Protein AF-A0A2V6IUQ0-F1 (afdb_monomer)

Radius of gyration: 31.45 Å; Cα contacts (8 Å, |Δi|>4): 1512; chains: 1; bounding box: 77×107×108 Å

Mean predicted aligned error: 18.55 Å

Nearest PDB structures (foldseek):
  8bbg-assembly1_B  TM=3.842E-01  e=6.349E-04  Homo sapiens
  5naf-assembly3_C  TM=4.924E-01  e=3.404E-02  Mus musculus
  6cvz-assembly3_C  TM=4.978E-01  e=4.571E-02  Homo sapiens
  8hmf-assembly1_D  TM=3.554E-01  e=3.377E-03  Tetrahymena thermophila
  6zqa-assembly1_UR  TM=4.420E-01  e=1.628E-02  Saccharomyces cerevisiae S288C

Sequence (612 aa):
MKKRTKITLRTKIYLTIVGLLSLTGVFYAQFPPSHPTPFVFTVPFPTSAAAAPDLLLVSEYCSENIDTVDCNGFATLFATLPGFGSCQEKYMAIAPSQSGPPNNTFTPRDVFVTEGPNVYKITGGIVTLFAGPIAGCLSADHNGITFDHFGPVGPPGFGFDMIVTCQEGSVFRINGAGAVTPIASLPLPVGGEIEGPAVVPPGFGPHGGKIWVADESDNSVHAIGPPPTYTVTLNILSHVSTEGVFVIPQAPCAFCDLPPTGPSAFFQTEQQMFQLVWRYPLTDFTLPPPGLGGNVLLTSEAGVA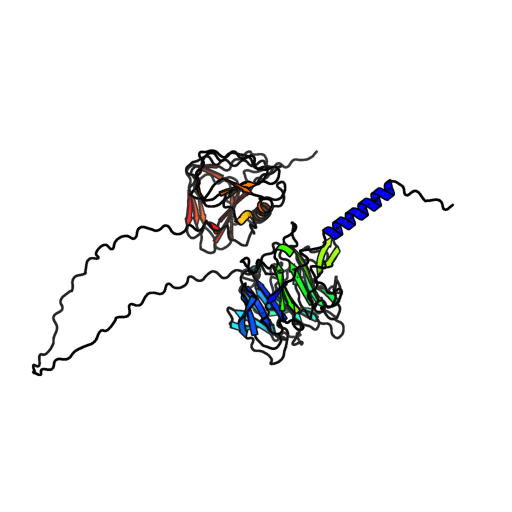GSDTSLVTVSGGAYVQTSFGPRIPGVNEGGSMVDCDVPLVSPTPTPTATATATATATATATATATATATATATATATFTPTPTPTPTPTPTPTAPALICPTAYSSAICSLGSFAKFSVLVLDSSVCPSSVDFSSPDTLVQGDIGLCGGTSGAIKKLTVDGDIVRDTTPPGTNVTISNDVKFTTGHGIQDQDLSAACGAGGTGGDCRNASQCASGLPCTQNVGDLTTSMTFTGNGGLNVICINNINLVKATITIQGGPSDTFIFNVTGPGVGVPASHILNNVKTTLVGVNPSQILWNVTFLPMAAERN

Structure (mmCIF, N/CA/C/O backbone):
data_AF-A0A2V6IUQ0-F1
#
_entry.id   AF-A0A2V6IUQ0-F1
#
loop_
_atom_site.group_PDB
_atom_site.id
_atom_site.type_symbol
_atom_site.label_atom_id
_atom_site.label_alt_id
_atom_site.label_comp_id
_atom_site.label_asym_id
_atom_site.label_entity_id
_atom_site.label_seq_id
_atom_site.pdbx_PDB_ins_code
_atom_site.Cartn_x
_atom_site.Cartn_y
_atom_site.Cartn_z
_atom_site.occupancy
_atom_site.B_iso_or_equiv
_atom_site.auth_seq_id
_atom_site.auth_comp_id
_atom_site.auth_asym_id
_atom_site.auth_atom_id
_atom_site.pdbx_PDB_model_num
ATOM 1 N N . MET A 1 1 ? 29.186 57.404 -24.712 1.00 41.59 1 MET A N 1
ATOM 2 C CA . MET A 1 1 ? 27.723 57.194 -24.589 1.00 41.59 1 MET A CA 1
ATOM 3 C C . MET A 1 1 ? 27.380 55.765 -25.011 1.00 41.59 1 MET A C 1
ATOM 5 O O . MET A 1 1 ? 27.367 55.484 -26.201 1.00 41.59 1 MET A O 1
ATOM 9 N N . LYS A 1 2 ? 27.172 54.832 -24.068 1.00 41.44 2 LYS A N 1
ATOM 10 C CA . LYS A 1 2 ? 26.733 53.459 -24.394 1.00 41.44 2 LYS A CA 1
ATOM 11 C C . LYS A 1 2 ? 25.215 53.461 -24.622 1.00 41.44 2 LYS A C 1
ATOM 13 O O . LYS A 1 2 ? 24.465 53.840 -23.724 1.00 41.44 2 LYS A O 1
ATOM 18 N N . LYS A 1 3 ? 24.771 53.076 -25.826 1.00 43.66 3 LYS A N 1
ATOM 19 C CA . LYS A 1 3 ? 23.351 52.895 -26.180 1.00 43.66 3 LYS A CA 1
ATOM 20 C C . LYS A 1 3 ? 22.733 51.860 -25.232 1.00 43.66 3 LYS A C 1
ATOM 22 O O . LYS A 1 3 ? 23.105 50.693 -25.279 1.00 43.66 3 LYS A O 1
ATOM 27 N N . ARG A 1 4 ? 21.793 52.279 -24.378 1.00 47.59 4 ARG A N 1
ATOM 28 C CA . ARG A 1 4 ? 20.926 51.353 -23.633 1.00 47.59 4 ARG A CA 1
ATOM 29 C C . ARG A 1 4 ? 19.985 50.681 -24.631 1.00 47.59 4 ARG A C 1
ATOM 31 O O . ARG A 1 4 ? 19.093 51.332 -25.171 1.00 47.59 4 ARG A O 1
ATOM 38 N N . THR A 1 5 ? 20.196 49.395 -24.883 1.00 53.25 5 THR A N 1
ATOM 39 C CA . THR A 1 5 ? 19.300 48.565 -25.689 1.00 53.25 5 THR A CA 1
ATOM 40 C C . THR A 1 5 ? 17.949 48.485 -24.976 1.00 53.25 5 THR A C 1
ATOM 42 O O . THR A 1 5 ? 17.851 47.961 -23.867 1.00 53.25 5 THR A O 1
ATOM 45 N N . LYS A 1 6 ? 16.902 49.079 -25.563 1.00 51.03 6 LYS A N 1
ATOM 46 C CA . LYS A 1 6 ? 15.540 49.011 -25.018 1.00 51.03 6 LYS A CA 1
ATOM 47 C C . LYS A 1 6 ? 15.014 47.588 -25.203 1.00 51.03 6 LYS A C 1
ATOM 49 O O . LYS A 1 6 ? 14.696 47.190 -26.318 1.00 51.03 6 LYS A O 1
ATOM 54 N N . ILE A 1 7 ? 14.914 46.840 -24.107 1.00 54.94 7 ILE A N 1
ATOM 55 C CA . ILE A 1 7 ? 14.213 45.552 -24.072 1.00 54.94 7 ILE A CA 1
ATOM 56 C C . ILE A 1 7 ? 12.740 45.812 -24.409 1.00 54.94 7 ILE A C 1
ATOM 58 O O . ILE A 1 7 ? 12.101 46.663 -23.780 1.00 54.94 7 ILE A O 1
ATOM 62 N N . THR A 1 8 ? 12.222 45.113 -25.420 1.00 64.19 8 THR A N 1
ATOM 63 C CA . THR A 1 8 ? 10.843 45.288 -25.891 1.00 64.19 8 THR A CA 1
ATOM 64 C C . THR A 1 8 ? 9.837 44.850 -24.823 1.00 64.19 8 THR A C 1
ATOM 66 O O . THR A 1 8 ? 10.132 43.986 -23.995 1.00 64.19 8 THR A O 1
ATOM 69 N N . LEU A 1 9 ? 8.636 45.439 -24.828 1.00 58.44 9 LEU A N 1
ATOM 70 C CA . LEU A 1 9 ? 7.589 45.137 -23.843 1.00 58.44 9 LEU A CA 1
ATOM 71 C C . LEU A 1 9 ? 7.228 43.640 -23.828 1.00 58.44 9 LEU A C 1
ATOM 73 O O . LEU A 1 9 ? 7.042 43.065 -22.761 1.00 58.44 9 LEU A O 1
ATOM 77 N N . ARG A 1 10 ? 7.238 42.990 -24.999 1.00 51.34 10 ARG A N 1
ATOM 78 C CA . ARG A 1 10 ? 6.996 41.548 -25.157 1.00 51.34 10 ARG A CA 1
ATOM 79 C C . ARG A 1 10 ? 8.053 40.695 -24.447 1.00 51.34 10 ARG A C 1
ATOM 81 O O . ARG A 1 10 ? 7.706 39.737 -23.768 1.00 51.34 10 ARG A O 1
ATOM 88 N N . THR A 1 11 ? 9.328 41.073 -24.551 1.00 58.91 11 THR A N 1
ATOM 89 C CA . THR A 1 11 ? 10.443 40.385 -23.876 1.00 58.91 11 THR A CA 1
ATOM 90 C C . THR A 1 11 ? 10.403 40.588 -22.359 1.00 58.91 11 THR A C 1
ATOM 92 O O . THR A 1 11 ? 10.723 39.666 -21.616 1.00 58.91 11 THR A O 1
ATOM 95 N N . LYS A 1 12 ? 9.964 41.765 -21.884 1.00 50.34 12 LYS A N 1
ATOM 96 C CA . LYS A 1 12 ? 9.747 42.003 -20.447 1.00 50.34 12 LYS A CA 1
ATOM 97 C C . LYS A 1 12 ? 8.622 41.131 -19.895 1.00 50.34 12 LYS A C 1
ATOM 99 O O . LYS A 1 12 ? 8.834 40.490 -18.881 1.00 50.34 12 LYS A O 1
ATOM 104 N N . ILE A 1 13 ? 7.482 41.054 -20.587 1.00 57.91 13 ILE A N 1
ATOM 105 C CA . ILE A 1 13 ? 6.348 40.211 -20.173 1.00 57.91 13 ILE A CA 1
ATOM 106 C C . ILE A 1 13 ? 6.763 38.734 -20.114 1.00 57.91 13 ILE A C 1
ATOM 108 O O . ILE A 1 13 ? 6.469 38.072 -19.128 1.00 57.91 13 ILE A O 1
ATOM 112 N N . TYR A 1 14 ? 7.516 38.236 -21.101 1.00 44.97 14 TYR A N 1
ATOM 113 C CA . TYR A 1 14 ? 8.026 36.859 -21.082 1.00 44.97 14 TYR A CA 1
ATOM 114 C C . TYR A 1 14 ? 8.973 36.583 -19.907 1.00 44.97 14 TYR A C 1
ATOM 116 O O . TYR A 1 14 ? 8.798 35.590 -19.213 1.00 44.97 14 TYR A O 1
ATOM 124 N N . LEU A 1 15 ? 9.942 37.465 -19.643 1.00 47.72 15 LEU A N 1
ATOM 125 C CA . LEU A 1 15 ? 10.861 37.309 -18.506 1.00 47.72 15 LEU A CA 1
ATOM 126 C C . LEU A 1 15 ? 10.143 37.423 -17.157 1.00 47.72 15 LEU A C 1
ATOM 128 O O . LEU A 1 15 ? 10.508 36.728 -16.217 1.00 47.72 15 LEU A O 1
ATOM 132 N N . THR A 1 16 ? 9.113 38.265 -17.058 1.00 47.03 16 THR A N 1
ATOM 133 C CA . THR A 1 16 ? 8.284 38.382 -15.856 1.00 47.03 16 THR A CA 1
ATOM 134 C C . THR A 1 16 ? 7.401 37.152 -15.660 1.00 47.03 16 THR A C 1
ATOM 136 O O . THR A 1 16 ? 7.291 36.696 -14.534 1.00 47.03 16 THR A O 1
ATOM 139 N N . ILE A 1 17 ? 6.834 36.565 -16.719 1.00 50.12 17 ILE A N 1
ATOM 140 C CA . ILE A 1 17 ? 6.051 35.319 -16.634 1.00 50.12 17 ILE A CA 1
ATOM 141 C C . ILE A 1 17 ? 6.948 34.127 -16.288 1.00 50.12 17 ILE A C 1
ATOM 143 O O . ILE A 1 17 ? 6.593 33.358 -15.408 1.00 50.12 17 ILE A O 1
ATOM 147 N N . VAL A 1 18 ? 8.125 33.993 -16.909 1.00 49.34 18 VAL A N 1
ATOM 148 C CA . VAL A 1 18 ? 9.103 32.948 -16.551 1.00 49.34 18 VAL A CA 1
ATOM 149 C C . VAL A 1 18 ? 9.614 33.156 -15.123 1.00 49.34 18 VAL A C 1
ATOM 151 O O . VAL A 1 18 ? 9.706 32.198 -14.366 1.00 49.34 18 VAL A O 1
ATOM 154 N N . GLY A 1 19 ? 9.857 34.408 -14.722 1.00 41.78 19 GLY A N 1
ATOM 155 C CA . GLY A 1 19 ? 10.206 34.778 -13.351 1.00 41.78 19 GLY A CA 1
ATOM 156 C C . GLY A 1 19 ? 9.107 34.430 -12.344 1.00 41.78 19 GLY A C 1
ATOM 157 O O . GLY A 1 19 ? 9.405 33.811 -11.331 1.00 41.78 19 GLY A O 1
ATOM 158 N N . LEU A 1 20 ? 7.839 34.748 -12.631 1.00 42.22 20 LEU A N 1
ATOM 159 C CA . LEU A 1 20 ? 6.696 34.397 -11.782 1.00 42.22 20 LEU A CA 1
ATOM 160 C C . LEU A 1 20 ? 6.425 32.891 -11.756 1.00 42.22 20 LEU A C 1
ATOM 162 O O . LEU A 1 20 ? 6.139 32.390 -10.681 1.00 42.22 20 LEU A O 1
ATOM 166 N N . LEU A 1 21 ? 6.573 32.173 -12.874 1.00 39.66 21 LEU A N 1
ATOM 167 C CA . LEU A 1 21 ? 6.459 30.709 -12.929 1.00 39.66 21 LEU A CA 1
ATOM 168 C C . LEU A 1 21 ? 7.580 30.026 -12.134 1.00 39.66 21 LEU A C 1
ATOM 170 O O . LEU A 1 21 ? 7.328 29.053 -11.428 1.00 39.66 21 LEU A O 1
ATOM 174 N N . SER A 1 22 ? 8.802 30.568 -12.185 1.00 39.97 22 SER A N 1
ATOM 175 C CA . SER A 1 22 ? 9.911 30.103 -11.345 1.00 39.97 22 SER A CA 1
ATOM 176 C C . SER A 1 22 ? 9.708 30.453 -9.868 1.00 39.97 22 SER A C 1
ATOM 178 O O . SER A 1 22 ? 10.057 29.656 -9.008 1.00 39.97 22 SER A O 1
ATOM 180 N N . LEU A 1 23 ? 9.072 31.590 -9.554 1.00 32.94 23 LEU A N 1
ATOM 181 C CA . LEU A 1 23 ? 8.738 31.965 -8.179 1.00 32.94 23 LEU A CA 1
ATOM 182 C C . LEU A 1 23 ? 7.601 31.099 -7.628 1.00 32.94 23 LEU A C 1
ATOM 184 O O . LEU A 1 23 ? 7.687 30.653 -6.492 1.00 32.94 23 LEU A O 1
ATOM 188 N N . THR A 1 24 ? 6.575 30.792 -8.428 1.00 37.34 24 THR A N 1
ATOM 189 C CA . THR A 1 24 ? 5.539 29.828 -8.042 1.00 37.34 24 THR A CA 1
ATOM 190 C C . THR A 1 24 ? 6.123 28.432 -7.887 1.00 37.34 24 THR A C 1
ATOM 192 O O . THR A 1 24 ? 5.767 27.777 -6.927 1.00 37.34 24 THR A O 1
ATOM 195 N N . GLY A 1 25 ? 7.078 28.002 -8.720 1.00 33.75 25 GLY A N 1
ATOM 196 C CA . GLY A 1 25 ? 7.785 26.727 -8.530 1.00 33.75 25 GLY A CA 1
ATOM 197 C C . GLY A 1 25 ? 8.622 26.660 -7.243 1.00 33.75 25 GLY A C 1
ATOM 198 O O . GLY A 1 25 ? 8.712 25.602 -6.637 1.00 33.75 25 GLY A O 1
ATOM 199 N N . VAL A 1 26 ? 9.173 27.790 -6.781 1.00 39.00 26 VAL A N 1
ATOM 200 C CA . VAL A 1 26 ? 9.933 27.890 -5.516 1.00 39.00 26 VAL A CA 1
ATOM 201 C C . VAL A 1 26 ? 9.019 27.998 -4.286 1.00 39.00 26 VAL A C 1
ATOM 203 O O . VAL A 1 26 ? 9.392 27.532 -3.217 1.00 39.00 26 VAL A O 1
ATOM 206 N N . PHE A 1 27 ? 7.806 28.545 -4.421 1.00 37.06 27 PHE A N 1
ATOM 207 C CA . PHE A 1 27 ? 6.782 28.496 -3.364 1.00 37.06 27 PHE A CA 1
ATOM 208 C C . PHE A 1 27 ? 5.953 27.195 -3.369 1.00 37.06 27 PHE A C 1
ATOM 210 O O . PHE A 1 27 ? 5.278 26.917 -2.385 1.00 37.06 27 PHE A O 1
ATOM 217 N N . TYR A 1 28 ? 6.019 26.400 -4.446 1.00 40.59 28 TYR A N 1
ATOM 218 C CA . TYR A 1 28 ? 5.442 25.049 -4.561 1.00 40.59 28 TYR A CA 1
ATOM 219 C C . TYR A 1 28 ? 6.454 23.931 -4.264 1.00 40.59 28 TYR A C 1
ATOM 221 O O . TYR A 1 28 ? 6.121 22.755 -4.406 1.00 40.59 28 TYR A O 1
ATOM 229 N N . ALA A 1 29 ? 7.679 24.272 -3.850 1.00 38.47 29 ALA A N 1
ATOM 230 C CA . ALA A 1 29 ? 8.646 23.292 -3.383 1.00 38.47 29 ALA A CA 1
ATOM 231 C C . ALA A 1 29 ? 8.159 22.672 -2.059 1.00 38.47 29 ALA A C 1
ATOM 233 O O . ALA A 1 29 ? 8.311 23.261 -0.994 1.00 38.47 29 ALA A O 1
ATOM 234 N N . GLN A 1 30 ? 7.540 21.497 -2.214 1.00 46.31 30 GLN A N 1
ATOM 235 C CA . GLN A 1 30 ? 7.612 20.308 -1.360 1.00 46.31 30 GLN A CA 1
ATOM 236 C C . GLN A 1 30 ? 7.433 20.497 0.146 1.00 46.31 30 GLN A C 1
ATOM 238 O O . GLN A 1 30 ? 8.403 20.813 0.823 1.00 46.31 30 GLN A O 1
ATOM 243 N N . PHE A 1 31 ? 6.250 20.101 0.631 1.00 52.56 31 PHE A N 1
ATOM 244 C CA . PHE A 1 31 ? 5.990 19.581 1.983 1.00 52.56 31 PHE A CA 1
ATOM 245 C C . PHE A 1 31 ? 6.399 20.504 3.153 1.00 52.56 31 PHE A C 1
ATOM 247 O O . PHE A 1 31 ? 7.163 21.454 3.001 1.00 52.56 31 PHE A O 1
ATOM 254 N N . PRO A 1 32 ? 5.844 20.353 4.364 1.00 48.44 32 PRO A N 1
ATOM 255 C CA . PRO A 1 32 ? 6.379 21.097 5.496 1.00 48.44 32 PRO A CA 1
ATOM 256 C C . PRO A 1 32 ? 7.879 20.760 5.622 1.00 48.44 32 PRO A C 1
ATOM 258 O O . PRO A 1 32 ? 8.214 19.577 5.637 1.00 48.44 32 PRO A O 1
ATOM 261 N N . PRO A 1 33 ? 8.798 21.740 5.743 1.00 52.59 33 PRO A N 1
ATOM 262 C CA . PRO A 1 33 ? 10.253 21.519 5.834 1.00 52.59 33 PRO A CA 1
ATOM 263 C C . PRO A 1 33 ? 10.709 20.756 7.101 1.00 52.59 33 PRO A C 1
ATOM 265 O O . PRO A 1 33 ? 11.875 20.807 7.482 1.00 52.59 33 PRO A O 1
ATOM 268 N N . SER A 1 34 ? 9.786 20.082 7.783 1.00 63.25 34 SER A N 1
ATOM 269 C CA . SER A 1 34 ? 9.940 19.384 9.052 1.00 63.25 34 SER A CA 1
ATOM 270 C C . SER A 1 34 ? 9.766 17.863 8.955 1.00 63.25 34 SER A C 1
ATOM 272 O O . SER A 1 34 ? 9.757 17.229 10.005 1.00 63.25 34 SER A O 1
ATOM 274 N N . HIS A 1 35 ? 9.604 17.276 7.761 1.00 78.81 35 HIS A N 1
ATOM 275 C CA . HIS A 1 35 ? 9.417 15.827 7.572 1.00 78.81 35 HIS A CA 1
ATOM 276 C C . HIS A 1 35 ? 10.460 15.237 6.615 1.00 78.81 35 HIS A C 1
ATOM 278 O O . HIS A 1 35 ? 10.737 15.875 5.610 1.00 78.81 35 HIS A O 1
ATOM 284 N N . PRO A 1 36 ? 11.025 14.050 6.884 1.00 88.75 36 PRO A N 1
ATOM 285 C CA . PRO A 1 36 ? 10.608 13.112 7.922 1.00 88.75 36 PRO A CA 1
ATOM 286 C C . PRO A 1 36 ? 11.024 13.533 9.337 1.00 88.75 36 PRO A C 1
ATOM 288 O O . PRO A 1 36 ? 11.903 14.369 9.537 1.00 88.75 36 PRO A O 1
ATOM 291 N N . THR A 1 37 ? 10.373 12.937 10.337 1.00 88.25 37 THR A N 1
ATOM 292 C CA . THR A 1 37 ? 10.709 13.114 11.763 1.00 88.25 37 THR A CA 1
ATOM 293 C C . THR A 1 37 ? 11.112 11.785 12.396 1.00 88.25 37 THR A C 1
ATOM 295 O O . THR A 1 37 ? 10.542 10.764 12.007 1.00 88.25 37 THR A O 1
ATOM 298 N N . PRO A 1 38 ? 11.999 11.773 13.405 1.00 89.38 38 PRO A N 1
ATOM 299 C CA . PRO A 1 38 ? 12.271 10.576 14.197 1.00 89.38 38 PRO A CA 1
ATOM 300 C C . PRO A 1 38 ? 11.001 10.010 14.845 1.00 89.38 38 PRO A C 1
ATOM 302 O O . PRO A 1 38 ? 10.147 10.777 15.303 1.00 89.38 38 PRO A O 1
ATOM 305 N N . PHE A 1 39 ? 10.889 8.684 14.910 1.00 90.50 39 PHE A N 1
ATOM 306 C CA . PHE A 1 39 ? 9.736 7.998 15.495 1.00 90.50 39 PHE A CA 1
ATOM 307 C C . PHE A 1 39 ? 10.125 6.930 16.513 1.00 90.50 39 PHE A C 1
ATOM 309 O O . PHE A 1 39 ? 9.668 6.989 17.652 1.00 90.50 39 PHE A O 1
ATOM 316 N N . VAL A 1 40 ? 10.981 5.986 16.119 1.00 89.69 40 VAL A N 1
ATOM 317 C CA . VAL A 1 40 ? 11.416 4.872 16.973 1.00 89.69 40 VAL A CA 1
ATOM 318 C C . VAL A 1 40 ? 12.884 5.049 17.308 1.00 89.69 40 VAL A C 1
ATOM 320 O O . VAL A 1 40 ? 13.686 5.333 16.423 1.00 89.69 40 VAL A O 1
ATOM 323 N N . PHE A 1 41 ? 13.212 4.864 18.584 1.00 88.81 41 PHE A N 1
ATOM 324 C CA . PHE A 1 41 ? 14.555 5.072 19.140 1.00 88.81 41 PHE A CA 1
ATOM 325 C C . PHE A 1 41 ? 15.094 3.837 19.872 1.00 88.81 41 PHE A C 1
ATOM 327 O O . PHE A 1 41 ? 16.175 3.881 20.451 1.00 88.81 41 PHE A O 1
ATOM 334 N N . THR A 1 42 ? 14.292 2.775 19.959 1.00 89.06 42 THR A N 1
ATOM 335 C CA . THR A 1 42 ? 14.547 1.635 20.849 1.00 89.06 42 THR A CA 1
ATOM 336 C C . THR A 1 42 ? 14.975 0.371 20.119 1.00 89.06 42 THR A C 1
ATOM 338 O O . THR A 1 42 ? 15.365 -0.576 20.791 1.00 89.06 42 THR A O 1
ATOM 341 N N . VAL A 1 43 ? 14.897 0.350 18.785 1.00 91.75 43 VAL A N 1
ATOM 342 C CA . VAL A 1 43 ? 15.346 -0.784 17.968 1.00 91.75 43 VAL A CA 1
ATOM 343 C C . VAL A 1 43 ? 16.826 -0.575 17.645 1.00 91.75 43 VAL A C 1
ATOM 345 O O . VAL A 1 43 ? 17.155 0.436 17.023 1.00 91.75 43 VAL A O 1
ATOM 348 N N . PRO A 1 44 ? 17.732 -1.458 18.087 1.00 90.88 44 PRO A N 1
ATOM 349 C CA . PRO A 1 44 ? 19.155 -1.324 17.807 1.00 90.88 44 PRO A CA 1
ATOM 350 C C . PRO A 1 44 ? 19.454 -1.662 16.344 1.00 90.88 44 PRO A C 1
ATOM 352 O O . PRO A 1 44 ? 19.052 -2.712 15.849 1.00 90.88 44 PRO A O 1
ATOM 355 N N . PHE A 1 45 ? 20.215 -0.791 15.679 1.00 94.06 45 PHE A N 1
ATOM 356 C CA . PHE A 1 45 ? 20.620 -0.950 14.276 1.00 94.06 45 PHE A CA 1
ATOM 357 C C . PHE A 1 45 ? 19.463 -1.399 13.353 1.00 94.06 45 PHE A C 1
ATOM 359 O O . PHE A 1 45 ? 19.496 -2.518 12.837 1.00 94.06 45 PHE A O 1
ATOM 366 N N . PRO A 1 46 ? 18.397 -0.591 13.197 1.00 96.38 46 PRO A N 1
ATOM 367 C CA . PRO A 1 46 ? 17.229 -0.999 12.424 1.00 96.38 46 PRO A CA 1
ATOM 368 C C . PRO A 1 46 ? 17.569 -1.123 10.928 1.00 96.38 46 PRO A C 1
ATOM 370 O O . PRO A 1 46 ? 18.176 -0.211 10.374 1.00 96.38 46 PRO A O 1
ATOM 373 N N . THR A 1 47 ? 17.148 -2.218 10.285 1.00 94.12 47 THR A N 1
ATOM 374 C CA . THR A 1 47 ? 17.492 -2.543 8.874 1.00 94.12 47 THR A CA 1
ATOM 375 C C . THR A 1 47 ? 16.321 -2.485 7.907 1.00 94.12 47 THR A C 1
ATOM 377 O O . THR A 1 47 ? 16.473 -2.085 6.767 1.00 94.12 47 THR A O 1
ATOM 380 N N . SER A 1 48 ? 15.131 -2.898 8.328 1.00 94.94 48 SER A N 1
ATOM 381 C CA . SER A 1 48 ? 13.942 -2.883 7.479 1.00 94.94 48 SER A CA 1
ATOM 382 C C . SER A 1 48 ? 12.731 -2.538 8.316 1.00 94.94 48 SER A C 1
ATOM 384 O O . SER A 1 48 ? 12.631 -2.919 9.483 1.00 94.94 48 SER A O 1
ATOM 386 N N . ALA A 1 49 ? 11.770 -1.867 7.688 1.00 97.50 49 ALA A N 1
ATOM 387 C CA . ALA A 1 49 ? 10.422 -1.726 8.211 1.00 97.50 49 ALA A CA 1
ATOM 388 C C . ALA A 1 49 ? 9.448 -2.565 7.377 1.00 97.50 49 ALA A C 1
ATOM 390 O O . ALA A 1 49 ? 9.686 -2.804 6.198 1.00 97.50 49 ALA A O 1
ATOM 391 N N . ALA A 1 50 ? 8.336 -2.977 7.976 1.00 98.19 50 ALA A N 1
ATOM 392 C CA . ALA A 1 50 ? 7.175 -3.493 7.262 1.00 98.19 50 ALA A CA 1
ATOM 393 C C . ALA A 1 50 ? 5.912 -2.965 7.941 1.00 98.19 50 ALA A C 1
ATOM 395 O O . ALA A 1 50 ? 5.722 -3.161 9.144 1.00 98.19 50 ALA A O 1
ATOM 396 N N . ALA A 1 51 ? 5.073 -2.255 7.189 1.00 98.00 51 ALA A N 1
ATOM 397 C CA . ALA A 1 51 ? 3.981 -1.472 7.753 1.00 98.00 51 ALA A CA 1
ATOM 398 C C . ALA A 1 51 ? 2.626 -1.783 7.104 1.00 98.00 51 ALA A C 1
ATOM 400 O O . ALA A 1 51 ? 2.504 -1.887 5.889 1.00 98.00 51 ALA A O 1
ATOM 401 N N . ALA A 1 52 ? 1.597 -1.854 7.939 1.00 96.25 52 ALA A N 1
ATOM 402 C CA . ALA A 1 52 ? 0.175 -1.919 7.620 1.00 96.25 52 ALA A CA 1
ATOM 403 C C . ALA A 1 52 ? -0.578 -0.963 8.571 1.00 96.25 52 ALA A C 1
ATOM 405 O O . ALA A 1 52 ? 0.014 -0.495 9.548 1.00 96.25 52 ALA A O 1
ATOM 406 N N . PRO A 1 53 ? -1.869 -0.648 8.351 1.00 92.81 53 PRO A N 1
ATOM 407 C CA . PRO A 1 53 ? -2.540 0.395 9.136 1.00 92.81 53 PRO A CA 1
ATOM 408 C C . PRO A 1 53 ? -2.571 0.146 10.656 1.00 92.81 53 PRO A C 1
ATOM 410 O O . PRO A 1 53 ? -2.661 1.085 11.446 1.00 92.81 53 PRO A O 1
ATOM 413 N N . ASP A 1 54 ? -2.471 -1.115 11.079 1.00 91.12 54 ASP A N 1
ATOM 414 C CA . ASP A 1 54 ? -2.505 -1.561 12.474 1.00 91.12 54 ASP A CA 1
ATOM 415 C C . ASP A 1 54 ? -1.253 -2.349 12.908 1.00 91.12 54 ASP A C 1
ATOM 417 O O . ASP A 1 54 ? -1.262 -2.976 13.969 1.00 91.12 54 ASP A O 1
ATOM 421 N N . LEU A 1 55 ? -0.186 -2.356 12.101 1.00 94.38 55 LEU A N 1
ATOM 422 C CA . LEU A 1 55 ? 1.036 -3.109 12.382 1.00 94.38 55 LEU A CA 1
ATOM 423 C C . LEU A 1 55 ? 2.255 -2.389 11.808 1.00 94.38 55 LEU A C 1
ATOM 425 O O . LEU A 1 55 ? 2.300 -2.112 10.616 1.00 94.38 55 LEU A O 1
ATOM 429 N N . LEU A 1 56 ? 3.266 -2.152 12.638 1.00 97.50 56 LEU A N 1
ATOM 430 C CA . LEU A 1 56 ? 4.584 -1.714 12.195 1.00 97.50 56 LEU A CA 1
ATOM 431 C C . LEU A 1 56 ? 5.623 -2.656 12.787 1.00 97.50 56 LEU A C 1
ATOM 433 O O . LEU A 1 56 ? 5.706 -2.786 14.009 1.00 97.50 56 LEU A O 1
ATOM 437 N N . LEU A 1 57 ? 6.393 -3.304 11.921 1.00 98.50 57 LEU A N 1
ATOM 438 C CA . LEU A 1 57 ? 7.494 -4.179 12.295 1.00 98.50 57 LEU A CA 1
ATOM 439 C C . LEU A 1 57 ? 8.825 -3.571 11.884 1.00 98.50 57 LEU A C 1
ATOM 441 O O . LEU A 1 57 ? 8.902 -2.916 10.844 1.00 98.50 57 LEU A O 1
ATOM 445 N N . VAL A 1 58 ? 9.859 -3.810 12.686 1.00 98.50 58 VAL A N 1
ATOM 446 C CA . VAL A 1 58 ? 11.227 -3.350 12.433 1.00 98.50 58 VAL A CA 1
ATOM 447 C C . VAL A 1 58 ? 12.206 -4.470 12.776 1.00 98.50 58 VAL A C 1
ATOM 449 O O . VAL A 1 58 ? 12.062 -5.112 13.813 1.00 98.50 58 VAL A O 1
ATOM 452 N N . SER A 1 59 ? 13.177 -4.731 11.908 1.00 97.19 59 SER A N 1
ATOM 453 C CA . SER A 1 59 ? 14.215 -5.748 12.114 1.00 97.19 59 SER A CA 1
ATOM 454 C C . SER A 1 59 ? 15.499 -5.148 12.689 1.00 97.19 59 SER A C 1
ATOM 456 O O . SER A 1 59 ? 15.918 -4.065 12.280 1.00 97.19 59 SER A O 1
ATOM 458 N N . GLU A 1 60 ? 16.164 -5.875 13.587 1.00 95.12 60 GLU A N 1
ATOM 459 C CA . GLU A 1 60 ? 17.484 -5.508 14.124 1.00 95.12 60 GLU A CA 1
ATOM 460 C C . GLU A 1 60 ? 18.624 -6.089 13.264 1.00 95.12 60 GLU A C 1
ATOM 462 O O . GLU A 1 60 ? 18.564 -7.246 12.866 1.00 95.12 60 GLU A O 1
ATOM 467 N N . TYR A 1 61 ? 19.709 -5.352 13.004 1.00 93.88 61 TYR A N 1
ATOM 468 C CA . TYR A 1 61 ? 20.835 -5.851 12.189 1.00 93.88 61 TYR A CA 1
ATOM 469 C C . TYR A 1 61 ? 21.597 -7.005 12.856 1.00 93.88 61 TYR A C 1
ATOM 471 O O . TYR A 1 61 ? 21.755 -8.088 12.292 1.00 93.88 61 TYR A O 1
ATOM 479 N N . CYS A 1 62 ? 22.057 -6.785 14.091 1.00 91.69 62 CYS A N 1
ATOM 480 C CA . CYS A 1 62 ? 22.980 -7.682 14.796 1.00 91.69 62 CYS A CA 1
ATOM 481 C C . CYS A 1 62 ? 22.309 -8.694 15.732 1.00 91.69 62 CYS A C 1
ATOM 483 O O . CYS A 1 62 ? 23.006 -9.397 16.466 1.00 91.69 62 CYS A O 1
ATOM 485 N N . SER A 1 63 ? 20.981 -8.758 15.733 1.00 92.50 63 SER A N 1
ATOM 486 C CA . SER A 1 63 ? 20.231 -9.813 16.403 1.00 92.50 63 SER A CA 1
ATOM 487 C C . SER A 1 63 ? 19.223 -10.426 15.440 1.00 92.50 63 SER A C 1
ATOM 489 O O . SER A 1 63 ? 19.015 -9.964 14.321 1.00 92.50 63 SER A O 1
ATOM 491 N N . GLU A 1 64 ? 18.596 -11.496 15.886 1.00 93.25 64 GLU A N 1
ATOM 492 C CA . GLU A 1 64 ? 17.568 -12.229 15.173 1.00 93.25 64 GLU A CA 1
ATOM 493 C C . GLU A 1 64 ? 16.162 -11.672 15.434 1.00 93.25 64 GLU A C 1
ATOM 495 O O . GLU A 1 64 ? 15.168 -12.255 14.996 1.00 93.25 64 GLU A O 1
ATOM 500 N N . ASN A 1 65 ? 16.053 -10.580 16.189 1.00 95.75 65 ASN A N 1
ATOM 501 C CA . ASN A 1 65 ? 14.770 -10.048 16.607 1.00 95.75 65 ASN A CA 1
ATOM 502 C C . ASN A 1 65 ? 14.102 -9.229 15.505 1.00 95.75 65 ASN A C 1
ATOM 504 O O . ASN A 1 65 ? 14.719 -8.421 14.808 1.00 95.75 65 ASN A O 1
ATOM 508 N N . ILE A 1 66 ? 12.793 -9.430 15.423 1.00 98.06 66 ILE A N 1
ATOM 509 C CA . ILE A 1 66 ? 11.846 -8.548 14.764 1.00 98.06 66 ILE A CA 1
ATOM 510 C C . ILE A 1 66 ? 11.001 -7.936 15.872 1.00 98.06 66 ILE A C 1
ATOM 512 O O . ILE A 1 66 ? 10.382 -8.663 16.656 1.00 98.06 66 ILE A O 1
ATOM 516 N N . ASP A 1 67 ? 10.954 -6.615 15.930 1.00 98.19 67 ASP A N 1
ATOM 517 C CA . ASP A 1 67 ? 10.146 -5.874 16.883 1.00 98.19 67 ASP A CA 1
ATOM 518 C C . ASP A 1 67 ? 8.850 -5.398 16.245 1.00 98.19 67 ASP A C 1
ATOM 520 O O . ASP A 1 67 ? 8.823 -4.984 15.090 1.00 98.19 67 ASP A O 1
ATOM 524 N N . THR A 1 68 ? 7.772 -5.395 17.024 1.00 97.12 68 THR A N 1
ATOM 525 C CA . THR A 1 68 ? 6.570 -4.621 16.718 1.00 97.12 68 THR A CA 1
ATOM 526 C C . THR A 1 68 ? 6.642 -3.281 17.425 1.00 97.12 68 THR A C 1
ATOM 528 O O . THR A 1 68 ? 7.051 -3.193 18.582 1.00 97.12 68 THR A O 1
ATOM 531 N N . VAL A 1 69 ? 6.194 -2.239 16.739 1.00 94.75 69 VAL A N 1
ATOM 532 C CA . VAL A 1 69 ? 6.209 -0.860 17.218 1.00 94.75 69 VAL A CA 1
ATOM 533 C C . VAL A 1 69 ? 4.778 -0.381 17.428 1.00 94.75 69 VAL A C 1
ATOM 535 O O . VAL A 1 69 ? 3.911 -0.628 16.593 1.00 94.75 69 VAL A O 1
ATOM 538 N N . ASP A 1 70 ? 4.518 0.294 18.547 1.00 87.81 70 ASP A N 1
ATOM 539 C CA . ASP A 1 70 ? 3.218 0.901 18.838 1.00 87.81 70 ASP A CA 1
ATOM 540 C C . ASP A 1 70 ? 3.089 2.342 18.303 1.00 87.81 70 ASP A C 1
ATOM 542 O O . ASP A 1 70 ? 4.025 2.938 17.769 1.00 87.81 70 ASP A O 1
ATOM 546 N N . CYS A 1 71 ? 1.917 2.956 18.485 1.00 85.69 71 CYS A N 1
ATOM 547 C CA . CYS A 1 71 ? 1.679 4.324 18.019 1.00 85.69 71 CYS A CA 1
ATOM 548 C C . CYS A 1 71 ? 2.515 5.405 18.695 1.00 85.69 71 CYS A C 1
ATOM 550 O O . CYS A 1 71 ? 2.576 6.519 18.179 1.00 85.69 71 CYS A O 1
ATOM 552 N N . ASN A 1 72 ? 3.154 5.115 19.822 1.00 82.88 72 ASN A N 1
ATOM 553 C CA . ASN A 1 72 ? 4.040 6.049 20.505 1.00 82.88 72 ASN A CA 1
ATOM 554 C C . ASN A 1 72 ? 5.512 5.827 20.125 1.00 82.88 72 ASN A C 1
ATOM 556 O O . ASN A 1 72 ? 6.375 6.524 20.656 1.00 82.88 72 ASN A O 1
ATOM 560 N N . GLY A 1 73 ? 5.796 4.889 19.216 1.00 86.62 73 GLY A N 1
ATOM 561 C CA . GLY A 1 73 ? 7.149 4.546 18.797 1.00 86.62 73 GLY A CA 1
ATOM 562 C C . GLY A 1 73 ? 7.869 3.606 19.767 1.00 86.62 73 GLY A C 1
ATOM 563 O O . GLY A 1 73 ? 9.092 3.493 19.692 1.00 86.62 73 GLY A O 1
ATOM 564 N N . PHE A 1 74 ? 7.153 2.942 20.684 1.00 86.56 74 PHE A N 1
ATOM 565 C CA . PHE A 1 74 ? 7.751 1.934 21.559 1.00 86.56 74 PHE A CA 1
ATOM 566 C C . PHE A 1 74 ? 7.827 0.591 20.843 1.00 86.56 74 PHE A C 1
ATOM 568 O O . PHE A 1 74 ? 6.806 0.053 20.415 1.00 86.56 74 PHE A O 1
ATOM 575 N N . ALA A 1 75 ? 9.041 0.051 20.751 1.00 93.81 75 ALA A N 1
ATOM 576 C CA . ALA A 1 75 ? 9.289 -1.270 20.197 1.00 93.81 75 ALA A CA 1
ATOM 577 C C . ALA A 1 75 ? 9.210 -2.356 21.279 1.00 93.81 75 ALA A C 1
ATOM 579 O O . ALA A 1 75 ? 9.677 -2.171 22.407 1.00 93.81 75 ALA A O 1
ATOM 580 N N . THR A 1 76 ? 8.632 -3.499 20.924 1.00 94.19 76 THR A N 1
ATOM 581 C CA . THR A 1 76 ? 8.624 -4.722 21.731 1.00 94.19 76 THR A CA 1
ATOM 582 C C . THR A 1 76 ? 8.846 -5.927 20.834 1.00 94.19 76 THR A C 1
ATOM 584 O O . THR A 1 76 ? 8.342 -5.943 19.713 1.00 94.19 76 THR A O 1
ATOM 587 N N . LEU A 1 77 ? 9.511 -6.957 21.356 1.00 96.50 77 LEU A N 1
ATOM 588 C CA . LEU A 1 77 ? 9.781 -8.181 20.609 1.00 96.50 77 LEU A CA 1
ATOM 589 C C . LEU A 1 77 ? 8.493 -8.781 20.026 1.00 96.50 77 LEU A C 1
ATOM 591 O O . LEU A 1 77 ? 7.560 -9.110 20.763 1.00 96.50 77 LEU A O 1
ATOM 595 N N . PHE A 1 78 ? 8.476 -8.969 18.710 1.00 97.06 78 PHE A N 1
ATOM 596 C CA . PHE A 1 78 ? 7.401 -9.639 17.985 1.00 97.06 78 PHE A CA 1
ATOM 597 C C . PHE A 1 78 ? 7.758 -11.090 17.664 1.00 97.06 78 PHE A C 1
ATOM 599 O O . PHE A 1 78 ? 6.939 -11.989 17.862 1.00 97.06 78 PHE A O 1
ATOM 606 N N . ALA A 1 79 ? 8.979 -11.323 17.185 1.00 97.75 79 ALA A N 1
ATOM 607 C CA . ALA A 1 79 ? 9.477 -12.642 16.820 1.00 97.75 79 ALA A CA 1
ATOM 608 C C . ALA A 1 79 ? 11.008 -12.691 16.872 1.00 97.75 79 ALA A C 1
ATOM 610 O O . ALA A 1 79 ? 11.668 -11.661 16.772 1.00 97.75 79 ALA A O 1
ATOM 611 N N . THR A 1 80 ? 11.565 -13.897 16.966 1.00 96.81 80 THR A N 1
ATOM 612 C CA . THR A 1 80 ? 13.011 -14.137 16.880 1.00 96.81 80 THR A CA 1
ATOM 613 C C . THR A 1 80 ? 13.265 -15.178 15.795 1.00 96.81 80 THR A C 1
ATOM 615 O O . THR A 1 80 ? 12.754 -16.299 15.879 1.00 96.81 80 THR A O 1
ATOM 618 N N . LEU A 1 81 ? 14.013 -14.796 14.761 1.00 96.00 81 LEU A N 1
ATOM 619 C CA . LEU A 1 81 ? 14.472 -15.685 13.698 1.00 96.00 81 LEU A CA 1
ATOM 620 C C . LEU A 1 81 ? 15.457 -16.734 14.249 1.00 96.00 81 LEU A C 1
ATOM 622 O O . LEU A 1 81 ? 16.027 -16.557 15.326 1.00 96.00 81 LEU A O 1
ATOM 626 N N . PRO A 1 82 ? 15.654 -17.870 13.559 1.00 92.44 82 PRO A N 1
ATOM 627 C CA . PRO A 1 82 ? 16.593 -18.891 14.023 1.00 92.44 82 PRO A CA 1
ATOM 628 C C . PRO A 1 82 ? 18.057 -18.434 13.989 1.00 92.44 82 PRO A C 1
ATOM 630 O O . PRO A 1 82 ? 18.854 -18.989 14.749 1.00 92.44 82 PRO A O 1
ATOM 633 N N . GLY A 1 83 ? 18.395 -17.437 13.164 1.00 80.94 83 GLY A N 1
ATOM 634 C CA . GLY A 1 83 ? 19.696 -16.788 13.186 1.00 80.94 83 GLY A CA 1
ATOM 635 C C . GLY A 1 83 ? 20.814 -17.542 12.497 1.00 80.94 83 GLY A C 1
ATOM 636 O O . GLY A 1 83 ? 20.781 -18.761 12.310 1.00 80.94 83 GLY A O 1
ATOM 637 N N . PHE A 1 84 ? 21.863 -16.785 12.186 1.00 75.81 84 PHE A N 1
ATOM 638 C CA . PHE A 1 84 ? 23.131 -17.307 11.674 1.00 75.81 84 PHE A CA 1
ATOM 639 C C . PHE A 1 84 ? 24.350 -16.807 12.469 1.00 75.81 84 PHE A C 1
ATOM 641 O O . PHE A 1 84 ? 25.483 -17.150 12.135 1.00 75.81 84 PHE A O 1
ATOM 648 N N . GLY A 1 85 ? 24.134 -16.078 13.575 1.00 74.75 85 GLY A N 1
ATOM 649 C CA . GLY A 1 85 ? 25.194 -15.666 14.501 1.00 74.75 85 GLY A CA 1
ATOM 650 C C . GLY A 1 85 ? 26.111 -14.552 13.980 1.00 74.75 85 GLY A C 1
ATOM 651 O O . GLY A 1 85 ? 27.223 -14.393 14.489 1.00 74.75 85 GLY A O 1
ATOM 652 N N . SER A 1 86 ? 25.663 -13.797 12.977 1.00 84.44 86 SER A N 1
ATOM 653 C CA . SER A 1 86 ? 26.323 -12.610 12.425 1.00 84.44 86 SER A CA 1
ATOM 654 C C . SER A 1 86 ? 25.302 -11.503 12.183 1.00 84.44 86 SER A C 1
ATOM 656 O O . SER A 1 86 ? 24.113 -11.779 12.029 1.00 84.44 86 SER A O 1
ATOM 658 N N . CYS A 1 87 ? 25.770 -10.256 12.140 1.00 90.38 87 CYS A N 1
ATOM 659 C CA . CYS A 1 87 ? 24.924 -9.153 11.706 1.00 90.38 87 CYS A CA 1
ATOM 660 C C . CYS A 1 87 ? 24.622 -9.290 10.212 1.00 90.38 87 CYS A C 1
ATOM 662 O O . CYS A 1 87 ? 25.526 -9.629 9.449 1.00 90.38 87 CYS A O 1
ATOM 664 N N . GLN A 1 88 ? 23.359 -9.090 9.855 1.00 90.75 88 GLN A N 1
ATOM 665 C CA . GLN A 1 88 ? 22.848 -9.169 8.489 1.00 90.75 88 GLN A CA 1
ATOM 666 C C . GLN A 1 88 ? 21.504 -8.442 8.416 1.00 90.75 88 GLN A C 1
ATOM 668 O O . GLN A 1 88 ? 20.712 -8.477 9.369 1.00 90.75 88 GLN A O 1
ATOM 673 N N . GLU A 1 89 ? 21.234 -7.804 7.296 1.00 91.88 89 GLU A N 1
ATOM 674 C CA . GLU A 1 89 ? 19.962 -7.209 6.943 1.00 91.88 89 GLU A CA 1
ATOM 675 C C . GLU A 1 89 ? 18.884 -8.272 6.818 1.00 91.88 89 GLU A C 1
ATOM 677 O O . GLU A 1 89 ? 19.093 -9.414 6.394 1.00 91.88 89 GLU A O 1
ATOM 682 N N . LYS A 1 90 ? 17.692 -7.876 7.249 1.00 94.31 90 LYS A N 1
ATOM 683 C CA . LYS A 1 90 ? 16.515 -8.732 7.292 1.00 94.31 90 LYS A CA 1
ATOM 684 C C . LYS A 1 90 ? 15.345 -7.956 6.722 1.00 94.31 90 LYS A C 1
ATOM 686 O O . LYS A 1 90 ? 14.593 -7.326 7.463 1.00 94.31 90 LYS A O 1
ATOM 691 N N . TYR A 1 91 ? 15.209 -7.981 5.401 1.00 96.81 91 TYR A N 1
ATOM 692 C CA . TYR A 1 91 ? 14.131 -7.275 4.722 1.00 96.81 91 TYR A CA 1
ATOM 693 C C . TYR A 1 91 ? 12.801 -7.985 4.926 1.00 96.81 91 TYR A C 1
ATOM 695 O O . TYR A 1 91 ? 12.731 -9.215 4.991 1.00 96.81 91 TYR A O 1
ATOM 703 N N . MET A 1 92 ? 11.731 -7.202 5.044 1.00 98.06 92 MET A N 1
ATOM 704 C CA . MET A 1 92 ? 10.416 -7.712 5.410 1.00 98.06 92 MET A CA 1
ATOM 705 C C . MET A 1 92 ? 9.325 -7.266 4.445 1.00 98.06 92 MET A C 1
ATOM 707 O O . MET A 1 92 ? 9.279 -6.117 4.023 1.00 98.06 92 MET A O 1
ATOM 711 N N . ALA A 1 93 ? 8.377 -8.162 4.180 1.00 98.19 93 ALA A N 1
ATOM 712 C CA . ALA A 1 93 ? 7.138 -7.840 3.484 1.00 98.19 93 ALA A CA 1
ATOM 713 C C . ALA A 1 93 ? 5.946 -8.535 4.153 1.00 98.19 93 ALA A C 1
ATOM 715 O O . ALA A 1 93 ? 6.055 -9.665 4.634 1.00 98.19 93 ALA A O 1
ATOM 716 N N . ILE A 1 94 ? 4.789 -7.873 4.177 1.00 98.50 94 ILE A N 1
ATOM 717 C CA . ILE A 1 94 ? 3.543 -8.431 4.718 1.00 98.50 94 ILE A CA 1
ATOM 718 C C . ILE A 1 94 ? 2.686 -8.886 3.542 1.00 98.50 94 ILE A C 1
ATOM 720 O O . ILE A 1 94 ? 2.512 -8.132 2.592 1.00 98.50 94 ILE A O 1
ATOM 724 N N . ALA A 1 95 ? 2.141 -10.102 3.590 1.00 98.19 95 ALA A N 1
ATOM 725 C CA . ALA A 1 95 ? 1.285 -10.603 2.520 1.00 98.19 95 ALA A CA 1
ATOM 726 C C . ALA A 1 95 ? 0.009 -9.745 2.376 1.00 98.19 95 ALA A C 1
ATOM 728 O O . ALA A 1 95 ? -0.817 -9.735 3.302 1.00 98.19 95 ALA A O 1
ATOM 729 N N . PRO A 1 96 ? -0.206 -9.073 1.227 1.00 96.00 96 PRO A N 1
ATOM 730 C CA . PRO A 1 96 ? -1.412 -8.288 0.986 1.00 96.00 96 PRO A CA 1
ATOM 731 C C . PRO A 1 96 ? -2.611 -9.203 0.708 1.00 96.00 96 PRO A C 1
ATOM 733 O O . PRO A 1 96 ? -2.455 -10.376 0.350 1.00 96.00 96 PRO A O 1
ATOM 736 N N . SER A 1 97 ? -3.829 -8.671 0.817 1.00 94.06 97 SER A N 1
ATOM 737 C CA . SER A 1 97 ? -5.081 -9.418 0.597 1.00 94.06 97 SER A CA 1
ATOM 738 C C . SER A 1 97 ? -5.129 -10.116 -0.768 1.00 94.06 97 SER A C 1
ATOM 740 O O . SER A 1 97 ? -5.605 -11.245 -0.879 1.00 94.06 97 SER A O 1
ATOM 742 N N . GLN A 1 98 ? -4.590 -9.471 -1.801 1.00 89.56 98 GLN A N 1
ATOM 743 C CA . GLN A 1 98 ? -4.575 -9.928 -3.188 1.00 89.56 98 GLN A CA 1
ATOM 744 C C . GLN A 1 98 ? -3.712 -11.179 -3.386 1.00 89.56 98 GLN A C 1
ATOM 746 O O . GLN A 1 98 ? -4.004 -11.962 -4.289 1.00 89.56 98 GLN A O 1
ATOM 751 N N . SER A 1 99 ? -2.696 -11.384 -2.539 1.00 93.62 99 SER A N 1
ATOM 752 C CA . SER A 1 99 ? -1.837 -12.579 -2.539 1.00 93.62 99 SER A CA 1
ATOM 753 C C . SER A 1 99 ? -2.516 -13.807 -1.911 1.00 93.62 99 SER A C 1
ATOM 755 O O . SER A 1 99 ? -2.004 -14.925 -1.978 1.00 93.62 99 SER A O 1
ATOM 757 N N . GLY A 1 100 ? -3.692 -13.626 -1.308 1.00 91.81 100 GLY A N 1
ATOM 758 C CA . GLY A 1 100 ? -4.496 -14.717 -0.781 1.00 91.81 100 GLY A CA 1
ATOM 759 C C . GLY A 1 100 ? -5.335 -15.444 -1.840 1.00 91.81 100 GLY A C 1
ATOM 760 O O . GLY A 1 100 ? -5.366 -15.067 -3.020 1.00 91.81 100 GLY A O 1
ATOM 761 N N . PRO A 1 101 ? -6.074 -16.487 -1.426 1.00 88.25 101 PRO A N 1
ATOM 762 C CA . PRO A 1 101 ? -7.042 -17.153 -2.286 1.00 88.25 101 PRO A CA 1
ATOM 763 C C . PRO A 1 101 ? -8.137 -16.182 -2.771 1.00 88.25 101 PRO A C 1
ATOM 765 O O . PRO A 1 101 ? -8.568 -15.321 -2.005 1.00 88.25 101 PRO A O 1
ATOM 768 N N . PRO A 1 102 ? -8.647 -16.334 -4.008 1.00 87.44 102 PRO A N 1
ATOM 769 C CA . PRO A 1 102 ? -8.362 -17.422 -4.946 1.00 87.44 102 PRO A CA 1
ATOM 770 C C . PRO A 1 102 ? -7.124 -17.188 -5.821 1.00 87.44 102 PRO A C 1
ATOM 772 O O . PRO A 1 102 ? -6.808 -18.047 -6.641 1.00 87.44 102 PRO A O 1
ATOM 775 N N . ASN A 1 103 ? -6.462 -16.038 -5.699 1.00 82.50 103 ASN A N 1
ATOM 776 C CA . ASN A 1 103 ? -5.405 -15.662 -6.623 1.00 82.50 103 ASN A CA 1
ATOM 777 C C . ASN A 1 103 ? -4.136 -16.463 -6.349 1.00 82.50 103 ASN A C 1
ATOM 779 O O . ASN A 1 103 ? -3.602 -17.078 -7.256 1.00 82.50 103 ASN A O 1
ATOM 783 N N . ASN A 1 104 ? -3.683 -16.517 -5.102 1.00 90.00 104 ASN A N 1
ATOM 784 C CA . ASN A 1 104 ? -2.504 -17.284 -4.711 1.00 90.00 104 ASN A CA 1
ATOM 785 C C . ASN A 1 104 ? -2.776 -17.972 -3.358 1.00 90.00 104 ASN A C 1
ATOM 787 O O . ASN A 1 104 ? -3.908 -17.970 -2.872 1.00 90.00 104 ASN A O 1
ATOM 791 N N . THR A 1 105 ? -1.799 -18.666 -2.779 1.00 94.12 105 THR A N 1
ATOM 792 C CA . THR A 1 105 ? -1.996 -19.451 -1.546 1.00 94.12 105 THR A CA 1
ATOM 793 C C . THR A 1 105 ? -1.293 -18.860 -0.331 1.00 94.12 105 THR A C 1
ATOM 795 O O . THR A 1 105 ? -1.161 -19.548 0.683 1.00 94.12 105 THR A O 1
ATOM 798 N N . PHE A 1 106 ? -0.851 -17.599 -0.403 1.00 96.31 106 PHE A N 1
ATOM 799 C CA . PHE A 1 106 ? -0.399 -16.898 0.793 1.00 96.31 106 PHE A CA 1
ATOM 800 C C . PHE A 1 106 ? -1.572 -16.748 1.762 1.00 96.31 106 PHE A C 1
ATOM 802 O O . PHE A 1 106 ? -2.737 -16.709 1.368 1.00 96.31 106 PHE A O 1
ATOM 809 N N . THR A 1 107 ? -1.275 -16.691 3.055 1.00 96.44 107 THR A N 1
ATOM 810 C CA . THR A 1 107 ? -2.264 -16.251 4.038 1.00 96.44 107 THR A CA 1
ATOM 811 C C . THR A 1 107 ? -2.029 -14.759 4.236 1.00 96.44 107 THR A C 1
ATOM 813 O O . THR A 1 107 ? -0.956 -14.394 4.719 1.00 96.44 107 THR A O 1
ATOM 816 N N . PRO A 1 108 ? -2.973 -13.890 3.826 1.00 95.62 108 PRO A N 1
ATOM 817 C CA . PRO A 1 108 ? -2.825 -12.456 4.021 1.00 95.62 108 PRO A CA 1
ATOM 818 C C . PRO A 1 108 ? -2.484 -12.124 5.472 1.00 95.62 108 PRO A C 1
ATOM 820 O O . PRO A 1 108 ? -2.992 -12.783 6.385 1.00 95.62 108 PRO A O 1
ATOM 823 N N . ARG A 1 109 ? -1.657 -11.092 5.664 1.00 95.31 109 ARG A N 1
ATOM 824 C CA . ARG A 1 109 ? -1.104 -10.639 6.951 1.00 95.31 109 ARG A CA 1
ATOM 825 C C . ARG A 1 109 ? 0.041 -11.476 7.531 1.00 95.31 109 ARG A C 1
ATOM 827 O O . ARG A 1 109 ? 0.664 -11.035 8.494 1.00 95.31 109 ARG A O 1
ATOM 834 N N . ASP A 1 110 ? 0.361 -12.638 6.969 1.00 98.12 110 ASP A N 1
ATOM 835 C CA . ASP A 1 110 ? 1.631 -13.278 7.314 1.00 98.12 110 ASP A CA 1
ATOM 836 C C . ASP A 1 110 ? 2.802 -12.383 6.904 1.00 98.12 110 ASP A C 1
ATOM 838 O O . ASP A 1 110 ? 2.773 -11.738 5.854 1.00 98.12 110 ASP A O 1
ATOM 842 N N . VAL A 1 111 ? 3.832 -12.357 7.743 1.00 98.62 111 VAL A N 1
ATOM 843 C CA . VAL A 1 111 ? 5.041 -11.563 7.518 1.00 98.62 111 VAL A CA 1
ATOM 844 C C . VAL A 1 111 ? 6.114 -12.483 6.972 1.00 98.62 111 VAL A C 1
ATOM 846 O O . VAL A 1 111 ? 6.289 -13.595 7.469 1.00 98.62 111 VAL A O 1
ATOM 849 N N . PHE A 1 112 ? 6.841 -12.026 5.965 1.00 98.75 112 PHE A N 1
ATOM 850 C CA . PHE A 1 112 ? 7.927 -12.765 5.347 1.00 98.75 112 PHE A CA 1
ATOM 851 C C . PHE A 1 112 ? 9.214 -11.977 5.484 1.00 98.75 112 PHE A C 1
ATOM 853 O O . PHE A 1 112 ? 9.209 -10.768 5.269 1.00 98.75 112 PHE A O 1
ATOM 860 N N . VAL A 1 113 ? 10.284 -12.663 5.871 1.00 98.25 113 VAL A N 1
ATOM 861 C CA . VAL A 1 113 ? 11.562 -12.045 6.219 1.00 98.25 113 VAL A CA 1
ATOM 862 C C . VAL A 1 113 ? 12.685 -12.770 5.499 1.00 98.25 113 VAL A C 1
ATOM 864 O O . VAL A 1 113 ? 12.763 -14.000 5.583 1.00 98.25 113 VAL A O 1
ATOM 867 N N . THR A 1 114 ? 13.536 -12.035 4.791 1.00 96.44 114 THR A N 1
ATOM 868 C CA . THR A 1 114 ? 14.780 -12.582 4.247 1.00 96.44 114 THR A CA 1
ATOM 869 C C . THR A 1 114 ? 15.818 -12.697 5.354 1.00 96.44 114 THR A C 1
ATOM 871 O O . THR A 1 114 ? 15.928 -11.841 6.225 1.00 96.44 114 THR A O 1
ATOM 874 N N . GLU A 1 115 ? 16.556 -13.801 5.361 1.00 93.19 115 GLU A N 1
ATOM 875 C CA . GLU A 1 115 ? 17.697 -13.999 6.249 1.00 93.19 115 GLU A CA 1
ATOM 876 C C . GLU A 1 115 ? 18.722 -14.872 5.515 1.00 93.19 115 GLU A C 1
ATOM 878 O O . GLU A 1 115 ? 18.563 -16.098 5.380 1.00 93.19 115 GLU A O 1
ATOM 883 N N . GLY A 1 116 ? 19.735 -14.209 4.954 1.00 91.19 116 GLY A N 1
ATOM 884 C CA . GLY A 1 116 ? 20.614 -14.785 3.946 1.00 91.19 116 GLY A CA 1
ATOM 885 C C . GLY A 1 116 ? 19.829 -15.446 2.806 1.00 91.19 116 GLY A C 1
ATOM 886 O O . GLY A 1 116 ? 18.905 -14.830 2.272 1.00 91.19 116 GLY A O 1
ATOM 887 N N . PRO A 1 117 ? 20.125 -16.703 2.428 1.00 92.75 117 PRO A N 1
ATOM 888 C CA . PRO A 1 117 ? 19.475 -17.365 1.296 1.00 92.75 117 PRO A CA 1
ATOM 889 C C . PRO A 1 117 ? 18.062 -17.885 1.611 1.00 92.75 117 PRO A C 1
ATOM 891 O O . PRO A 1 117 ? 17.486 -18.615 0.800 1.00 92.75 117 PRO A O 1
ATOM 894 N N . ASN A 1 118 ? 17.525 -17.621 2.804 1.00 95.44 118 ASN A N 1
ATOM 895 C CA . ASN A 1 118 ? 16.240 -18.145 3.249 1.00 95.44 118 ASN A CA 1
ATOM 896 C C . ASN A 1 118 ? 15.193 -17.041 3.339 1.00 95.44 118 ASN A C 1
ATOM 898 O O . ASN A 1 118 ? 15.494 -15.892 3.640 1.00 95.44 118 ASN A O 1
ATOM 902 N N . VAL A 1 119 ? 13.940 -17.442 3.158 1.00 98.00 119 VAL A N 1
ATOM 903 C CA . VAL A 1 119 ? 12.762 -16.651 3.487 1.00 98.00 119 VAL A CA 1
ATOM 904 C C . VAL A 1 119 ? 12.025 -17.366 4.609 1.00 98.00 119 VAL A C 1
ATOM 906 O O . VAL A 1 119 ? 11.571 -18.507 4.456 1.00 98.00 119 VAL A O 1
ATOM 909 N N . TYR A 1 120 ? 11.892 -16.690 5.740 1.00 98.31 120 TYR A N 1
ATOM 910 C CA . TYR A 1 120 ? 11.088 -17.133 6.867 1.00 98.31 120 TYR A CA 1
ATOM 911 C C . TYR A 1 120 ? 9.702 -16.511 6.805 1.00 98.31 120 TYR A C 1
ATOM 913 O O . TYR A 1 120 ? 9.527 -15.387 6.352 1.00 98.31 120 TYR A O 1
ATOM 921 N N . LYS A 1 121 ? 8.712 -17.253 7.284 1.00 98.50 121 LYS A N 1
ATOM 922 C CA . LYS A 1 121 ? 7.343 -16.798 7.495 1.00 98.50 121 LYS A CA 1
ATOM 923 C C . LYS A 1 121 ? 7.088 -16.668 8.987 1.00 98.50 121 LYS A C 1
ATOM 925 O O . LYS A 1 121 ? 7.386 -17.593 9.745 1.00 98.50 121 LYS A O 1
ATOM 930 N N . ILE A 1 122 ? 6.468 -15.564 9.379 1.00 98.38 122 ILE A N 1
ATOM 931 C CA . ILE A 1 122 ? 6.038 -15.276 10.740 1.00 98.38 122 ILE A CA 1
ATOM 932 C C . ILE A 1 122 ? 4.514 -15.152 10.759 1.00 98.38 122 ILE A C 1
ATOM 934 O O . ILE A 1 122 ? 3.943 -14.252 10.143 1.00 98.38 122 ILE A O 1
ATOM 938 N N . THR A 1 123 ? 3.857 -16.037 11.509 1.00 94.94 123 THR A N 1
ATOM 939 C CA . THR A 1 123 ? 2.405 -15.999 11.749 1.00 94.94 123 THR A CA 1
ATOM 940 C C . THR A 1 123 ? 2.162 -15.817 13.240 1.00 94.94 123 THR A C 1
ATOM 942 O O . THR A 1 123 ? 2.424 -16.725 14.028 1.00 94.94 123 THR A O 1
ATOM 945 N N . GLY A 1 124 ? 1.680 -14.640 13.651 1.00 85.19 124 GLY A N 1
ATOM 946 C CA . GLY A 1 124 ? 1.403 -14.347 15.065 1.00 85.19 124 GLY A CA 1
ATOM 947 C C . GLY A 1 124 ? 2.622 -14.523 15.982 1.00 85.19 124 GLY A C 1
ATOM 948 O O . GLY A 1 124 ? 2.490 -15.084 17.066 1.00 85.19 124 GLY A O 1
ATOM 949 N N . GLY A 1 125 ? 3.808 -14.116 15.516 1.00 90.44 125 GLY A N 1
ATOM 950 C CA . GLY A 1 125 ? 5.085 -14.256 16.230 1.00 90.44 125 GLY A CA 1
ATOM 951 C C . GLY A 1 125 ? 5.774 -15.622 16.081 1.00 90.44 125 GLY A C 1
ATOM 952 O O . GLY A 1 125 ? 6.915 -15.783 16.507 1.00 90.44 125 GLY A O 1
ATOM 953 N N . ILE A 1 126 ? 5.125 -16.614 15.459 1.00 95.19 126 ILE A N 1
ATOM 954 C CA . ILE A 1 126 ? 5.713 -17.944 15.240 1.00 95.19 126 ILE A CA 1
ATOM 955 C C . ILE A 1 126 ? 6.487 -17.958 13.926 1.00 95.19 126 ILE A C 1
ATOM 957 O O . ILE A 1 126 ? 5.890 -17.796 12.862 1.00 95.19 126 ILE A O 1
ATOM 961 N N . VAL A 1 127 ? 7.793 -18.215 14.006 1.00 98.19 127 VAL A N 1
ATOM 962 C CA . VAL A 1 127 ? 8.701 -18.276 12.854 1.00 98.19 127 VAL A CA 1
ATOM 963 C C . VAL A 1 127 ? 8.779 -19.694 12.285 1.00 98.19 127 VAL A C 1
ATOM 965 O O . VAL A 1 127 ? 8.978 -20.667 13.012 1.00 98.19 127 VAL A O 1
ATOM 968 N N . THR A 1 128 ? 8.659 -19.812 10.965 1.00 97.69 128 THR A N 1
ATOM 969 C CA . THR A 1 128 ? 8.841 -21.059 10.208 1.00 97.69 128 THR A CA 1
ATOM 970 C C . THR A 1 128 ? 9.623 -20.788 8.930 1.00 97.69 128 THR A C 1
ATOM 972 O O . THR A 1 128 ? 9.479 -19.724 8.334 1.00 97.69 128 THR A O 1
ATOM 975 N N . LEU A 1 129 ? 10.452 -21.734 8.483 1.00 97.88 129 LEU A N 1
ATOM 976 C CA . LEU A 1 129 ? 11.077 -21.634 7.162 1.00 97.88 129 LEU A CA 1
ATOM 977 C C . LEU A 1 129 ? 9.985 -21.736 6.090 1.00 97.88 129 LEU A C 1
ATOM 979 O O . LEU A 1 129 ? 9.238 -22.715 6.072 1.00 97.88 129 LEU A O 1
ATOM 983 N N . PHE A 1 130 ? 9.893 -20.737 5.215 1.00 98.44 130 PHE A N 1
ATOM 984 C CA . PHE A 1 130 ? 8.906 -20.707 4.138 1.00 98.44 130 PHE A CA 1
ATOM 985 C C . PHE A 1 130 ? 9.496 -21.183 2.815 1.00 98.44 130 PHE A C 1
ATOM 987 O O . PHE A 1 130 ? 8.936 -22.063 2.165 1.00 98.44 130 PHE A O 1
ATOM 994 N N . ALA A 1 131 ? 10.646 -20.627 2.444 1.00 97.44 131 ALA A N 1
ATOM 995 C CA . ALA A 1 131 ? 11.384 -21.008 1.254 1.00 97.44 131 ALA A CA 1
ATOM 996 C C . ALA A 1 131 ? 12.885 -20.896 1.520 1.00 97.44 131 ALA A C 1
ATOM 998 O O . ALA A 1 131 ? 13.334 -19.998 2.223 1.00 97.44 131 ALA A O 1
ATOM 999 N N . GLY A 1 132 ? 13.663 -21.802 0.939 1.00 92.12 132 GLY A N 1
ATOM 1000 C CA . GLY A 1 132 ? 15.119 -21.753 0.992 1.00 92.12 132 GLY A CA 1
ATOM 1001 C C . GLY A 1 132 ? 15.779 -23.011 1.571 1.00 92.12 132 GLY A C 1
ATOM 1002 O O . GLY A 1 132 ? 15.084 -23.916 2.044 1.00 92.12 132 GLY A O 1
ATOM 1003 N N . PRO A 1 133 ? 17.117 -23.107 1.476 1.00 93.88 133 PRO A N 1
ATOM 1004 C CA . PRO A 1 133 ? 18.014 -22.099 0.898 1.00 93.88 133 PRO A CA 1
ATOM 1005 C C . PRO A 1 133 ? 17.801 -21.940 -0.616 1.00 93.88 133 PRO A C 1
ATOM 1007 O O . PRO A 1 133 ? 17.708 -22.926 -1.351 1.00 93.88 133 PRO A O 1
ATOM 1010 N N . ILE A 1 134 ? 17.659 -20.698 -1.078 1.00 95.44 134 ILE A N 1
ATOM 1011 C CA . ILE A 1 134 ? 17.380 -20.366 -2.475 1.00 95.44 134 ILE A CA 1
ATOM 1012 C C . ILE A 1 134 ? 18.655 -20.568 -3.293 1.00 95.44 134 ILE A C 1
ATOM 1014 O O . ILE A 1 134 ? 19.678 -19.923 -3.076 1.00 95.44 134 ILE A O 1
ATOM 1018 N N . ALA A 1 135 ? 18.603 -21.483 -4.260 1.00 93.25 135 ALA A N 1
ATOM 1019 C CA . ALA A 1 135 ? 19.734 -21.736 -5.142 1.00 93.25 135 ALA A CA 1
ATOM 1020 C C . ALA A 1 135 ? 20.017 -20.509 -6.027 1.00 93.25 135 ALA A C 1
ATOM 1022 O O . ALA A 1 135 ? 19.141 -20.071 -6.770 1.00 93.25 135 ALA A O 1
ATOM 1023 N N . GLY A 1 136 ? 21.253 -20.001 -5.981 1.00 87.56 136 GLY A N 1
ATOM 1024 C CA . GLY A 1 136 ? 21.652 -18.782 -6.696 1.00 87.56 136 GLY A CA 1
ATOM 1025 C C . GLY A 1 136 ? 21.387 -17.484 -5.929 1.00 87.56 136 GLY A C 1
ATOM 1026 O O . GLY A 1 136 ? 21.423 -16.431 -6.554 1.00 87.56 136 GLY A O 1
ATOM 1027 N N . CYS A 1 137 ? 21.090 -17.595 -4.630 1.00 91.00 137 CYS A N 1
ATOM 1028 C CA . CYS A 1 137 ? 21.151 -16.527 -3.639 1.00 91.00 137 CYS A CA 1
ATOM 1029 C C . CYS A 1 137 ? 22.303 -16.878 -2.684 1.00 91.00 137 CYS A C 1
ATOM 1031 O O . CYS A 1 137 ? 22.183 -17.792 -1.869 1.00 91.00 137 CYS A O 1
ATOM 1033 N N . LEU A 1 138 ? 23.470 -16.287 -2.894 1.00 86.94 138 LEU A N 1
ATOM 1034 C CA . LEU A 1 138 ? 24.734 -16.658 -2.267 1.00 86.94 138 LEU A CA 1
ATOM 1035 C C . LEU A 1 138 ? 25.115 -15.683 -1.160 1.00 86.94 138 LEU A C 1
ATOM 1037 O O . LEU A 1 138 ? 25.825 -16.090 -0.237 1.00 86.94 138 LEU A O 1
ATOM 1041 N N . SER A 1 139 ? 24.664 -14.430 -1.255 1.00 86.06 139 SER A N 1
ATOM 1042 C CA . SER A 1 139 ? 24.889 -13.458 -0.195 1.00 86.06 139 SER A CA 1
ATOM 1043 C C . SER A 1 139 ? 24.056 -13.759 1.049 1.00 86.06 139 SER A C 1
ATOM 1045 O O . SER A 1 139 ? 22.935 -14.276 0.982 1.00 86.06 139 SER A O 1
ATOM 1047 N N . ALA A 1 140 ? 24.643 -13.436 2.199 1.00 84.38 140 ALA A N 1
ATOM 1048 C CA . ALA A 1 140 ? 23.956 -13.427 3.480 1.00 84.38 140 ALA A CA 1
ATOM 1049 C C . ALA A 1 140 ? 23.230 -12.090 3.747 1.00 84.38 140 ALA A C 1
ATOM 1051 O O . ALA A 1 140 ? 22.428 -12.041 4.674 1.00 84.38 140 ALA A O 1
ATOM 1052 N N . ASP A 1 141 ? 23.498 -11.063 2.933 1.00 87.56 141 ASP A N 1
ATOM 1053 C CA . ASP A 1 141 ? 23.121 -9.655 3.140 1.00 87.56 141 ASP A CA 1
ATOM 1054 C C . ASP A 1 141 ? 22.508 -9.046 1.860 1.00 87.56 141 ASP A C 1
ATOM 1056 O O . ASP A 1 141 ? 22.612 -9.667 0.796 1.00 87.56 141 ASP A O 1
ATOM 1060 N N . HIS A 1 142 ? 21.858 -7.877 1.947 1.00 90.75 142 HIS A N 1
ATOM 1061 C CA . HIS A 1 142 ? 21.221 -7.137 0.835 1.00 90.75 142 HIS A CA 1
ATOM 1062 C C . HIS A 1 142 ? 20.141 -7.912 0.046 1.00 90.75 142 HIS A C 1
ATOM 1064 O O . HIS A 1 142 ? 19.806 -7.616 -1.103 1.00 90.75 142 HIS A O 1
ATOM 1070 N N . ASN A 1 143 ? 19.570 -8.977 0.621 1.00 93.81 143 ASN A N 1
ATOM 1071 C CA . ASN A 1 143 ? 18.549 -9.774 -0.065 1.00 93.81 143 ASN A CA 1
ATOM 1072 C C . ASN A 1 143 ? 17.157 -9.151 0.138 1.00 93.81 143 ASN A C 1
ATOM 1074 O O . ASN A 1 143 ? 16.490 -9.404 1.145 1.00 93.81 143 ASN A O 1
ATOM 1078 N N . GLY A 1 144 ? 16.710 -8.347 -0.826 1.00 95.81 144 GLY A N 1
ATOM 1079 C CA . GLY A 1 144 ? 15.424 -7.646 -0.795 1.00 95.81 144 GLY A CA 1
ATOM 1080 C C . GLY A 1 144 ? 14.187 -8.530 -1.034 1.00 95.81 144 GLY A C 1
ATOM 1081 O O . GLY A 1 144 ? 14.244 -9.592 -1.660 1.00 95.81 144 GLY A O 1
ATOM 1082 N N . ILE A 1 145 ? 13.025 -8.064 -0.563 1.00 98.19 145 ILE A N 1
ATOM 1083 C CA . ILE A 1 145 ? 11.735 -8.768 -0.667 1.00 98.19 145 ILE A CA 1
ATOM 1084 C C . ILE A 1 145 ? 10.570 -7.794 -0.877 1.00 98.19 145 ILE A C 1
ATOM 1086 O O . ILE A 1 145 ? 10.541 -6.709 -0.308 1.00 98.19 145 ILE A O 1
ATOM 1090 N N . THR A 1 146 ? 9.580 -8.195 -1.674 1.00 98.12 146 THR A N 1
ATOM 1091 C CA . THR A 1 146 ? 8.311 -7.468 -1.848 1.00 98.12 146 THR A CA 1
ATOM 1092 C C . THR A 1 146 ? 7.200 -8.404 -2.337 1.00 98.12 146 THR A C 1
ATOM 1094 O O . THR A 1 146 ? 7.450 -9.574 -2.637 1.00 98.12 146 THR A O 1
ATOM 1097 N N . PHE A 1 147 ? 5.974 -7.897 -2.470 1.00 97.75 147 PHE A N 1
ATOM 1098 C CA . PHE A 1 147 ? 4.870 -8.582 -3.148 1.00 97.75 147 PHE A CA 1
ATOM 1099 C C . PHE A 1 147 ? 4.492 -7.870 -4.451 1.00 97.75 147 PHE A C 1
ATOM 1101 O O . PHE A 1 147 ? 4.626 -6.657 -4.586 1.00 97.75 147 PHE A O 1
ATOM 1108 N N . ASP A 1 148 ? 4.004 -8.631 -5.430 1.00 95.50 148 ASP A N 1
ATOM 1109 C CA . ASP A 1 148 ? 3.245 -8.065 -6.546 1.00 95.50 148 ASP A CA 1
ATOM 1110 C C . ASP A 1 148 ? 1.840 -7.663 -6.068 1.00 95.50 148 ASP A C 1
ATOM 1112 O O . ASP A 1 148 ? 1.069 -8.518 -5.634 1.00 95.50 148 ASP A O 1
ATOM 1116 N N . HIS A 1 149 ? 1.489 -6.380 -6.184 1.00 91.06 149 HIS A N 1
ATOM 1117 C CA . HIS A 1 149 ? 0.151 -5.856 -5.863 1.00 91.06 149 HIS A CA 1
ATOM 1118 C C . HIS A 1 149 ? -0.766 -5.715 -7.087 1.00 91.06 149 HIS A C 1
ATOM 1120 O O . HIS A 1 149 ? -1.945 -5.394 -6.943 1.00 91.06 149 HIS A O 1
ATOM 1126 N N . PHE A 1 150 ? -0.261 -5.939 -8.305 1.00 84.44 150 PHE A N 1
ATOM 1127 C CA . PHE A 1 150 ? -0.928 -5.504 -9.538 1.00 84.44 150 PHE A CA 1
ATOM 1128 C C . PHE A 1 150 ? -1.326 -6.641 -10.485 1.00 84.44 150 PHE A C 1
ATOM 1130 O O . PHE A 1 150 ? -2.284 -6.497 -11.249 1.00 84.44 150 PHE A O 1
ATOM 1137 N N . GLY A 1 151 ? -0.579 -7.745 -10.506 1.00 72.88 151 GLY A N 1
ATOM 1138 C CA . GLY A 1 151 ? -0.710 -8.774 -11.533 1.00 72.88 151 GLY A CA 1
ATOM 1139 C C . GLY A 1 151 ? -1.553 -9.989 -11.122 1.00 72.88 151 GLY A C 1
ATOM 1140 O O . GLY A 1 151 ? -1.146 -10.705 -10.211 1.00 72.88 151 GLY A O 1
ATOM 1141 N N . PRO A 1 152 ? -2.644 -10.341 -11.841 1.00 68.06 152 PRO A N 1
ATOM 1142 C CA . PRO A 1 152 ? -3.308 -11.633 -11.654 1.00 68.06 152 PRO A CA 1
ATOM 1143 C C . PRO A 1 152 ? -2.390 -12.802 -12.040 1.00 68.06 152 PRO A C 1
ATOM 1145 O O . PRO A 1 152 ? -1.415 -12.627 -12.772 1.00 68.06 152 PRO A O 1
ATOM 1148 N N . VAL A 1 153 ? -2.703 -14.018 -11.573 1.00 51.19 153 VAL A N 1
ATOM 1149 C CA . VAL A 1 153 ? -1.926 -15.227 -11.904 1.00 51.19 153 VAL A CA 1
ATOM 1150 C C . VAL A 1 153 ? -1.950 -15.498 -13.407 1.00 51.19 153 VAL A C 1
ATOM 1152 O O . VAL A 1 153 ? -2.957 -15.930 -13.963 1.00 51.19 153 VAL A O 1
ATOM 1155 N N . GLY A 1 154 ? -0.810 -15.262 -14.058 1.00 52.62 154 GLY A N 1
ATOM 1156 C CA . GLY A 1 154 ? -0.595 -15.481 -15.487 1.00 52.62 154 GLY A CA 1
ATOM 1157 C C . GLY A 1 154 ? -0.127 -14.217 -16.218 1.00 52.62 154 GLY A C 1
ATOM 1158 O O . GLY A 1 154 ? -0.090 -13.133 -15.640 1.00 52.62 154 GLY A O 1
ATOM 1159 N N . PRO A 1 155 ? 0.265 -14.319 -17.498 1.00 54.03 155 PRO A N 1
ATOM 1160 C CA . PRO A 1 155 ? 0.647 -13.148 -18.283 1.00 54.03 155 PRO A CA 1
ATOM 1161 C C . PRO A 1 155 ? -0.528 -12.153 -18.368 1.00 54.03 155 PRO A C 1
ATOM 1163 O O . PRO A 1 155 ? -1.640 -12.588 -18.678 1.00 54.03 155 PRO A O 1
ATOM 1166 N N . PRO A 1 156 ? -0.316 -10.839 -18.137 1.00 58.69 156 PRO A N 1
ATOM 1167 C CA . PRO A 1 156 ? 0.968 -10.130 -18.084 1.00 58.69 156 PRO A CA 1
ATOM 1168 C C . PRO A 1 156 ? 1.449 -9.750 -16.660 1.00 58.69 156 PRO A C 1
ATOM 1170 O O . PRO A 1 156 ? 2.125 -8.737 -16.516 1.00 58.69 156 PRO A O 1
ATOM 1173 N N . GLY A 1 157 ? 1.091 -10.505 -15.613 1.00 81.69 157 GLY A N 1
ATOM 1174 C CA . GLY A 1 157 ? 1.415 -10.197 -14.210 1.00 81.69 157 GLY A CA 1
ATOM 1175 C C . GLY A 1 157 ? 2.429 -11.144 -13.559 1.00 81.69 157 GLY A C 1
ATOM 1176 O O . GLY A 1 157 ? 2.813 -12.169 -14.135 1.00 81.69 157 GLY A O 1
ATOM 1177 N N . PHE A 1 158 ? 2.858 -10.824 -12.336 1.00 91.31 158 PHE A N 1
ATOM 1178 C CA . PHE A 1 158 ? 3.705 -11.719 -11.541 1.00 91.31 158 PHE A CA 1
ATOM 1179 C C . PHE A 1 158 ? 2.887 -12.689 -10.683 1.00 91.31 158 PHE A C 1
ATOM 1181 O O . PHE A 1 158 ? 3.445 -13.674 -10.215 1.00 91.31 158 PHE A O 1
ATOM 1188 N N . GLY A 1 159 ? 1.567 -12.506 -10.606 1.00 89.75 159 GLY A N 1
ATOM 1189 C CA . GLY A 1 159 ? 0.627 -13.460 -10.022 1.00 89.75 159 GLY A CA 1
ATOM 1190 C C . GLY A 1 159 ? 0.368 -13.242 -8.542 1.00 89.75 159 GLY A C 1
ATOM 1191 O O . GLY A 1 159 ? 0.036 -14.197 -7.843 1.00 89.75 159 GLY A O 1
ATOM 1192 N N . PHE A 1 160 ? 0.571 -12.013 -8.064 1.00 92.94 160 PHE A N 1
ATOM 1193 C CA . PHE A 1 160 ? 0.633 -11.710 -6.635 1.00 92.94 160 PHE A CA 1
ATOM 1194 C C . PHE A 1 160 ? 1.652 -12.600 -5.899 1.00 92.94 160 PHE A C 1
ATOM 1196 O O . PHE A 1 160 ? 1.494 -12.908 -4.718 1.00 92.94 160 PHE A O 1
ATOM 1203 N N . ASP A 1 161 ? 2.659 -13.087 -6.634 1.00 95.44 161 ASP A N 1
ATOM 1204 C CA . ASP A 1 161 ? 3.800 -13.798 -6.074 1.00 95.44 161 ASP A CA 1
ATOM 1205 C C . ASP A 1 161 ? 4.660 -12.805 -5.283 1.00 95.44 161 ASP A C 1
ATOM 1207 O O . ASP A 1 161 ? 4.710 -11.605 -5.574 1.00 95.44 161 ASP A O 1
ATOM 1211 N N . MET A 1 162 ? 5.380 -13.333 -4.303 1.00 98.19 162 MET A N 1
ATOM 1212 C CA . MET A 1 162 ? 6.474 -12.620 -3.664 1.00 98.19 162 MET A CA 1
ATOM 1213 C C . MET A 1 162 ? 7.644 -12.510 -4.642 1.00 98.19 162 MET A C 1
ATOM 1215 O O . MET A 1 162 ? 7.960 -13.471 -5.350 1.00 98.19 162 MET A O 1
ATOM 1219 N N . ILE A 1 163 ? 8.302 -11.357 -4.663 1.00 98.12 163 ILE A N 1
ATOM 1220 C CA . ILE A 1 163 ? 9.530 -11.116 -5.416 1.00 98.12 163 ILE A CA 1
ATOM 1221 C C . ILE A 1 163 ? 10.684 -11.044 -4.423 1.00 98.12 163 ILE A C 1
ATOM 1223 O O . ILE A 1 163 ? 10.591 -10.328 -3.430 1.00 98.12 163 ILE A O 1
ATOM 1227 N N . VAL A 1 164 ? 11.757 -11.780 -4.703 1.00 98.12 164 VAL A N 1
ATOM 1228 C CA . VAL A 1 164 ? 12.991 -11.767 -3.908 1.00 98.12 164 VAL A CA 1
ATOM 1229 C C . VAL A 1 164 ? 14.157 -11.429 -4.823 1.00 98.12 164 VAL A C 1
ATOM 1231 O O . VAL A 1 164 ? 14.301 -12.034 -5.891 1.00 98.12 164 VAL A O 1
ATOM 1234 N N . THR A 1 165 ? 14.974 -10.470 -4.407 1.00 96.56 165 THR A N 1
ATOM 1235 C CA . THR A 1 165 ? 16.257 -10.142 -5.030 1.00 96.56 165 THR A CA 1
ATOM 1236 C C . THR A 1 165 ? 17.385 -10.620 -4.136 1.00 96.56 165 THR A C 1
ATOM 1238 O O . THR A 1 165 ? 17.232 -10.682 -2.919 1.00 96.56 165 THR A O 1
ATOM 1241 N N . CYS A 1 166 ? 18.505 -10.980 -4.747 1.00 94.44 166 CYS A N 1
ATOM 1242 C CA . CYS A 1 166 ? 19.720 -11.312 -4.022 1.00 94.44 166 CYS A CA 1
ATOM 1243 C C . CYS A 1 166 ? 20.857 -10.434 -4.506 1.00 94.44 166 CYS A C 1
ATOM 1245 O O . CYS A 1 166 ? 20.951 -10.229 -5.720 1.00 94.44 166 CYS A O 1
ATOM 1247 N N . GLN A 1 167 ? 21.711 -9.993 -3.579 1.00 92.25 167 GLN A N 1
ATOM 1248 C CA . GLN A 1 167 ? 22.771 -9.003 -3.796 1.00 92.25 167 GLN A CA 1
ATOM 1249 C C . GLN A 1 167 ? 23.485 -9.166 -5.144 1.00 92.25 167 GLN A C 1
ATOM 1251 O O . GLN A 1 167 ? 23.633 -8.214 -5.899 1.00 92.25 167 GLN A O 1
ATOM 1256 N N . GLU A 1 168 ? 23.863 -10.398 -5.502 1.00 89.88 168 GLU A N 1
ATOM 1257 C CA . GLU A 1 168 ? 24.614 -10.703 -6.724 1.00 89.88 168 GLU A CA 1
ATOM 1258 C C . GLU A 1 168 ? 23.859 -10.527 -8.063 1.00 89.88 168 GLU A C 1
ATOM 1260 O O . GLU A 1 168 ? 24.407 -10.855 -9.120 1.00 89.88 168 GLU A O 1
ATOM 1265 N N . GLY A 1 169 ? 22.598 -10.088 -8.054 1.00 92.88 169 GLY A N 1
ATOM 1266 C CA . GLY A 1 169 ? 21.812 -9.820 -9.263 1.00 92.88 169 GLY A CA 1
ATOM 1267 C C . GLY A 1 169 ? 20.676 -10.806 -9.540 1.00 92.88 169 GLY A C 1
ATOM 1268 O O . GLY A 1 169 ? 19.885 -10.578 -10.459 1.00 92.88 169 GLY A O 1
ATOM 1269 N N . SER A 1 170 ? 20.586 -11.918 -8.809 1.00 94.25 170 SER A N 1
ATOM 1270 C CA . SER A 1 170 ? 19.559 -12.945 -9.034 1.00 94.25 170 SER A CA 1
ATOM 1271 C C . SER A 1 170 ? 18.185 -12.479 -8.554 1.00 94.25 170 SER A C 1
ATOM 1273 O O . SER A 1 170 ? 18.047 -11.974 -7.444 1.00 94.25 170 SER A O 1
ATOM 1275 N N . VAL A 1 171 ? 17.147 -12.697 -9.367 1.00 97.12 171 VAL A N 1
ATOM 1276 C CA . VAL A 1 171 ? 15.765 -12.324 -9.033 1.00 97.12 171 VAL A CA 1
ATOM 1277 C C . VAL A 1 171 ? 14.836 -13.520 -9.181 1.00 97.12 171 VAL A C 1
ATOM 1279 O O . VAL A 1 171 ? 14.834 -14.222 -10.201 1.00 97.12 171 VAL A O 1
ATOM 1282 N N . PHE A 1 172 ? 14.011 -13.728 -8.162 1.00 97.44 172 PHE A N 1
ATOM 1283 C CA . PHE A 1 172 ? 13.125 -14.873 -8.023 1.00 97.44 172 PHE A CA 1
ATOM 1284 C C . PHE A 1 172 ? 11.685 -14.426 -7.800 1.00 97.44 172 PHE A C 1
ATOM 1286 O O . PHE A 1 172 ? 11.419 -13.395 -7.185 1.00 97.44 172 PHE A O 1
ATOM 1293 N N . ARG A 1 173 ? 10.747 -15.259 -8.251 1.00 95.88 173 ARG A N 1
ATOM 1294 C CA . ARG A 1 173 ? 9.384 -15.267 -7.721 1.00 95.88 173 ARG A CA 1
ATOM 1295 C C . ARG A 1 173 ? 9.208 -16.434 -6.775 1.00 95.88 173 ARG A C 1
ATOM 1297 O O . ARG A 1 173 ? 9.713 -17.524 -7.048 1.00 95.88 173 ARG A O 1
ATOM 1304 N N . ILE A 1 174 ? 8.431 -16.231 -5.725 1.00 97.75 174 ILE A N 1
ATOM 1305 C CA . ILE A 1 174 ? 8.023 -17.280 -4.799 1.00 97.75 174 ILE A CA 1
ATOM 1306 C C . ILE A 1 174 ? 6.503 -17.229 -4.693 1.00 97.75 174 ILE A C 1
ATOM 1308 O O . ILE A 1 174 ? 5.933 -16.195 -4.353 1.00 97.75 174 ILE A O 1
ATOM 1312 N N . ASN A 1 175 ? 5.835 -18.334 -5.018 1.00 95.25 175 ASN A N 1
ATOM 1313 C CA . ASN A 1 175 ? 4.380 -18.407 -4.877 1.00 95.25 175 ASN A CA 1
ATOM 1314 C C . ASN A 1 175 ? 3.968 -18.734 -3.434 1.00 95.25 175 ASN A C 1
ATOM 1316 O O . ASN A 1 175 ? 4.799 -19.088 -2.597 1.00 95.25 175 ASN A O 1
ATOM 1320 N N . GLY A 1 176 ? 2.668 -18.691 -3.144 1.00 94.94 176 GLY A N 1
ATOM 1321 C CA . GLY A 1 176 ? 2.141 -18.923 -1.799 1.00 94.94 176 GLY A CA 1
ATOM 1322 C C . GLY A 1 176 ? 2.354 -20.337 -1.252 1.00 94.94 176 GLY A C 1
ATOM 1323 O O . GLY A 1 176 ? 2.055 -20.588 -0.088 1.00 94.94 176 GLY A O 1
ATOM 1324 N N . ALA A 1 177 ? 2.825 -21.278 -2.076 1.00 94.56 177 ALA A N 1
ATOM 1325 C CA . ALA A 1 177 ? 3.198 -22.629 -1.661 1.00 94.56 177 ALA A CA 1
ATOM 1326 C C . ALA A 1 177 ? 4.702 -22.749 -1.345 1.00 94.56 177 ALA A C 1
ATOM 1328 O O . ALA A 1 177 ? 5.175 -23.850 -1.070 1.00 94.56 177 ALA A O 1
ATOM 1329 N N . GLY A 1 178 ? 5.453 -21.644 -1.417 1.00 96.31 178 GLY A N 1
ATOM 1330 C CA . GLY A 1 178 ? 6.902 -21.611 -1.224 1.00 96.31 178 GLY A CA 1
ATOM 1331 C C . GLY A 1 178 ? 7.696 -22.082 -2.446 1.00 96.31 178 GLY A C 1
ATOM 1332 O O . GLY A 1 178 ? 8.894 -22.340 -2.337 1.00 96.31 178 GLY A O 1
ATOM 1333 N N . ALA A 1 179 ? 7.064 -22.229 -3.619 1.00 96.56 179 ALA A N 1
ATOM 1334 C CA . ALA A 1 179 ? 7.767 -22.669 -4.820 1.00 96.56 179 ALA A CA 1
ATOM 1335 C C . ALA A 1 179 ? 8.573 -21.514 -5.425 1.00 96.56 179 ALA A C 1
ATOM 1337 O O . ALA A 1 179 ? 8.008 -20.523 -5.891 1.00 96.56 179 ALA A O 1
ATOM 1338 N N . VAL A 1 180 ? 9.894 -21.678 -5.440 1.00 97.88 180 VAL A N 1
ATOM 1339 C CA . VAL A 1 180 ? 10.851 -20.683 -5.930 1.00 97.88 180 VAL A CA 1
ATOM 1340 C C . VAL A 1 180 ? 11.071 -20.848 -7.433 1.00 97.88 180 VAL A C 1
ATOM 1342 O O . VAL A 1 180 ? 11.413 -21.932 -7.906 1.00 97.88 180 VAL A O 1
ATOM 1345 N N . THR A 1 181 ? 10.902 -19.764 -8.186 1.00 95.25 181 THR A N 1
ATOM 1346 C CA . THR A 1 181 ? 11.115 -19.701 -9.635 1.00 95.25 181 THR A CA 1
ATOM 1347 C C . THR A 1 181 ? 12.134 -18.605 -9.959 1.00 95.25 181 THR A C 1
ATOM 1349 O O . THR A 1 181 ? 11.819 -17.431 -9.758 1.00 95.25 181 THR A O 1
ATOM 1352 N N . PRO A 1 182 ? 13.333 -18.930 -10.476 1.00 96.00 182 PRO A N 1
ATOM 1353 C CA . PRO A 1 182 ? 14.256 -17.914 -10.978 1.00 96.00 182 PRO A CA 1
ATOM 1354 C C . PRO A 1 182 ? 13.659 -17.247 -12.222 1.00 96.00 182 PRO A C 1
ATOM 1356 O O . PRO A 1 182 ? 13.183 -17.942 -13.123 1.00 96.00 182 PRO A O 1
ATOM 1359 N N . ILE A 1 183 ? 13.679 -15.914 -12.277 1.00 95.19 183 ILE A N 1
ATOM 1360 C CA . ILE A 1 183 ? 13.074 -15.157 -13.385 1.00 95.19 183 ILE A CA 1
ATOM 1361 C C . ILE A 1 183 ? 14.059 -14.280 -14.148 1.00 95.19 183 ILE A C 1
ATOM 1363 O O . ILE A 1 183 ? 13.904 -14.116 -15.356 1.00 95.19 183 ILE A O 1
ATOM 1367 N N . ALA A 1 184 ? 15.080 -13.743 -13.484 1.00 95.06 184 ALA A N 1
ATOM 1368 C CA . ALA A 1 184 ? 16.095 -12.923 -14.126 1.00 95.06 184 ALA A CA 1
ATOM 1369 C C . ALA A 1 184 ? 17.407 -12.959 -13.339 1.00 95.06 184 ALA A C 1
ATOM 1371 O O . ALA A 1 184 ? 17.446 -13.347 -12.173 1.00 95.06 184 ALA A O 1
ATOM 1372 N N . SER A 1 185 ? 18.477 -12.532 -13.999 1.00 93.31 185 SER A N 1
ATOM 1373 C CA . SER A 1 185 ? 19.746 -12.192 -13.369 1.00 93.31 185 SER A CA 1
ATOM 1374 C C . SER A 1 185 ? 20.232 -10.897 -14.008 1.00 93.31 185 SER A C 1
ATOM 1376 O O . SER A 1 185 ? 20.270 -10.784 -15.239 1.00 93.31 185 SER A O 1
ATOM 1378 N N . LEU A 1 186 ? 20.512 -9.898 -13.177 1.00 92.06 186 LEU A N 1
ATOM 1379 C CA . LEU A 1 186 ? 21.056 -8.619 -13.607 1.00 92.06 186 LEU A CA 1
ATOM 1380 C C . LEU A 1 186 ? 22.570 -8.797 -13.819 1.00 92.06 186 LEU A C 1
ATOM 1382 O O . LEU A 1 186 ? 23.248 -9.308 -12.932 1.00 92.06 186 LEU A O 1
ATOM 1386 N N . PRO A 1 187 ? 23.121 -8.460 -15.000 1.00 87.50 187 PRO A N 1
ATOM 1387 C CA . PRO A 1 187 ? 24.552 -8.580 -15.259 1.00 87.50 187 PRO A CA 1
ATOM 1388 C C . PRO A 1 187 ? 25.293 -7.405 -14.610 1.00 87.50 187 PRO A C 1
ATOM 1390 O O . PRO A 1 187 ? 25.664 -6.447 -15.290 1.00 87.50 187 PRO A O 1
ATOM 1393 N N . LEU A 1 188 ? 25.466 -7.487 -13.294 1.00 82.88 188 LEU A N 1
ATOM 1394 C CA . LEU A 1 188 ? 26.080 -6.435 -12.495 1.00 82.88 188 LEU A CA 1
ATOM 1395 C C . LEU A 1 188 ? 27.608 -6.422 -12.665 1.00 82.88 188 LEU A C 1
ATOM 1397 O O . LEU A 1 188 ? 28.224 -7.477 -12.889 1.00 82.88 188 LEU A O 1
ATOM 1401 N N . PRO A 1 189 ? 28.258 -5.251 -12.563 1.00 73.88 189 PRO A N 1
ATOM 1402 C CA . PRO A 1 189 ? 29.694 -5.166 -12.335 1.00 73.88 189 PRO A CA 1
ATOM 1403 C C . PRO A 1 189 ? 30.105 -5.930 -11.070 1.00 73.88 189 PRO A C 1
ATOM 1405 O O . PRO A 1 189 ? 29.290 -6.276 -10.218 1.00 73.88 189 PRO A O 1
ATOM 1408 N N . VAL A 1 190 ? 31.401 -6.227 -10.944 1.00 63.72 190 VAL A N 1
ATOM 1409 C CA . VAL A 1 190 ? 31.919 -6.916 -9.754 1.00 63.72 190 VAL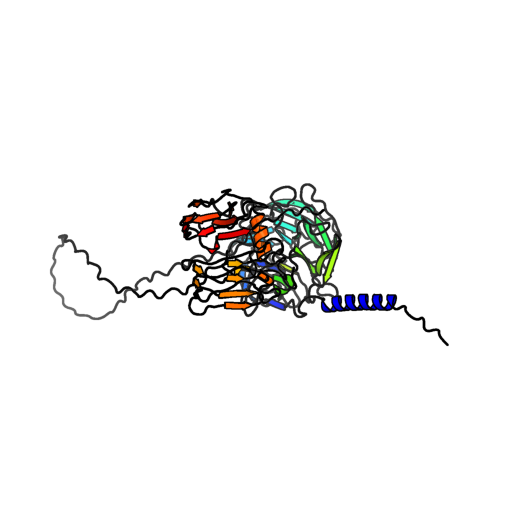 A CA 1
ATOM 1410 C C . VAL A 1 190 ? 31.640 -6.059 -8.520 1.00 63.72 190 VAL A C 1
ATOM 1412 O O . VAL A 1 190 ? 32.254 -5.003 -8.379 1.00 63.72 190 VAL A O 1
ATOM 1415 N N . GLY A 1 191 ? 30.767 -6.554 -7.641 1.00 64.81 191 GLY A N 1
ATOM 1416 C CA . GLY A 1 191 ? 30.384 -5.883 -6.401 1.00 64.81 191 GLY A CA 1
ATOM 1417 C C . GLY A 1 191 ? 29.073 -5.101 -6.455 1.00 64.81 191 GLY A C 1
ATOM 1418 O O . GLY A 1 191 ? 28.892 -4.298 -5.563 1.00 64.81 191 GLY A O 1
ATOM 1419 N N . GLY A 1 192 ? 28.206 -5.297 -7.459 1.00 72.12 192 GLY A N 1
ATOM 1420 C CA . GLY A 1 192 ? 26.851 -4.732 -7.416 1.00 72.12 192 GLY A CA 1
ATOM 1421 C C . GLY A 1 192 ? 26.033 -5.295 -6.249 1.00 72.12 192 GLY A C 1
ATOM 1422 O O . GLY A 1 192 ? 26.101 -6.498 -5.972 1.00 72.12 192 GLY A O 1
ATOM 1423 N N . GLU A 1 193 ? 25.287 -4.414 -5.592 1.00 88.81 193 GLU A N 1
ATOM 1424 C CA . GLU A 1 193 ? 24.439 -4.671 -4.427 1.00 88.81 193 GLU A CA 1
ATOM 1425 C C . GLU A 1 193 ? 22.998 -4.327 -4.796 1.00 88.81 193 GLU A C 1
ATOM 1427 O O . GLU A 1 193 ? 22.599 -3.165 -4.782 1.00 88.81 193 GLU A O 1
ATOM 1432 N N . ILE A 1 194 ? 22.235 -5.337 -5.241 1.00 92.62 194 ILE A N 1
ATOM 1433 C CA . ILE A 1 194 ? 20.827 -5.126 -5.592 1.00 92.62 194 ILE A CA 1
ATOM 1434 C C . ILE A 1 194 ? 19.860 -5.497 -4.477 1.00 92.62 194 ILE A C 1
ATOM 1436 O O . ILE A 1 194 ? 19.801 -6.646 -4.034 1.00 92.62 194 ILE A O 1
ATOM 1440 N N . GLU A 1 195 ? 18.972 -4.567 -4.151 1.00 91.38 195 GLU A N 1
ATOM 1441 C CA . GLU A 1 195 ? 17.974 -4.764 -3.107 1.00 91.38 195 GLU A CA 1
ATOM 1442 C C . GLU A 1 195 ? 16.711 -3.917 -3.305 1.00 91.38 195 GLU A C 1
ATOM 1444 O O . GLU A 1 195 ? 16.407 -3.458 -4.415 1.00 91.38 195 GLU A O 1
ATOM 1449 N N . GLY A 1 196 ? 15.890 -3.856 -2.250 1.00 95.12 196 GLY A N 1
ATOM 1450 C CA . GLY A 1 196 ? 14.660 -3.068 -2.179 1.00 95.12 196 GLY A CA 1
ATOM 1451 C C . GLY A 1 196 ? 13.769 -3.107 -3.432 1.00 95.12 196 GLY A C 1
ATOM 1452 O O . GLY A 1 196 ? 13.451 -2.044 -3.981 1.00 95.12 196 GLY A O 1
ATOM 1453 N N . PRO A 1 197 ? 13.359 -4.294 -3.931 1.00 97.88 197 PRO A N 1
ATOM 1454 C CA . PRO A 1 197 ? 12.571 -4.388 -5.150 1.00 97.88 197 PRO A CA 1
ATOM 1455 C C . PRO A 1 197 ? 11.127 -3.916 -4.945 1.00 97.88 197 PRO A C 1
ATOM 1457 O O . PRO A 1 197 ? 10.534 -4.097 -3.885 1.00 97.88 197 PRO A O 1
ATOM 1460 N N . ALA A 1 198 ? 10.497 -3.433 -6.016 1.00 98.19 198 ALA A N 1
ATOM 1461 C CA . ALA A 1 198 ? 9.051 -3.218 -6.070 1.00 98.19 198 ALA A CA 1
ATOM 1462 C C . ALA A 1 198 ? 8.483 -3.558 -7.446 1.00 98.19 198 ALA A C 1
ATOM 1464 O O . ALA A 1 198 ? 9.072 -3.228 -8.475 1.00 98.19 198 ALA A O 1
ATOM 1465 N N . VAL A 1 199 ? 7.292 -4.156 -7.498 1.00 97.12 199 VAL A N 1
ATOM 1466 C CA . VAL A 1 199 ? 6.506 -4.152 -8.739 1.00 97.12 199 VAL A CA 1
ATOM 1467 C C . VAL A 1 199 ? 5.863 -2.779 -8.866 1.00 97.12 199 VAL A C 1
ATOM 1469 O O . VAL A 1 199 ? 5.052 -2.410 -8.028 1.00 97.12 199 VAL A O 1
ATOM 1472 N N . VAL A 1 200 ? 6.212 -2.004 -9.893 1.00 95.69 200 VAL A N 1
ATOM 1473 C CA . VAL A 1 200 ? 5.655 -0.651 -10.067 1.00 95.69 200 VAL A CA 1
ATOM 1474 C C . VAL A 1 200 ? 4.307 -0.670 -10.800 1.00 95.69 200 VAL A C 1
ATOM 1476 O O . VAL A 1 200 ? 4.085 -1.561 -11.632 1.00 95.69 200 VAL A O 1
ATOM 1479 N N . PRO A 1 201 ? 3.415 0.321 -10.585 1.00 89.50 201 PRO A N 1
ATOM 1480 C CA . PRO A 1 201 ? 2.068 0.302 -11.145 1.00 89.50 201 PRO A CA 1
ATOM 1481 C C . PRO A 1 201 ? 2.045 0.131 -12.673 1.00 89.50 201 PRO A C 1
ATOM 1483 O O . PRO A 1 201 ? 2.838 0.761 -13.392 1.00 89.50 201 PRO A O 1
ATOM 1486 N N . PRO A 1 202 ? 1.123 -0.682 -13.219 1.00 86.44 202 PRO A N 1
ATOM 1487 C CA . PRO A 1 202 ? 0.868 -0.718 -14.650 1.00 86.44 202 PRO A CA 1
ATOM 1488 C C . PRO A 1 202 ? 0.569 0.688 -15.181 1.00 86.44 202 PRO A C 1
ATOM 1490 O O . PRO A 1 202 ? -0.240 1.422 -14.622 1.00 86.44 202 PRO A O 1
ATOM 1493 N N . GLY A 1 203 ? 1.234 1.080 -16.269 1.00 85.88 203 GLY A N 1
ATOM 1494 C CA . GLY A 1 203 ? 1.083 2.420 -16.847 1.00 85.88 203 GLY A CA 1
ATOM 1495 C C . GLY A 1 203 ? 1.953 3.515 -16.214 1.00 85.88 203 GLY A C 1
ATOM 1496 O O . GLY A 1 203 ? 1.933 4.642 -16.711 1.00 85.88 203 GLY A O 1
ATOM 1497 N N . PHE A 1 204 ? 2.767 3.206 -15.195 1.00 89.69 204 PHE A N 1
ATOM 1498 C CA . PHE A 1 204 ? 3.758 4.135 -14.639 1.00 89.69 204 PHE A CA 1
ATOM 1499 C C . PHE A 1 204 ? 4.966 4.331 -15.580 1.00 89.69 204 PHE A C 1
ATOM 1501 O O . PHE A 1 204 ? 6.057 3.772 -15.418 1.00 89.69 204 PHE A O 1
ATOM 1508 N N . GLY A 1 205 ? 4.756 5.136 -16.620 1.00 92.75 205 GLY A N 1
ATOM 1509 C CA . GLY A 1 205 ? 5.789 5.489 -17.591 1.00 92.75 205 GLY A CA 1
ATOM 1510 C C . GLY A 1 205 ? 6.256 4.294 -18.440 1.00 92.75 205 GLY A C 1
ATOM 1511 O O . GLY A 1 205 ? 5.542 3.295 -18.558 1.00 92.75 205 GLY A O 1
ATOM 1512 N N . PRO A 1 206 ? 7.450 4.374 -19.058 1.00 92.56 206 PRO A N 1
ATOM 1513 C CA . PRO A 1 206 ? 7.927 3.366 -20.017 1.00 92.56 206 PRO A CA 1
ATOM 1514 C C . PRO A 1 206 ? 8.181 1.958 -19.437 1.00 92.56 206 PRO A C 1
ATOM 1516 O O . PRO A 1 206 ? 8.251 0.973 -20.175 1.00 92.56 206 PRO A O 1
ATOM 1519 N N . HIS A 1 207 ? 8.327 1.856 -18.117 1.00 95.06 207 HIS A N 1
ATOM 1520 C CA . HIS A 1 207 ? 8.635 0.641 -17.360 1.00 95.06 207 HIS A CA 1
ATOM 1521 C C . HIS A 1 207 ? 7.593 0.337 -16.269 1.00 95.06 207 HIS A C 1
ATOM 1523 O O . HIS A 1 207 ? 7.917 -0.369 -15.318 1.00 95.06 207 HIS A O 1
ATOM 1529 N N . GLY A 1 208 ? 6.357 0.832 -16.402 1.00 93.19 208 GLY A N 1
ATOM 1530 C CA . GLY A 1 208 ? 5.242 0.458 -15.523 1.00 93.19 208 GLY A CA 1
ATOM 1531 C C . GLY A 1 208 ? 4.855 -1.023 -15.656 1.00 93.19 208 GLY A C 1
ATOM 1532 O O . GLY A 1 208 ? 4.963 -1.594 -16.744 1.00 93.19 208 GLY A O 1
ATOM 1533 N N . GLY A 1 209 ? 4.398 -1.649 -14.568 1.00 91.06 209 GLY A N 1
ATOM 1534 C CA . GLY A 1 209 ? 4.064 -3.081 -14.513 1.00 91.06 209 GLY A CA 1
ATOM 1535 C C . GLY A 1 209 ? 5.279 -4.018 -14.538 1.00 91.06 209 GLY A C 1
ATOM 1536 O O . GLY A 1 209 ? 5.139 -5.206 -14.820 1.00 91.06 209 GLY A O 1
ATOM 1537 N N . LYS A 1 210 ? 6.481 -3.483 -14.305 1.00 95.88 210 LYS A N 1
ATOM 1538 C CA . LYS A 1 210 ? 7.740 -4.234 -14.219 1.00 95.88 210 LYS A CA 1
ATOM 1539 C C . LYS A 1 210 ? 8.201 -4.291 -12.765 1.00 95.88 210 LYS A C 1
ATOM 1541 O O . LYS A 1 210 ? 7.807 -3.445 -11.968 1.00 95.88 210 LYS A O 1
ATOM 1546 N N . ILE A 1 211 ? 9.066 -5.247 -12.440 1.00 98.06 211 ILE A N 1
ATOM 1547 C CA . ILE A 1 211 ? 9.830 -5.184 -11.188 1.00 98.06 211 ILE A CA 1
ATOM 1548 C C . ILE A 1 211 ? 10.902 -4.122 -11.386 1.00 98.06 211 ILE A C 1
ATOM 1550 O O . ILE A 1 211 ? 11.629 -4.177 -12.379 1.00 98.06 211 ILE A O 1
ATOM 1554 N N . TRP A 1 212 ? 10.976 -3.158 -10.484 1.00 98.44 212 TRP A N 1
ATOM 1555 C CA . TRP A 1 212 ? 12.109 -2.261 -10.341 1.00 98.44 212 TRP A CA 1
ATOM 1556 C C . TRP A 1 212 ? 12.977 -2.756 -9.198 1.00 98.44 212 TRP A C 1
ATOM 1558 O O . TRP A 1 212 ? 12.455 -3.232 -8.193 1.00 98.44 212 TRP A O 1
ATOM 1568 N N . VAL A 1 213 ? 14.285 -2.669 -9.388 1.00 97.75 213 VAL A N 1
ATOM 1569 C CA . VAL A 1 213 ? 15.292 -3.140 -8.440 1.00 97.75 213 VAL A CA 1
ATOM 1570 C C . VAL A 1 213 ? 16.305 -2.021 -8.260 1.00 97.75 213 VAL A C 1
ATOM 1572 O O . VAL A 1 213 ? 16.760 -1.465 -9.267 1.00 97.75 213 VAL A O 1
ATOM 1575 N N . ALA A 1 214 ? 16.586 -1.664 -7.011 1.00 96.69 214 ALA A N 1
ATOM 1576 C CA . ALA A 1 214 ? 17.638 -0.722 -6.673 1.00 96.69 214 ALA A CA 1
ATOM 1577 C C . ALA A 1 214 ? 19.005 -1.406 -6.817 1.00 96.69 214 ALA A C 1
ATOM 1579 O O . ALA A 1 214 ? 19.108 -2.610 -6.606 1.00 96.69 214 ALA A O 1
ATOM 1580 N N . ASP A 1 215 ? 20.012 -0.654 -7.244 1.00 94.75 215 ASP A N 1
ATOM 1581 C CA . ASP A 1 215 ? 21.412 -1.071 -7.266 1.00 94.75 215 ASP A CA 1
ATOM 1582 C C . ASP A 1 215 ? 22.228 0.015 -6.568 1.00 94.75 215 ASP A C 1
ATOM 1584 O O . ASP A 1 215 ? 22.389 1.136 -7.086 1.00 94.75 215 ASP A O 1
ATOM 1588 N N . GLU A 1 216 ? 22.668 -0.315 -5.361 1.00 90.94 216 GLU A N 1
ATOM 1589 C CA . GLU A 1 216 ? 23.295 0.613 -4.440 1.00 90.94 216 GLU A CA 1
ATOM 1590 C C . GLU A 1 216 ? 24.657 1.053 -4.985 1.00 90.94 216 GLU A C 1
ATOM 1592 O O . GLU A 1 216 ? 24.882 2.240 -5.269 1.00 90.94 216 GLU A O 1
ATOM 1597 N N . SER A 1 217 ? 25.527 0.085 -5.276 1.00 90.06 217 SER A N 1
ATOM 1598 C CA . SER A 1 217 ? 26.902 0.327 -5.710 1.00 90.06 217 SER A CA 1
ATOM 1599 C C . SER A 1 217 ? 26.978 1.011 -7.085 1.00 90.06 217 SER A C 1
ATOM 1601 O O . SER A 1 217 ? 27.838 1.877 -7.299 1.00 90.06 217 SER A O 1
ATOM 1603 N N . ASP A 1 218 ? 26.061 0.703 -8.015 1.00 91.25 218 ASP A N 1
ATOM 1604 C CA . ASP A 1 218 ? 26.011 1.344 -9.340 1.00 91.25 218 ASP A CA 1
ATOM 1605 C C . ASP A 1 218 ? 25.182 2.641 -9.377 1.00 91.25 218 ASP A C 1
ATOM 1607 O O . ASP A 1 218 ? 25.140 3.318 -10.412 1.00 91.25 218 ASP A O 1
ATOM 1611 N N . ASN A 1 219 ? 24.586 3.062 -8.255 1.00 93.12 219 ASN A N 1
ATOM 1612 C CA . ASN A 1 219 ? 23.773 4.279 -8.152 1.00 93.12 219 ASN A CA 1
ATOM 1613 C C . ASN A 1 219 ? 22.614 4.297 -9.167 1.00 93.12 219 ASN A C 1
ATOM 1615 O O . ASN A 1 219 ? 22.392 5.292 -9.883 1.00 93.12 219 ASN A O 1
ATOM 1619 N N . SER A 1 220 ? 21.900 3.179 -9.296 1.00 93.88 220 SER A N 1
ATOM 1620 C CA . SER A 1 220 ? 20.951 2.999 -10.389 1.00 93.88 220 SER A CA 1
ATOM 1621 C C . SER A 1 220 ? 19.696 2.220 -10.014 1.00 93.88 220 SER A C 1
ATOM 1623 O O . SER A 1 220 ? 19.605 1.570 -8.982 1.00 93.88 220 SER A O 1
ATOM 1625 N N . VAL A 1 221 ? 18.695 2.303 -10.891 1.00 97.38 221 VAL A N 1
ATOM 1626 C CA . VAL A 1 221 ? 17.508 1.447 -10.850 1.00 97.38 221 VAL A CA 1
ATOM 1627 C C . VAL A 1 221 ? 17.447 0.635 -12.134 1.00 97.38 221 VAL A C 1
ATOM 1629 O O . VAL A 1 221 ? 17.669 1.142 -13.243 1.00 97.38 221 VAL A O 1
ATOM 1632 N N . HIS A 1 222 ? 17.117 -0.641 -12.003 1.00 97.69 222 HIS A N 1
ATOM 1633 C CA . HIS A 1 222 ? 16.947 -1.586 -13.100 1.00 97.69 222 HIS A CA 1
ATOM 1634 C C . HIS A 1 222 ? 15.492 -2.042 -13.196 1.00 97.69 222 HIS A C 1
ATOM 1636 O O . HIS A 1 222 ? 14.749 -1.971 -12.224 1.00 97.69 222 HIS A O 1
ATOM 1642 N N . ALA A 1 223 ? 15.062 -2.510 -14.370 1.00 97.75 223 ALA A N 1
ATOM 1643 C CA . ALA A 1 223 ? 13.708 -3.018 -14.575 1.00 97.75 223 ALA A CA 1
ATOM 1644 C C . ALA A 1 223 ? 13.694 -4.423 -15.179 1.00 97.75 223 ALA A C 1
ATOM 1646 O O . ALA A 1 223 ? 14.401 -4.698 -16.147 1.00 97.75 223 ALA A O 1
ATOM 1647 N N . ILE A 1 224 ? 12.805 -5.281 -14.684 1.00 97.75 224 ILE A N 1
ATOM 1648 C CA . ILE A 1 224 ? 12.583 -6.642 -15.181 1.00 97.75 224 ILE A CA 1
ATOM 1649 C C . ILE A 1 224 ? 11.133 -6.761 -15.642 1.00 97.75 224 ILE A C 1
ATOM 1651 O O . ILE A 1 224 ? 10.190 -6.536 -14.884 1.00 97.75 224 ILE A O 1
ATOM 1655 N N . GLY A 1 225 ? 10.954 -7.083 -16.923 1.00 93.81 225 GLY A N 1
ATOM 1656 C CA . GLY A 1 225 ? 9.636 -7.247 -17.528 1.00 93.81 225 GLY A CA 1
ATOM 1657 C C . GLY A 1 225 ? 8.817 -8.395 -16.917 1.00 93.81 225 GLY A C 1
ATOM 1658 O O . GLY A 1 225 ? 9.382 -9.310 -16.320 1.00 93.81 225 GLY A O 1
ATOM 1659 N N . PRO A 1 226 ? 7.489 -8.388 -17.100 1.00 91.12 226 PRO A N 1
ATOM 1660 C CA . PRO A 1 226 ? 6.644 -9.511 -16.710 1.00 91.12 226 PRO A CA 1
ATOM 1661 C C . PRO A 1 226 ? 6.894 -10.764 -17.577 1.00 91.12 226 PRO A C 1
ATOM 1663 O O . PRO A 1 226 ? 7.566 -10.694 -18.619 1.00 91.12 226 PRO A O 1
ATOM 1666 N N . PRO A 1 227 ? 6.342 -11.932 -17.190 1.00 85.50 227 PRO A N 1
ATOM 1667 C CA . PRO A 1 227 ? 6.307 -13.103 -18.061 1.00 85.50 227 PRO A CA 1
ATOM 1668 C C . PRO A 1 227 ? 5.645 -12.799 -19.420 1.00 85.50 227 PRO A C 1
ATOM 1670 O O . PRO A 1 227 ? 4.760 -11.945 -19.508 1.00 85.50 227 PRO A O 1
ATOM 1673 N N . PRO A 1 228 ? 6.007 -13.539 -20.486 1.00 87.19 228 PRO A N 1
ATOM 1674 C CA . PRO A 1 228 ? 6.861 -14.731 -20.466 1.00 87.19 228 PRO A CA 1
ATOM 1675 C C . PRO A 1 228 ? 8.355 -14.454 -20.695 1.00 87.19 228 PRO A C 1
ATOM 1677 O O . PRO A 1 228 ? 9.141 -15.396 -20.667 1.00 87.19 228 PRO A O 1
ATOM 1680 N N . THR A 1 229 ? 8.759 -13.211 -20.980 1.00 87.25 229 THR A N 1
ATOM 1681 C CA . THR A 1 229 ? 10.129 -12.921 -21.444 1.00 87.25 229 THR A CA 1
ATOM 1682 C C . THR A 1 229 ? 11.075 -12.435 -20.357 1.00 87.25 229 THR A C 1
ATOM 1684 O O . THR A 1 229 ? 12.281 -12.516 -20.574 1.00 87.25 229 THR A O 1
ATOM 1687 N N . TYR A 1 230 ? 10.561 -11.899 -19.243 1.00 92.94 230 TYR A N 1
ATOM 1688 C CA . TYR A 1 230 ? 11.364 -11.374 -18.130 1.00 92.94 230 TYR A CA 1
ATOM 1689 C C . TYR A 1 230 ? 12.518 -10.463 -18.575 1.00 92.94 230 TYR A C 1
ATOM 1691 O O . TYR A 1 230 ? 13.653 -10.558 -18.116 1.00 92.94 230 TYR A O 1
ATOM 1699 N N . THR A 1 231 ? 12.242 -9.587 -19.543 1.00 94.94 231 THR A N 1
ATOM 1700 C CA . THR A 1 231 ? 13.278 -8.777 -20.189 1.00 94.94 231 THR A CA 1
ATOM 1701 C C . THR A 1 231 ? 13.898 -7.786 -19.207 1.00 94.94 231 THR A C 1
ATOM 1703 O O . THR A 1 231 ? 13.202 -6.904 -18.704 1.00 94.94 231 THR A O 1
ATOM 1706 N N . VAL A 1 232 ? 15.210 -7.899 -18.998 1.00 97.38 232 VAL A N 1
ATOM 1707 C CA . VAL A 1 232 ? 16.009 -6.970 -18.190 1.00 97.38 232 VAL A CA 1
ATOM 1708 C C . VAL A 1 232 ? 16.285 -5.687 -18.976 1.00 97.38 232 VAL A C 1
ATOM 1710 O O . VAL A 1 232 ? 16.707 -5.728 -20.132 1.00 97.38 232 VAL A O 1
ATOM 1713 N N . THR A 1 233 ? 16.056 -4.535 -18.352 1.00 97.25 233 THR A N 1
ATOM 1714 C CA . THR A 1 233 ? 16.513 -3.220 -18.810 1.00 97.25 233 THR A CA 1
ATOM 1715 C C . THR A 1 233 ? 17.314 -2.562 -17.697 1.00 97.25 233 THR A C 1
ATOM 1717 O O . THR A 1 233 ? 16.772 -2.287 -16.631 1.00 97.25 233 THR A O 1
ATOM 1720 N N . LEU A 1 234 ? 18.593 -2.307 -17.952 1.00 95.19 234 LEU A N 1
ATOM 1721 C CA . LEU A 1 234 ? 19.489 -1.675 -16.986 1.00 95.19 234 LEU A CA 1
ATOM 1722 C C . LEU A 1 234 ? 19.372 -0.154 -17.037 1.00 95.19 234 LEU A C 1
ATOM 1724 O O . LEU A 1 234 ? 19.040 0.408 -18.084 1.00 95.19 234 LEU A O 1
ATOM 1728 N N . ASN A 1 235 ? 19.721 0.486 -15.923 1.00 93.75 235 ASN A N 1
ATOM 1729 C CA . ASN A 1 235 ? 19.876 1.933 -15.782 1.00 93.75 235 ASN A CA 1
ATOM 1730 C C . ASN A 1 235 ? 18.658 2.731 -16.269 1.00 93.75 235 ASN A C 1
ATOM 1732 O O . ASN A 1 235 ? 18.790 3.667 -17.061 1.00 93.75 235 ASN A O 1
ATOM 1736 N N . ILE A 1 236 ? 17.458 2.348 -15.825 1.00 96.62 236 ILE A N 1
ATOM 1737 C CA . ILE A 1 236 ? 16.232 3.076 -16.179 1.00 96.62 236 ILE A CA 1
ATOM 1738 C C . ILE A 1 236 ? 16.157 4.443 -15.486 1.00 96.62 236 ILE A C 1
ATOM 1740 O O . ILE A 1 236 ? 15.545 5.365 -16.027 1.00 96.62 236 ILE A O 1
ATOM 1744 N N . LEU A 1 237 ? 16.802 4.570 -14.323 1.00 95.69 237 LEU A N 1
ATOM 1745 C CA . LEU A 1 237 ? 16.999 5.789 -13.542 1.00 95.69 237 LEU A CA 1
ATOM 1746 C C . LEU A 1 237 ? 18.350 5.716 -12.819 1.00 95.69 237 LEU A C 1
ATOM 1748 O O . LEU A 1 237 ? 18.898 4.630 -12.637 1.00 95.69 237 LEU A O 1
ATOM 1752 N N . SER A 1 238 ? 18.865 6.874 -12.410 1.00 93.69 238 SER A N 1
ATOM 1753 C CA . SER A 1 238 ? 20.057 7.002 -11.568 1.00 93.69 238 SER A CA 1
ATOM 1754 C C . SER A 1 238 ? 19.687 7.657 -10.244 1.00 93.69 238 SER A C 1
ATOM 1756 O O . SER A 1 238 ? 19.034 8.707 -10.247 1.00 93.69 238 SER A O 1
ATOM 1758 N N . HIS A 1 239 ? 20.156 7.102 -9.139 1.00 92.88 239 HIS A N 1
ATOM 1759 C CA . HIS A 1 239 ? 19.973 7.666 -7.811 1.00 92.88 239 HIS A CA 1
ATOM 1760 C C . HIS A 1 239 ? 21.192 7.321 -6.957 1.00 92.88 239 HIS A C 1
ATOM 1762 O O . HIS A 1 239 ? 21.745 6.236 -7.079 1.00 92.88 239 HIS A O 1
ATOM 1768 N N . VAL A 1 240 ? 21.675 8.272 -6.157 1.00 91.50 240 VAL A N 1
ATOM 1769 C CA . VAL A 1 240 ? 22.871 8.040 -5.330 1.00 91.50 240 VAL A CA 1
ATOM 1770 C C . VAL A 1 240 ? 22.586 6.887 -4.369 1.00 91.50 240 VAL A C 1
ATOM 1772 O O . VAL A 1 240 ? 21.482 6.881 -3.827 1.00 91.50 240 VAL A O 1
ATOM 1775 N N . SER A 1 241 ? 23.536 5.948 -4.234 1.00 92.62 241 SER A N 1
ATOM 1776 C CA . SER A 1 241 ? 23.484 4.742 -3.387 1.00 92.62 241 SER A CA 1
ATOM 1777 C C . SER A 1 241 ? 22.065 4.202 -3.266 1.00 92.62 241 SER A C 1
ATOM 1779 O O . SER A 1 241 ? 21.453 4.319 -2.211 1.00 92.62 241 SER A O 1
ATOM 1781 N N . THR A 1 242 ? 21.473 3.800 -4.397 1.00 93.94 242 THR A N 1
ATOM 1782 C CA . THR A 1 242 ? 20.031 3.524 -4.435 1.00 93.94 242 THR A CA 1
ATOM 1783 C C . THR A 1 242 ? 19.724 2.325 -3.559 1.00 93.94 242 THR A C 1
ATOM 1785 O O . THR A 1 242 ? 20.198 1.242 -3.853 1.00 93.94 242 THR A O 1
ATOM 1788 N N . GLU A 1 243 ? 18.880 2.534 -2.561 1.00 93.62 243 GLU A N 1
ATOM 1789 C CA . GLU A 1 243 ? 18.615 1.545 -1.517 1.00 93.62 243 GLU A CA 1
ATOM 1790 C C . GLU A 1 243 ? 17.314 0.785 -1.786 1.00 93.62 243 GLU A C 1
ATOM 1792 O O . GLU A 1 243 ? 17.246 -0.436 -1.837 1.00 93.62 243 GLU A O 1
ATOM 1797 N N . GLY A 1 244 ? 16.236 1.518 -2.060 1.00 95.75 244 GLY A N 1
ATOM 1798 C CA . GLY A 1 244 ? 14.935 0.892 -2.222 1.00 95.75 244 GLY A CA 1
ATOM 1799 C C . GLY A 1 244 ? 14.003 1.631 -3.151 1.00 95.75 244 GLY A C 1
ATOM 1800 O O . GLY A 1 244 ? 14.055 2.854 -3.312 1.00 95.75 244 GLY A O 1
ATOM 1801 N N . VAL A 1 245 ? 13.117 0.852 -3.763 1.00 98.44 245 VAL A N 1
ATOM 1802 C CA . VAL A 1 245 ? 12.015 1.329 -4.588 1.00 98.44 245 VAL A CA 1
ATOM 1803 C C . VAL A 1 245 ? 10.717 1.131 -3.817 1.00 98.44 245 VAL A C 1
ATOM 1805 O O . VAL A 1 245 ? 10.365 0.014 -3.454 1.00 98.44 245 VAL A O 1
ATOM 1808 N N . PHE A 1 246 ? 9.953 2.203 -3.613 1.00 98.12 246 PHE A N 1
ATOM 1809 C CA . PHE A 1 246 ? 8.692 2.145 -2.874 1.00 98.12 246 PHE A CA 1
ATOM 1810 C C . PHE A 1 246 ? 7.551 2.727 -3.694 1.00 98.12 246 PHE A C 1
ATOM 1812 O O . PHE A 1 246 ? 7.590 3.880 -4.118 1.00 98.12 246 PHE A O 1
ATOM 1819 N N . VAL A 1 247 ? 6.501 1.941 -3.914 1.00 97.88 247 VAL A N 1
ATOM 1820 C CA . VAL A 1 247 ? 5.304 2.408 -4.619 1.00 97.88 247 VAL A CA 1
ATOM 1821 C C . VAL A 1 247 ? 4.372 3.075 -3.625 1.00 97.88 247 VAL A C 1
ATOM 1823 O O . VAL A 1 247 ? 3.912 2.437 -2.682 1.00 97.88 247 VAL A O 1
ATOM 1826 N N . ILE A 1 248 ? 4.046 4.345 -3.857 1.00 96.88 248 ILE A N 1
ATOM 1827 C CA . ILE A 1 248 ? 3.053 5.054 -3.054 1.00 96.88 248 ILE A CA 1
ATOM 1828 C C . ILE A 1 248 ? 1.678 4.449 -3.383 1.00 96.88 248 ILE A C 1
ATOM 1830 O O . ILE A 1 248 ? 1.269 4.519 -4.549 1.00 96.88 248 ILE A O 1
ATOM 1834 N N . PRO A 1 249 ? 0.937 3.884 -2.406 1.00 90.38 249 PRO A N 1
ATOM 1835 C CA . PRO A 1 249 ? -0.379 3.309 -2.664 1.00 90.38 249 PRO A CA 1
ATOM 1836 C C . PRO A 1 249 ? -1.299 4.308 -3.369 1.00 90.38 249 PRO A C 1
ATOM 1838 O O . PRO A 1 249 ? -1.262 5.505 -3.081 1.00 90.38 249 PRO A O 1
ATOM 1841 N N . GLN A 1 250 ? -2.141 3.832 -4.293 1.00 85.19 250 GLN A N 1
ATOM 1842 C CA . GLN A 1 250 ? -3.018 4.708 -5.085 1.00 85.19 250 GLN A CA 1
ATOM 1843 C C . GLN A 1 250 ? -3.909 5.594 -4.199 1.00 85.19 250 GLN A C 1
ATOM 1845 O O . GLN A 1 250 ? -4.151 6.755 -4.524 1.00 85.19 250 GLN A O 1
ATOM 1850 N N . ALA A 1 251 ? -4.365 5.043 -3.074 1.00 86.06 251 ALA A N 1
ATOM 1851 C CA . ALA A 1 251 ? -4.979 5.772 -1.977 1.00 86.06 251 ALA A CA 1
ATOM 1852 C C . ALA A 1 251 ? -4.122 5.543 -0.721 1.00 86.06 251 ALA A C 1
ATOM 1854 O O . ALA A 1 251 ? -4.280 4.503 -0.081 1.00 86.06 251 ALA A O 1
ATOM 1855 N N . PRO A 1 252 ? -3.196 6.462 -0.385 1.00 87.94 252 PRO A N 1
ATOM 1856 C CA . PRO A 1 252 ? -2.352 6.313 0.793 1.00 87.94 252 PRO A CA 1
ATOM 1857 C C . PRO A 1 252 ? -3.195 6.182 2.065 1.00 87.94 252 PRO A C 1
ATOM 1859 O O . PRO A 1 252 ? -4.113 6.969 2.300 1.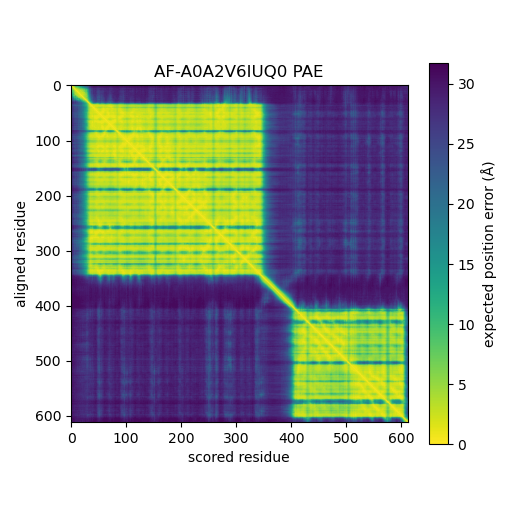00 87.94 252 PRO A O 1
ATOM 1862 N N . CYS A 1 253 ? -2.863 5.195 2.883 1.00 87.00 253 CYS A N 1
ATOM 1863 C CA . CYS A 1 253 ? -3.371 5.005 4.235 1.00 87.00 253 CYS A CA 1
ATOM 1864 C C . CYS A 1 253 ? -2.230 5.224 5.230 1.00 87.00 253 CYS A C 1
ATOM 1866 O O . CYS A 1 253 ? -1.099 5.533 4.844 1.00 87.00 253 CYS A O 1
ATOM 1868 N N . ALA A 1 254 ? -2.529 5.098 6.517 1.00 93.12 254 ALA A N 1
ATOM 1869 C CA . ALA A 1 254 ? -1.564 5.387 7.554 1.00 93.12 254 ALA A CA 1
ATOM 1870 C C . ALA A 1 254 ? -1.595 4.382 8.696 1.00 93.12 254 ALA A C 1
ATOM 1872 O O . ALA A 1 254 ? -2.612 3.766 9.007 1.00 93.12 254 ALA A O 1
ATOM 1873 N N . PHE A 1 255 ? -0.426 4.249 9.307 1.00 92.75 255 PHE A N 1
ATOM 1874 C CA . PHE A 1 255 ? -0.239 3.664 10.613 1.00 92.75 255 PHE A CA 1
ATOM 1875 C C . PHE A 1 255 ? -0.430 4.772 11.649 1.00 92.75 255 PHE A C 1
ATOM 1877 O O . PHE A 1 255 ? 0.128 5.870 11.519 1.00 92.75 255 PHE A O 1
ATOM 1884 N N . CYS A 1 256 ? -1.201 4.459 12.688 1.00 81.00 256 CYS A N 1
ATOM 1885 C CA . CYS A 1 256 ? -1.443 5.324 13.840 1.00 81.00 256 CYS A CA 1
ATOM 1886 C C . CYS A 1 256 ? -2.073 6.682 13.520 1.00 81.00 256 CYS A C 1
ATOM 1888 O O . CYS A 1 256 ? -1.495 7.740 13.749 1.00 81.00 256 CYS A O 1
ATOM 1890 N N . ASP A 1 257 ? -3.347 6.649 13.131 1.00 69.38 257 ASP A N 1
ATOM 1891 C CA . ASP A 1 257 ? -4.192 7.836 12.922 1.00 69.38 257 ASP A CA 1
ATOM 1892 C C . ASP A 1 257 ? -4.588 8.563 14.224 1.00 69.38 257 ASP A C 1
ATOM 1894 O O . ASP A 1 257 ? -5.357 9.528 14.209 1.00 69.38 257 ASP A O 1
ATOM 1898 N N . LEU A 1 258 ? -4.085 8.102 15.373 1.00 56.16 258 LEU A N 1
ATOM 1899 C CA . LEU A 1 258 ? -4.439 8.616 16.690 1.00 56.16 258 LEU A CA 1
ATOM 1900 C C . LEU A 1 258 ? -3.399 9.633 17.207 1.00 56.16 258 LEU A C 1
ATOM 1902 O O . LEU A 1 258 ? -2.195 9.472 16.991 1.00 56.16 258 LEU A O 1
ATOM 1906 N N . PRO A 1 259 ? -3.829 10.684 17.931 1.00 50.66 259 PRO A N 1
ATOM 1907 C CA . PRO A 1 259 ? -2.916 11.577 18.647 1.00 50.66 259 PRO A CA 1
ATOM 1908 C C . PRO A 1 259 ? -2.106 10.829 19.726 1.00 50.66 259 PRO A C 1
ATOM 1910 O O . PRO A 1 259 ? -2.619 9.864 20.294 1.00 50.66 259 PRO A O 1
ATOM 1913 N N . PRO A 1 260 ? -0.895 11.298 20.096 1.00 57.00 260 PRO A N 1
ATOM 1914 C CA . PRO A 1 260 ? -0.270 12.572 19.715 1.00 57.00 260 PRO A CA 1
ATOM 1915 C C . PRO A 1 260 ? 0.617 12.495 18.465 1.00 57.00 260 PRO A C 1
ATOM 1917 O O . PRO A 1 260 ? 1.026 13.530 17.946 1.00 57.00 260 PRO A O 1
ATOM 1920 N N . THR A 1 261 ? 0.941 11.290 18.004 1.00 63.59 261 THR A N 1
ATOM 1921 C CA . THR A 1 261 ? 1.891 11.052 16.917 1.00 63.59 261 THR A CA 1
ATOM 1922 C C . THR A 1 261 ? 1.257 11.315 15.555 1.00 63.59 261 THR A C 1
ATOM 1924 O O . THR A 1 261 ? 1.921 11.924 14.714 1.00 63.59 261 THR A O 1
ATOM 1927 N N . GLY A 1 262 ? -0.020 10.980 15.358 1.00 74.44 262 GLY A N 1
ATOM 1928 C CA . GLY A 1 262 ? -0.756 11.257 14.122 1.00 74.44 262 GLY A CA 1
ATOM 1929 C C . GLY A 1 262 ? -0.352 10.368 12.931 1.00 74.44 262 GLY A C 1
ATOM 1930 O O . GLY A 1 262 ? 0.694 9.708 12.970 1.00 74.44 262 GLY A O 1
ATOM 1931 N N . PRO A 1 263 ? -1.170 10.377 11.860 1.00 89.50 263 PRO A N 1
ATOM 1932 C CA . PRO A 1 263 ? -1.121 9.407 10.767 1.00 89.50 263 PRO A CA 1
ATOM 1933 C C . PRO A 1 263 ? 0.198 9.476 9.994 1.00 89.50 263 PRO A C 1
ATOM 1935 O O . PRO A 1 263 ? 0.576 10.539 9.495 1.00 89.50 263 PRO A O 1
ATOM 1938 N N . SER A 1 264 ? 0.884 8.341 9.856 1.00 92.62 264 SER A N 1
ATOM 1939 C CA . SER A 1 264 ? 2.152 8.217 9.119 1.00 92.62 264 SER A CA 1
ATOM 1940 C C . SER A 1 264 ? 2.023 7.194 7.995 1.00 92.62 264 SER A C 1
ATOM 1942 O O . SER A 1 264 ? 1.483 6.120 8.227 1.00 92.62 264 SER A O 1
ATOM 1944 N N . ALA A 1 265 ? 2.497 7.523 6.793 1.00 95.06 265 ALA A N 1
ATOM 1945 C CA . ALA A 1 265 ? 2.285 6.713 5.586 1.00 95.06 265 ALA A CA 1
ATOM 1946 C C . ALA A 1 265 ? 3.557 6.054 5.038 1.00 95.06 265 ALA A C 1
ATOM 1948 O O . ALA A 1 265 ? 3.454 5.105 4.265 1.00 95.06 265 ALA A O 1
ATOM 1949 N N . PHE A 1 266 ? 4.741 6.524 5.433 1.00 96.62 266 PHE A N 1
ATOM 1950 C CA . PHE A 1 266 ? 6.015 5.921 5.046 1.00 96.62 266 PHE A CA 1
ATOM 1951 C C . PHE A 1 266 ? 6.976 5.910 6.231 1.00 96.62 266 PHE A C 1
ATOM 1953 O O . PHE A 1 266 ? 7.022 6.871 7.009 1.00 96.62 266 PHE A O 1
ATOM 1960 N N . PHE A 1 267 ? 7.735 4.826 6.350 1.00 97.12 267 PHE A N 1
ATOM 1961 C CA . PHE A 1 267 ? 8.780 4.642 7.347 1.00 97.12 267 PHE A CA 1
ATOM 1962 C C . PHE A 1 267 ? 10.087 4.276 6.663 1.00 97.12 267 PHE A C 1
ATOM 1964 O O . PHE A 1 267 ? 10.079 3.533 5.686 1.00 97.12 267 PHE A O 1
ATOM 1971 N N . GLN A 1 268 ? 11.194 4.769 7.201 1.00 95.62 268 GLN A N 1
ATOM 1972 C CA . GLN A 1 268 ? 12.531 4.488 6.692 1.00 95.62 268 GLN A CA 1
ATOM 1973 C C . GLN A 1 268 ? 13.476 4.261 7.868 1.00 95.62 268 GLN A C 1
ATOM 1975 O O . GLN A 1 268 ? 13.430 5.016 8.845 1.00 95.62 268 GLN A O 1
ATOM 1980 N N . THR A 1 269 ? 14.288 3.213 7.810 1.00 95.94 269 THR A N 1
ATOM 1981 C CA . THR A 1 269 ? 15.241 2.877 8.868 1.00 95.94 269 THR A CA 1
ATOM 1982 C C . THR A 1 269 ? 16.585 3.536 8.602 1.00 95.94 269 THR A C 1
ATOM 1984 O O . THR A 1 269 ? 17.025 3.627 7.463 1.00 95.94 269 THR A O 1
ATOM 1987 N N . GLU A 1 270 ? 17.226 4.015 9.662 1.00 93.06 270 GLU A N 1
ATOM 1988 C CA . GLU A 1 270 ? 18.601 4.497 9.658 1.00 93.06 270 GLU A CA 1
ATOM 1989 C C . GLU A 1 270 ? 19.388 3.634 10.640 1.00 93.06 270 GLU A C 1
ATOM 1991 O O . GLU A 1 270 ? 19.107 3.644 11.841 1.00 93.06 270 GLU A O 1
ATOM 1996 N N . GLN A 1 271 ? 20.333 2.858 10.122 1.00 91.88 271 GLN A N 1
ATOM 1997 C CA . GLN A 1 271 ? 20.948 1.747 10.832 1.00 91.88 271 GLN A CA 1
ATOM 1998 C C . GLN A 1 271 ? 22.065 2.181 11.783 1.00 91.88 271 GLN A C 1
ATOM 2000 O O . GLN A 1 271 ? 22.261 1.552 12.823 1.00 91.88 271 GLN A O 1
ATOM 2005 N N . GLN A 1 272 ? 22.842 3.214 11.456 1.00 87.94 272 GLN A N 1
ATOM 2006 C CA . GLN A 1 272 ? 24.176 3.364 12.048 1.00 87.94 272 GLN A CA 1
ATOM 2007 C C . GLN A 1 272 ? 24.346 4.625 12.894 1.00 87.94 272 GLN A C 1
ATOM 2009 O O . GLN A 1 272 ? 24.804 4.550 14.037 1.00 87.94 272 GLN A O 1
ATOM 2014 N N . MET A 1 273 ? 24.029 5.791 12.340 1.00 87.81 273 MET A N 1
ATOM 2015 C CA . MET A 1 273 ? 24.382 7.093 12.899 1.00 87.81 273 MET A CA 1
ATOM 2016 C C . MET A 1 273 ? 23.553 7.439 14.136 1.00 87.81 273 MET A C 1
ATOM 2018 O O . MET A 1 273 ? 24.100 7.858 15.158 1.00 87.81 273 MET A O 1
ATOM 2022 N N . PHE A 1 274 ? 22.239 7.292 14.032 1.00 86.81 274 PHE A N 1
ATOM 2023 C CA . PHE A 1 274 ? 21.264 7.594 15.069 1.00 86.81 274 PHE A CA 1
ATOM 2024 C C . PHE A 1 274 ? 20.456 6.367 15.497 1.00 86.81 274 PHE A C 1
ATOM 2026 O O . PHE A 1 274 ? 19.901 6.404 16.595 1.00 86.81 274 PHE A O 1
ATOM 2033 N N . GLN A 1 275 ? 20.424 5.304 14.684 1.00 90.69 275 GLN A N 1
ATOM 2034 C CA . GLN A 1 275 ? 19.672 4.070 14.946 1.00 90.69 275 GLN A CA 1
ATOM 2035 C C . GLN A 1 275 ? 18.180 4.353 15.126 1.00 90.69 275 GLN A C 1
ATOM 2037 O O . GLN A 1 275 ? 17.591 4.102 16.179 1.00 90.69 275 GLN A O 1
ATOM 2042 N N . LEU A 1 276 ? 17.587 4.978 14.110 1.00 92.25 276 LEU A N 1
ATOM 2043 C CA . LEU A 1 276 ? 16.226 5.497 14.172 1.00 92.25 276 LEU A CA 1
ATOM 2044 C C . LEU A 1 276 ? 15.349 4.903 13.088 1.00 92.25 276 LEU A C 1
ATOM 2046 O O . LEU A 1 276 ? 15.782 4.689 11.962 1.00 92.25 276 LEU A O 1
ATOM 2050 N N . VAL A 1 277 ? 14.064 4.780 13.402 1.00 95.19 277 VAL A N 1
ATOM 2051 C CA . VAL A 1 277 ? 13.034 4.721 12.364 1.00 95.19 277 VAL A CA 1
ATOM 2052 C C . VAL A 1 277 ? 12.468 6.117 12.190 1.00 95.19 277 VAL A C 1
ATOM 2054 O O . VAL A 1 277 ? 11.956 6.726 13.137 1.00 95.19 277 VAL A O 1
ATOM 2057 N N . TRP A 1 278 ? 12.566 6.623 10.973 1.00 93.56 278 TRP A N 1
ATOM 2058 C CA . TRP A 1 278 ? 12.002 7.888 10.542 1.00 93.56 278 TRP A CA 1
ATOM 2059 C C . TRP A 1 278 ? 10.611 7.667 9.974 1.00 93.56 278 TRP A C 1
ATOM 2061 O O . TRP A 1 278 ? 10.332 6.635 9.371 1.00 93.56 278 TRP A O 1
ATOM 2071 N N . ARG A 1 279 ? 9.735 8.654 10.153 1.00 92.75 279 ARG A N 1
ATOM 2072 C CA . ARG A 1 279 ? 8.368 8.615 9.635 1.00 92.75 279 ARG A CA 1
ATOM 2073 C C . ARG A 1 279 ? 8.040 9.842 8.802 1.00 92.75 279 ARG A C 1
ATOM 2075 O O . ARG A 1 279 ? 8.450 10.959 9.136 1.00 92.75 279 ARG A O 1
ATOM 2082 N N . TYR A 1 280 ? 7.213 9.618 7.794 1.00 93.31 280 TYR A N 1
ATOM 2083 C CA . TYR A 1 280 ? 6.633 10.642 6.940 1.00 93.31 280 TYR A CA 1
ATOM 2084 C C . TYR A 1 280 ? 5.111 10.661 7.163 1.00 93.31 280 TYR A C 1
ATOM 2086 O O . TYR A 1 280 ? 4.456 9.618 7.019 1.00 93.31 280 TYR A O 1
ATOM 2094 N N . PRO A 1 281 ? 4.527 11.805 7.554 1.00 90.19 281 PRO A N 1
ATOM 2095 C CA . PRO A 1 281 ? 3.088 11.941 7.743 1.00 90.19 281 PRO A CA 1
ATOM 2096 C C . PRO A 1 281 ? 2.277 11.607 6.493 1.00 90.19 281 PRO A C 1
ATOM 2098 O O . PRO A 1 281 ? 2.700 11.867 5.370 1.00 90.19 281 PRO A O 1
ATOM 2101 N N . LEU A 1 282 ? 1.043 11.139 6.683 1.00 90.31 282 LEU A N 1
ATOM 2102 C CA . LEU A 1 282 ? 0.105 10.883 5.584 1.00 90.31 282 LEU A CA 1
ATOM 2103 C C . LEU A 1 282 ? -0.130 12.111 4.694 1.00 90.31 282 LEU A C 1
ATOM 2105 O O . LEU A 1 282 ? -0.317 11.989 3.484 1.00 90.31 282 LEU A O 1
ATOM 2109 N N . THR A 1 283 ? -0.105 13.305 5.284 1.00 85.88 283 THR A N 1
ATOM 2110 C CA . THR A 1 283 ? -0.288 14.569 4.563 1.00 85.88 283 THR A CA 1
ATOM 2111 C C . THR A 1 283 ? 0.795 14.835 3.526 1.00 85.88 283 THR A C 1
ATOM 2113 O O . THR A 1 283 ? 0.511 15.532 2.555 1.00 85.88 283 THR A O 1
ATOM 2116 N N . ASP A 1 284 ? 1.986 14.246 3.673 1.00 87.62 284 ASP A N 1
ATOM 2117 C CA . ASP A 1 284 ? 3.060 14.361 2.679 1.00 87.62 284 ASP A CA 1
ATOM 2118 C C . ASP A 1 284 ? 2.751 13.577 1.394 1.00 87.62 284 ASP A C 1
ATOM 2120 O O . ASP A 1 284 ? 3.407 13.734 0.371 1.00 87.62 284 ASP A O 1
ATOM 2124 N N . PHE A 1 285 ? 1.718 12.738 1.416 1.00 89.44 285 PHE A N 1
ATOM 2125 C CA . PHE A 1 285 ? 1.310 11.930 0.271 1.00 89.44 285 PHE A CA 1
ATOM 2126 C C . PHE A 1 285 ? -0.071 12.312 -0.243 1.00 89.44 285 PHE A C 1
ATOM 2128 O O . PHE A 1 285 ? -0.387 12.048 -1.400 1.00 89.44 285 PHE A O 1
ATOM 2135 N N . THR A 1 286 ? -0.911 12.935 0.583 1.00 81.94 286 THR A N 1
ATOM 2136 C CA . THR A 1 286 ? -2.293 13.277 0.218 1.00 81.94 286 THR A CA 1
ATOM 2137 C C . THR A 1 286 ? -2.490 14.750 -0.134 1.00 81.94 286 THR A C 1
ATOM 2139 O O . THR A 1 286 ? -3.497 15.083 -0.761 1.00 81.94 286 THR A O 1
ATOM 2142 N N . LEU A 1 287 ? -1.545 15.637 0.214 1.00 71.19 287 LEU A N 1
ATOM 2143 C CA . LEU A 1 287 ? -1.678 17.079 -0.001 1.00 71.19 287 LEU A CA 1
ATOM 2144 C C . LEU A 1 287 ? -0.534 17.695 -0.831 1.00 71.19 287 LEU A C 1
ATOM 2146 O O . LEU A 1 287 ? 0.622 17.316 -0.668 1.00 71.19 287 LEU A O 1
ATOM 2150 N N . PRO A 1 288 ? -0.835 18.720 -1.653 1.00 57.81 288 PRO A N 1
ATOM 2151 C CA . PRO A 1 288 ? -2.182 19.121 -2.063 1.00 57.81 288 PRO A CA 1
ATOM 2152 C C . PRO A 1 288 ? -2.826 18.059 -2.985 1.00 57.81 288 PRO A C 1
ATOM 2154 O O . PRO A 1 288 ? -2.110 17.312 -3.656 1.00 57.81 288 PRO A O 1
ATOM 2157 N N . PRO A 1 289 ? -4.168 17.988 -3.066 1.00 52.34 289 PRO A N 1
ATOM 2158 C CA . PRO A 1 289 ? -4.848 17.107 -4.015 1.00 52.34 289 PRO A CA 1
ATOM 2159 C C . PRO A 1 289 ? -4.369 17.359 -5.459 1.00 52.34 289 PRO A C 1
ATOM 2161 O O . PRO A 1 289 ? -4.130 18.517 -5.821 1.00 52.34 289 PRO A O 1
ATOM 2164 N N . PRO A 1 290 ? -4.235 16.321 -6.306 1.00 57.44 290 PRO A N 1
ATOM 2165 C CA . PRO A 1 290 ? -4.762 14.960 -6.147 1.00 57.44 290 PRO A CA 1
ATOM 2166 C C . PRO A 1 290 ? -3.902 14.003 -5.292 1.00 57.44 290 PRO A C 1
ATOM 2168 O O . PRO A 1 290 ? -4.202 12.813 -5.257 1.00 57.44 290 PRO A O 1
ATOM 2171 N N . GLY A 1 291 ? -2.868 14.492 -4.596 1.00 82.31 291 GLY A N 1
ATOM 2172 C CA . GLY A 1 291 ? -1.929 13.659 -3.840 1.00 82.31 291 GLY A CA 1
ATOM 2173 C C . GLY A 1 291 ? -0.892 12.972 -4.737 1.00 82.31 291 GLY A C 1
ATOM 2174 O O . GLY A 1 291 ? -0.817 13.226 -5.940 1.00 82.31 291 GLY A O 1
ATOM 2175 N N . LEU A 1 292 ? -0.070 12.111 -4.138 1.00 86.50 292 LEU A N 1
ATOM 2176 C CA . LEU A 1 292 ? 1.057 11.420 -4.770 1.00 86.50 292 LEU A CA 1
ATOM 2177 C C . LEU A 1 292 ? 0.809 9.927 -5.029 1.00 86.50 292 LEU A C 1
ATOM 2179 O O . LEU A 1 292 ? 1.730 9.235 -5.463 1.00 86.50 292 LEU A O 1
ATOM 2183 N N . GLY A 1 293 ? -0.405 9.428 -4.786 1.00 90.12 293 GLY A N 1
ATOM 2184 C CA . GLY A 1 293 ? -0.749 8.021 -4.994 1.00 90.12 293 GLY A CA 1
ATOM 2185 C C . GLY A 1 293 ? -0.408 7.519 -6.401 1.00 90.12 293 GLY A C 1
ATOM 2186 O O . GLY A 1 293 ? -0.635 8.215 -7.391 1.00 90.12 293 GLY A O 1
ATOM 2187 N N . GLY A 1 294 ? 0.165 6.317 -6.480 1.00 86.31 294 GLY A N 1
ATOM 2188 C CA . GLY A 1 294 ? 0.597 5.680 -7.727 1.00 86.31 294 GLY A CA 1
ATOM 2189 C C . GLY A 1 294 ? 1.964 6.137 -8.256 1.00 86.31 294 GLY A C 1
ATOM 2190 O O . GLY A 1 294 ? 2.421 5.609 -9.269 1.00 86.31 294 GLY A O 1
ATOM 2191 N N . ASN A 1 295 ? 2.627 7.095 -7.599 1.00 95.19 295 ASN A N 1
ATOM 2192 C CA . ASN A 1 295 ? 4.019 7.446 -7.893 1.00 95.19 295 ASN A CA 1
ATOM 2193 C C . ASN A 1 295 ? 4.998 6.539 -7.132 1.00 95.19 295 ASN A C 1
ATOM 2195 O O . ASN A 1 295 ? 4.595 5.685 -6.341 1.00 95.19 295 ASN A O 1
ATOM 2199 N N . VAL A 1 296 ? 6.293 6.722 -7.380 1.00 98.19 296 VAL A N 1
ATOM 2200 C CA . VAL A 1 296 ? 7.360 5.894 -6.806 1.00 98.19 296 VAL A CA 1
ATOM 2201 C C . VAL A 1 296 ? 8.321 6.769 -6.009 1.00 98.19 296 VAL A C 1
ATOM 2203 O O . VAL A 1 296 ? 8.669 7.860 -6.456 1.00 98.19 296 VAL A O 1
ATOM 2206 N N . LEU A 1 297 ? 8.757 6.295 -4.847 1.00 97.31 297 LEU A N 1
ATOM 2207 C CA . LEU A 1 297 ? 9.894 6.834 -4.114 1.00 97.31 297 LEU A CA 1
ATOM 2208 C C . LEU A 1 297 ? 11.134 5.974 -4.360 1.00 97.31 297 LEU A C 1
ATOM 2210 O O . LEU A 1 297 ? 11.034 4.751 -4.445 1.00 97.31 297 LEU A O 1
ATOM 2214 N N . LEU A 1 298 ? 12.287 6.629 -4.433 1.00 96.56 298 LEU A N 1
ATOM 2215 C CA . LEU A 1 298 ? 13.602 6.005 -4.359 1.00 96.56 298 LEU A CA 1
ATOM 2216 C C . LEU A 1 298 ? 14.295 6.498 -3.095 1.00 96.56 298 LEU A C 1
ATOM 2218 O O . LEU A 1 298 ? 14.328 7.705 -2.849 1.00 96.56 298 LEU A O 1
ATOM 2222 N N . THR A 1 299 ? 14.832 5.586 -2.301 1.00 95.19 299 THR A N 1
ATOM 2223 C CA . THR A 1 299 ? 15.659 5.924 -1.139 1.00 95.19 299 THR A CA 1
ATOM 2224 C C . THR A 1 299 ? 17.137 5.784 -1.476 1.00 95.19 299 THR A C 1
ATOM 2226 O O . THR A 1 299 ? 17.506 5.132 -2.453 1.00 95.19 299 THR A O 1
ATOM 2229 N N . SER A 1 300 ? 17.982 6.437 -0.681 1.00 93.69 300 SER A N 1
ATOM 2230 C CA . SER A 1 300 ? 19.430 6.257 -0.732 1.00 93.69 300 SER A CA 1
ATOM 2231 C C . SER A 1 300 ? 19.933 5.718 0.590 1.00 93.69 300 SER A C 1
ATOM 2233 O O . SER A 1 300 ? 19.495 6.217 1.630 1.00 93.69 300 SER A O 1
ATOM 2235 N N . GLU A 1 301 ? 20.923 4.837 0.521 1.00 92.19 301 GLU A N 1
ATOM 2236 C CA . GLU A 1 301 ? 21.633 4.308 1.682 1.00 92.19 301 GLU A CA 1
ATOM 2237 C C . GLU A 1 301 ? 22.548 5.385 2.276 1.00 92.19 301 GLU A C 1
ATOM 2239 O O . GLU A 1 301 ? 22.463 5.750 3.450 1.00 92.19 301 GLU A O 1
ATOM 2244 N N . ALA A 1 302 ? 23.277 6.091 1.412 1.00 86.00 302 ALA A N 1
ATOM 2245 C CA . ALA A 1 302 ? 24.095 7.224 1.818 1.00 86.00 302 ALA A CA 1
ATOM 2246 C C . ALA A 1 302 ? 23.298 8.428 2.377 1.00 86.00 302 ALA A C 1
ATOM 2248 O O . ALA A 1 302 ? 22.330 8.902 1.794 1.00 86.00 302 ALA A O 1
ATOM 2249 N N . GLY A 1 303 ? 23.815 9.050 3.442 1.00 78.12 303 GLY A N 1
ATOM 2250 C CA . GLY A 1 303 ? 23.353 10.338 3.985 1.00 78.12 303 GLY A CA 1
ATOM 2251 C C . GLY A 1 303 ? 24.105 11.575 3.457 1.00 78.12 303 GLY A C 1
ATOM 2252 O O . GLY A 1 303 ? 24.247 12.576 4.179 1.00 78.12 303 GLY A O 1
ATOM 2253 N N . VAL A 1 304 ? 24.631 11.531 2.226 1.00 77.56 304 VAL A N 1
ATOM 2254 C CA . VAL A 1 304 ? 25.492 12.569 1.606 1.00 77.56 304 VAL A CA 1
ATOM 2255 C C . VAL A 1 304 ? 24.712 13.615 0.785 1.00 77.56 304 VAL A C 1
ATOM 2257 O O . VAL A 1 304 ? 23.508 13.529 0.592 1.00 77.56 304 VAL A O 1
ATOM 2260 N N . ALA A 1 305 ? 25.346 14.677 0.282 1.00 74.19 305 ALA A N 1
ATOM 2261 C CA . ALA A 1 305 ? 24.626 15.642 -0.562 1.00 74.19 305 ALA A CA 1
ATOM 2262 C C . ALA A 1 305 ? 24.136 14.993 -1.877 1.00 74.19 305 ALA A C 1
ATOM 2264 O O . ALA A 1 305 ? 24.936 14.389 -2.583 1.00 74.19 305 ALA A O 1
ATOM 2265 N N . GLY A 1 306 ? 22.853 15.166 -2.222 1.00 74.00 306 GLY A N 1
ATOM 2266 C CA . GLY A 1 306 ? 22.251 14.601 -3.442 1.00 74.00 306 GLY A CA 1
ATOM 2267 C C . GLY A 1 306 ? 21.636 13.205 -3.287 1.00 74.00 306 GLY A C 1
ATOM 2268 O O . GLY A 1 306 ? 21.159 12.661 -4.274 1.00 74.00 306 GLY A O 1
ATOM 2269 N N . SER A 1 307 ? 21.622 12.665 -2.067 1.00 84.31 307 SER A N 1
ATOM 2270 C CA . SER A 1 307 ? 21.011 11.378 -1.692 1.00 84.31 307 SER A CA 1
ATOM 2271 C C . SER A 1 307 ? 19.647 11.548 -1.005 1.00 84.31 307 SER A C 1
ATOM 2273 O O . SER A 1 307 ? 19.244 10.762 -0.154 1.00 84.31 307 SER A O 1
ATOM 2275 N N . ASP A 1 308 ? 18.942 12.636 -1.317 1.00 86.31 308 ASP A N 1
ATOM 2276 C CA . ASP A 1 308 ? 17.589 12.836 -0.799 1.00 86.31 308 ASP A CA 1
ATOM 2277 C C . ASP A 1 308 ? 16.699 11.678 -1.265 1.00 86.31 308 ASP A C 1
ATOM 2279 O O . ASP A 1 308 ? 16.855 11.211 -2.394 1.00 86.31 308 ASP A O 1
ATOM 2283 N N . THR A 1 309 ? 15.715 11.282 -0.452 1.00 91.62 309 THR A N 1
ATOM 2284 C CA . THR A 1 309 ? 14.607 10.461 -0.951 1.00 91.62 309 THR A CA 1
ATOM 2285 C C . THR A 1 309 ? 14.039 11.148 -2.185 1.00 91.62 309 THR A C 1
ATOM 2287 O O . THR A 1 309 ? 13.712 12.334 -2.140 1.00 91.62 309 THR A O 1
ATOM 2290 N N . SER A 1 310 ? 13.960 10.444 -3.306 1.00 92.62 310 SER A N 1
ATOM 2291 C CA . SER A 1 310 ? 13.488 11.014 -4.560 1.00 92.62 310 SER A CA 1
ATOM 2292 C C . SER A 1 310 ? 12.072 10.564 -4.870 1.00 92.62 310 SER A C 1
ATOM 2294 O O . SER A 1 310 ? 11.790 9.374 -4.934 1.00 92.62 310 SER A O 1
ATOM 2296 N N . LEU A 1 311 ? 11.193 11.517 -5.166 1.00 95.06 311 LEU A N 1
ATOM 2297 C CA . LEU A 1 311 ? 9.906 11.261 -5.793 1.00 95.06 311 LEU A CA 1
ATOM 2298 C C . LEU A 1 311 ? 10.087 11.151 -7.308 1.00 95.06 311 LEU A C 1
ATOM 2300 O O . LEU A 1 311 ? 10.512 12.096 -7.976 1.00 95.06 311 LEU A O 1
ATOM 2304 N N . VAL A 1 312 ? 9.704 10.006 -7.855 1.00 96.69 312 VAL A N 1
ATOM 2305 C CA . VAL A 1 312 ? 9.629 9.743 -9.287 1.00 96.69 312 VAL A CA 1
ATOM 2306 C C . VAL A 1 312 ? 8.177 9.890 -9.729 1.00 96.69 312 VAL A C 1
ATOM 2308 O O . VAL A 1 312 ? 7.280 9.216 -9.229 1.00 96.69 312 VAL A O 1
ATOM 2311 N N . THR A 1 313 ? 7.951 10.757 -10.709 1.00 94.00 313 THR A N 1
ATOM 2312 C CA . THR A 1 313 ? 6.657 10.971 -11.371 1.00 94.00 313 THR A CA 1
ATOM 2313 C C . THR A 1 313 ? 6.790 10.761 -12.879 1.00 94.00 313 THR A C 1
ATOM 2315 O O . THR A 1 313 ? 7.896 10.598 -13.401 1.00 94.00 313 THR A O 1
ATOM 2318 N N . VAL A 1 314 ? 5.671 10.771 -13.608 1.00 88.50 314 VAL A N 1
ATOM 2319 C CA . VAL A 1 314 ? 5.664 10.656 -15.074 1.00 88.50 314 VAL A CA 1
ATOM 2320 C C . VAL A 1 314 ? 5.104 11.929 -15.693 1.00 88.50 314 VAL A C 1
ATOM 2322 O O . VAL A 1 314 ? 3.968 12.316 -15.431 1.00 88.50 314 VAL A O 1
ATOM 2325 N N . SER A 1 315 ? 5.879 12.559 -16.575 1.00 88.69 315 SER A N 1
ATOM 2326 C CA . SER A 1 315 ? 5.458 13.742 -17.330 1.00 88.69 315 SER A CA 1
ATOM 2327 C C . SER A 1 315 ? 5.823 13.588 -18.799 1.00 88.69 315 SER A C 1
ATOM 2329 O O . SER A 1 315 ? 6.962 13.279 -19.144 1.00 88.69 315 SER A O 1
ATOM 2331 N N . GLY A 1 316 ? 4.840 13.746 -19.690 1.00 81.00 316 GLY A N 1
ATOM 2332 C CA . GLY A 1 316 ? 5.051 13.577 -21.133 1.00 81.00 316 GLY A CA 1
ATOM 2333 C C . GLY A 1 316 ? 5.554 12.183 -21.538 1.00 81.00 316 GLY A C 1
ATOM 2334 O O . GLY A 1 316 ? 6.187 12.051 -22.581 1.00 81.00 316 GLY A O 1
ATOM 2335 N N . GLY A 1 317 ? 5.302 11.159 -20.713 1.00 81.88 317 GLY A N 1
ATOM 2336 C CA . GLY A 1 317 ? 5.776 9.787 -20.926 1.00 81.88 317 GLY A CA 1
ATOM 2337 C C . GLY A 1 317 ? 7.215 9.517 -20.474 1.00 81.88 317 GLY A C 1
ATOM 2338 O O . GLY A 1 317 ? 7.681 8.395 -20.638 1.00 81.88 317 GLY A O 1
ATOM 2339 N N . ALA A 1 318 ? 7.910 10.501 -19.897 1.00 86.88 318 ALA A N 1
ATOM 2340 C CA . ALA A 1 318 ? 9.240 10.342 -19.314 1.00 86.88 318 ALA A CA 1
ATOM 2341 C C . ALA A 1 318 ? 9.181 10.396 -17.783 1.00 86.88 318 ALA A C 1
ATOM 2343 O O . ALA A 1 318 ? 8.279 11.015 -17.212 1.00 86.88 318 ALA A O 1
ATOM 2344 N N . TYR A 1 319 ? 10.161 9.774 -17.128 1.00 94.94 319 TYR A N 1
ATOM 2345 C CA . TYR A 1 319 ? 10.336 9.908 -15.687 1.00 94.94 319 TYR A CA 1
ATOM 2346 C C . TYR A 1 319 ? 10.851 11.297 -15.324 1.00 94.94 319 TYR A C 1
ATOM 2348 O O . TYR A 1 319 ? 11.736 11.844 -15.984 1.00 94.94 319 TYR A O 1
ATOM 2356 N N . VAL A 1 320 ? 10.293 11.851 -14.255 1.00 93.88 320 VAL A N 1
ATOM 2357 C CA . VAL A 1 320 ? 10.736 13.093 -13.630 1.00 93.88 320 VAL A CA 1
ATOM 2358 C C . VAL A 1 320 ? 11.043 12.782 -12.177 1.00 93.88 320 VAL A C 1
ATOM 2360 O O . VAL A 1 320 ? 10.144 12.419 -11.424 1.00 93.88 320 VAL A O 1
ATOM 2363 N N . GLN A 1 321 ? 12.311 12.931 -11.809 1.00 92.44 321 GLN A N 1
ATOM 2364 C CA . GLN A 1 321 ? 12.793 12.734 -10.450 1.00 92.44 321 GLN A CA 1
ATOM 2365 C C . GLN A 1 321 ? 12.956 14.091 -9.763 1.00 92.44 321 GLN A C 1
ATOM 2367 O O . GLN A 1 321 ? 13.614 14.991 -10.292 1.00 92.44 321 GLN A O 1
ATOM 2372 N N . THR A 1 322 ? 12.351 14.240 -8.592 1.00 89.81 322 THR A N 1
ATOM 2373 C CA . THR A 1 322 ? 12.502 15.401 -7.711 1.00 89.81 322 THR A CA 1
ATOM 2374 C C . THR A 1 322 ? 12.876 14.919 -6.321 1.00 89.81 322 THR A C 1
ATOM 2376 O O . THR A 1 322 ? 12.493 13.820 -5.943 1.00 89.81 322 THR A O 1
ATOM 2379 N N . SER A 1 323 ? 13.569 15.743 -5.537 1.00 88.44 323 SER A N 1
ATOM 2380 C CA . SER A 1 323 ? 13.733 15.483 -4.100 1.00 88.44 323 SER A CA 1
ATOM 2381 C C . SER A 1 323 ? 12.351 15.292 -3.435 1.00 88.44 323 SER A C 1
ATOM 2383 O O . SER A 1 323 ? 11.333 15.738 -3.976 1.00 88.44 323 SER A O 1
ATOM 2385 N N . PHE A 1 324 ? 12.290 14.625 -2.286 1.00 87.56 324 PHE A N 1
ATOM 2386 C CA . PHE A 1 324 ? 11.094 14.381 -1.479 1.00 87.56 324 PHE A CA 1
ATOM 2387 C C . PHE A 1 324 ? 11.442 14.494 0.014 1.00 87.56 324 PHE A C 1
ATOM 2389 O O . PHE A 1 324 ? 11.862 13.533 0.651 1.00 87.56 324 PHE A O 1
ATOM 2396 N N . GLY A 1 325 ? 11.255 15.699 0.562 1.00 76.69 325 GLY A N 1
ATOM 2397 C CA . GLY A 1 325 ? 11.599 16.036 1.945 1.00 76.69 325 GLY A CA 1
ATOM 2398 C C . GLY A 1 325 ? 13.100 16.297 2.152 1.00 76.69 325 GLY A C 1
ATOM 2399 O O . GLY A 1 325 ? 13.913 16.027 1.267 1.00 76.69 325 GLY A O 1
ATOM 2400 N N . PRO A 1 326 ? 13.509 16.889 3.289 1.00 76.25 326 PRO A N 1
ATOM 2401 C CA . PRO A 1 326 ? 14.892 16.862 3.738 1.00 76.25 326 PRO A CA 1
ATOM 2402 C C . PRO A 1 326 ? 15.442 15.437 3.809 1.00 76.25 326 PRO A C 1
ATOM 2404 O O . PRO A 1 326 ? 14.788 14.513 4.283 1.00 76.25 326 PRO A O 1
ATOM 2407 N N . ARG A 1 327 ? 16.702 15.304 3.401 1.00 82.88 327 ARG A N 1
ATOM 2408 C CA . ARG A 1 327 ? 17.489 14.080 3.524 1.00 82.88 327 ARG A CA 1
ATOM 2409 C C . ARG A 1 327 ? 17.506 13.533 4.953 1.00 82.88 327 ARG A C 1
ATOM 2411 O O . ARG A 1 327 ? 17.805 14.284 5.888 1.00 82.88 327 ARG A O 1
ATOM 2418 N N . ILE A 1 328 ? 17.324 12.221 5.095 1.00 87.50 328 ILE A N 1
ATOM 2419 C CA . ILE A 1 328 ? 17.638 11.517 6.339 1.00 87.50 328 ILE A CA 1
ATOM 2420 C C . ILE A 1 328 ? 19.165 11.400 6.484 1.00 87.50 328 ILE A C 1
ATOM 2422 O O . ILE A 1 328 ? 19.836 10.904 5.579 1.00 87.50 328 ILE A O 1
ATOM 2426 N N . PRO A 1 329 ? 19.753 11.896 7.583 1.00 83.56 329 PRO A N 1
ATOM 2427 C CA . PRO A 1 329 ? 21.180 11.749 7.827 1.00 83.56 329 PRO A CA 1
ATOM 2428 C C . PRO A 1 329 ? 21.516 10.333 8.302 1.00 83.56 329 PRO A C 1
ATOM 2430 O O . PRO A 1 329 ? 20.827 9.820 9.174 1.00 83.56 329 PRO A O 1
ATOM 2433 N N . GLY A 1 330 ? 22.636 9.780 7.840 1.00 88.19 330 GLY A N 1
ATOM 2434 C CA . GLY A 1 330 ? 23.156 8.499 8.321 1.00 88.19 330 GLY A CA 1
ATOM 2435 C C . GLY A 1 330 ? 23.301 7.476 7.207 1.00 88.19 330 GLY A C 1
ATOM 2436 O O . GLY A 1 330 ? 23.577 7.868 6.072 1.00 88.19 330 GLY A O 1
ATOM 2437 N N . VAL A 1 331 ? 23.165 6.207 7.578 1.00 91.38 331 VAL A N 1
ATOM 2438 C CA . VAL A 1 331 ? 23.100 5.064 6.664 1.00 91.38 331 VAL A CA 1
ATOM 2439 C C . VAL A 1 331 ? 21.668 4.564 6.707 1.00 91.38 331 VAL A C 1
ATOM 2441 O O . VAL A 1 331 ? 21.231 4.033 7.731 1.00 91.38 331 VAL A O 1
ATOM 2444 N N . ASN A 1 332 ? 20.906 4.880 5.666 1.00 92.38 332 ASN A N 1
ATOM 2445 C CA . ASN A 1 332 ? 19.523 4.442 5.569 1.00 92.38 332 ASN A CA 1
ATOM 2446 C C . ASN A 1 332 ? 19.496 3.056 4.950 1.00 92.38 332 ASN A C 1
ATOM 2448 O O . ASN A 1 332 ? 20.249 2.796 4.040 1.00 92.38 332 ASN A O 1
ATOM 2452 N N . GLU A 1 333 ? 18.592 2.214 5.397 1.00 91.50 333 GLU A N 1
ATOM 2453 C CA . GLU A 1 333 ? 18.442 0.879 4.822 1.00 91.50 333 GLU A CA 1
ATOM 2454 C C . GLU A 1 333 ? 17.021 0.801 4.245 1.00 91.50 333 GLU A C 1
ATOM 2456 O O . GLU A 1 333 ? 16.483 1.764 3.671 1.00 91.50 333 GLU A O 1
ATOM 2461 N N . GLY A 1 334 ? 16.335 -0.296 4.540 1.00 91.88 334 GLY A N 1
ATOM 2462 C CA . GLY A 1 334 ? 14.959 -0.524 4.177 1.00 91.88 334 GLY A CA 1
ATOM 2463 C C . GLY A 1 334 ? 13.956 0.513 4.688 1.00 91.88 334 GLY A C 1
ATOM 2464 O O . GLY A 1 334 ? 14.161 1.394 5.531 1.00 91.88 334 GLY A O 1
ATOM 2465 N N . GLY A 1 335 ? 12.755 0.365 4.161 1.00 95.50 335 GLY A N 1
ATOM 2466 C CA . GLY A 1 335 ? 11.617 1.194 4.495 1.00 95.50 335 GLY A CA 1
ATOM 2467 C C . GLY A 1 335 ? 10.333 0.473 4.147 1.00 95.50 335 GLY A C 1
ATOM 2468 O O . GLY A 1 335 ? 10.339 -0.647 3.648 1.00 95.50 335 GLY A O 1
ATOM 2469 N N . SER A 1 336 ? 9.208 1.114 4.422 1.00 97.62 336 SER A N 1
ATOM 2470 C CA . SER A 1 336 ? 7.906 0.585 4.039 1.00 97.62 336 SER A CA 1
ATOM 2471 C C . SER A 1 336 ? 6.924 1.722 3.884 1.00 97.62 336 SER A C 1
ATOM 2473 O O . SER A 1 336 ? 6.735 2.524 4.805 1.00 97.62 336 SER A O 1
ATOM 2475 N N . MET A 1 337 ? 6.233 1.751 2.744 1.00 97.69 337 MET A N 1
ATOM 2476 C CA . MET A 1 337 ? 4.923 2.397 2.705 1.00 97.69 337 MET A CA 1
ATOM 2477 C C . MET A 1 337 ? 3.993 1.613 3.627 1.00 97.69 337 MET A C 1
ATOM 2479 O O . MET A 1 337 ? 4.151 0.401 3.781 1.00 97.69 337 MET A O 1
ATOM 2483 N N . VAL A 1 338 ? 3.028 2.287 4.242 1.00 98.19 338 VAL A N 1
ATOM 2484 C CA . VAL A 1 338 ? 1.934 1.583 4.910 1.00 98.19 338 VAL A CA 1
ATOM 2485 C C . VAL A 1 338 ? 1.112 0.890 3.836 1.00 98.19 338 VAL A C 1
ATOM 2487 O O . VAL A 1 338 ? 0.493 1.546 2.997 1.00 98.19 338 VAL A O 1
ATOM 2490 N N . ASP A 1 339 ? 1.135 -0.438 3.854 1.00 96.62 339 ASP A N 1
ATOM 2491 C CA . ASP A 1 339 ? 0.436 -1.256 2.881 1.00 96.62 339 ASP A CA 1
ATOM 2492 C C . ASP A 1 339 ? -1.051 -1.351 3.239 1.00 96.62 339 ASP A C 1
ATOM 2494 O O . ASP A 1 339 ? -1.466 -2.047 4.170 1.00 96.62 339 ASP A O 1
ATOM 2498 N N . CYS A 1 340 ? -1.859 -0.619 2.478 1.00 91.25 340 CYS A N 1
ATOM 2499 C CA . CYS A 1 340 ? -3.305 -0.522 2.657 1.00 91.25 340 CYS A CA 1
ATOM 2500 C C . CYS A 1 340 ? -4.050 -1.798 2.270 1.00 91.25 340 CYS A C 1
ATOM 2502 O O . CYS A 1 340 ? -5.222 -1.950 2.615 1.00 91.25 340 CYS A O 1
ATOM 2504 N N . ASP A 1 341 ? -3.381 -2.697 1.555 1.00 93.19 341 ASP A N 1
ATOM 2505 C CA . ASP A 1 341 ? -3.945 -3.951 1.093 1.00 93.19 341 ASP A CA 1
ATOM 2506 C C . ASP A 1 341 ? -3.796 -5.075 2.128 1.00 93.19 341 ASP A C 1
ATOM 2508 O O . ASP A 1 341 ? -4.393 -6.150 1.982 1.00 93.19 341 ASP A O 1
ATOM 2512 N N . VAL A 1 342 ? -3.049 -4.847 3.211 1.00 94.88 342 VAL A N 1
ATOM 2513 C CA . VAL A 1 342 ? -2.949 -5.786 4.331 1.00 94.88 342 VAL A CA 1
ATOM 2514 C C . VAL A 1 342 ? -4.243 -5.747 5.157 1.00 94.88 342 VAL A C 1
ATOM 2516 O O . VAL A 1 342 ? -4.629 -4.691 5.667 1.00 94.88 342 VAL A O 1
ATOM 2519 N N . PRO A 1 343 ? -4.929 -6.889 5.350 1.00 90.19 343 PRO A N 1
ATOM 2520 C CA . PRO A 1 343 ? -6.183 -6.910 6.091 1.00 90.19 343 PRO A CA 1
ATOM 2521 C C . PRO A 1 343 ? -5.937 -6.679 7.583 1.00 90.19 343 PRO A C 1
ATOM 2523 O O . PRO A 1 343 ? -5.011 -7.253 8.156 1.00 90.19 343 PRO A O 1
ATOM 2526 N N . LEU A 1 344 ? -6.796 -5.885 8.225 1.00 86.88 344 LEU A N 1
ATOM 2527 C CA . LEU A 1 344 ? -6.737 -5.590 9.662 1.00 86.88 344 LEU A CA 1
ATOM 2528 C C . LEU A 1 344 ? -7.009 -6.833 10.520 1.00 86.88 344 LEU A C 1
ATOM 2530 O O . LEU A 1 344 ? -7.767 -7.722 10.114 1.00 86.88 344 LEU A O 1
ATOM 2534 N N . VAL A 1 345 ? -6.474 -6.875 11.747 1.00 78.25 345 VAL A N 1
ATOM 2535 C CA . VAL A 1 345 ? -6.939 -7.879 12.717 1.00 78.25 345 VAL A CA 1
ATOM 2536 C C . VAL A 1 345 ? -8.405 -7.628 13.069 1.00 78.25 345 VAL A C 1
ATOM 2538 O O . VAL A 1 345 ? -8.790 -6.557 13.535 1.00 78.25 345 VAL A O 1
ATOM 2541 N N . SER A 1 346 ? -9.251 -8.641 12.885 1.00 58.09 346 SER A N 1
ATOM 2542 C CA . SER A 1 346 ? -10.597 -8.604 13.452 1.00 58.09 346 SER A CA 1
ATOM 2543 C C . SER A 1 346 ? -10.480 -8.728 14.978 1.00 58.09 346 SER A C 1
ATOM 2545 O O . SER A 1 346 ? -9.810 -9.658 15.446 1.00 58.09 346 SER A O 1
ATOM 2547 N N . PRO A 1 347 ? -11.085 -7.831 15.782 1.00 44.09 347 PRO A N 1
ATOM 2548 C CA . PRO A 1 347 ? -11.042 -7.958 17.232 1.00 44.09 347 PRO A CA 1
ATOM 2549 C C . PRO A 1 347 ? -11.657 -9.301 17.627 1.00 44.09 347 PRO A C 1
ATOM 2551 O O . PRO A 1 347 ? -12.842 -9.557 17.409 1.00 44.09 347 PRO A O 1
ATOM 2554 N N . THR A 1 348 ? -10.840 -10.181 18.205 1.00 39.00 348 THR A N 1
ATOM 2555 C CA . THR A 1 348 ? -11.340 -11.444 18.751 1.00 39.00 348 THR A CA 1
ATOM 2556 C C . THR A 1 348 ? -12.217 -11.098 19.957 1.00 39.00 348 THR A C 1
ATOM 2558 O O . THR A 1 348 ? -11.739 -10.386 20.842 1.00 39.00 348 THR A O 1
ATOM 2561 N N . PRO A 1 349 ? -13.487 -11.542 20.028 1.00 38.22 349 PRO A N 1
ATOM 2562 C CA . PRO A 1 349 ? -14.334 -11.244 21.174 1.00 38.22 349 PRO A CA 1
ATOM 2563 C C . PRO A 1 349 ? -13.681 -11.805 22.438 1.00 38.22 349 PRO A C 1
ATOM 2565 O O . PRO A 1 349 ? -13.499 -13.015 22.576 1.00 38.22 349 PRO A O 1
ATOM 2568 N N . THR A 1 350 ? -13.304 -10.915 23.356 1.00 35.94 350 THR A N 1
ATOM 2569 C CA . THR A 1 350 ? -12.702 -11.289 24.635 1.00 35.94 350 THR A CA 1
ATOM 2570 C C . THR A 1 350 ? -13.678 -12.196 25.392 1.00 35.94 350 THR A C 1
ATOM 2572 O O . THR A 1 350 ? -14.814 -11.774 25.641 1.00 35.94 350 THR A O 1
ATOM 2575 N N . PRO A 1 351 ? -13.293 -13.430 25.774 1.00 41.38 351 PRO A N 1
ATOM 2576 C CA . PRO A 1 351 ? -14.172 -14.302 26.539 1.00 41.38 351 PRO A CA 1
ATOM 2577 C C . PRO A 1 351 ? -14.552 -13.605 27.845 1.00 41.38 351 PRO A C 1
ATOM 2579 O O . PRO A 1 351 ? -13.697 -13.205 28.636 1.00 41.38 351 PRO A O 1
ATOM 2582 N N . THR A 1 352 ? -15.853 -13.423 28.063 1.00 46.31 352 THR A N 1
ATOM 2583 C CA . THR A 1 352 ? -16.375 -12.833 29.295 1.00 46.31 352 THR A CA 1
ATOM 2584 C C . THR A 1 352 ? -15.989 -13.735 30.466 1.00 46.31 352 THR A C 1
ATOM 2586 O O . THR A 1 352 ? -16.411 -14.892 30.529 1.00 46.31 352 THR A O 1
ATOM 2589 N N . ALA A 1 353 ? -15.169 -13.218 31.387 1.00 43.31 353 ALA A N 1
ATOM 2590 C CA . ALA A 1 353 ? -14.771 -13.937 32.589 1.00 43.31 353 ALA A CA 1
ATOM 2591 C C . ALA A 1 353 ? -16.025 -14.363 33.367 1.00 43.31 353 ALA A C 1
ATOM 2593 O O . ALA A 1 353 ? -16.752 -13.539 33.922 1.00 43.31 353 ALA A O 1
ATOM 2594 N N . THR A 1 354 ? -16.296 -15.666 33.388 1.00 41.09 354 THR A N 1
ATOM 2595 C CA . THR A 1 354 ? -17.358 -16.231 34.217 1.00 41.09 354 THR A CA 1
ATOM 2596 C C . THR A 1 354 ? -16.858 -16.214 35.656 1.00 41.09 354 THR A C 1
ATOM 2598 O O . THR A 1 354 ? -15.933 -16.949 36.005 1.00 41.09 354 THR A O 1
ATOM 2601 N N . ALA A 1 355 ? -17.427 -15.337 36.486 1.00 44.62 355 ALA A N 1
ATOM 2602 C CA . ALA A 1 355 ? -17.093 -15.258 37.901 1.00 44.62 355 ALA A CA 1
ATOM 2603 C C . ALA A 1 355 ? -17.369 -16.616 38.567 1.00 44.62 355 ALA A C 1
ATOM 2605 O O . ALA A 1 355 ? -18.516 -17.026 38.740 1.00 44.62 355 ALA A O 1
ATOM 2606 N N . THR A 1 356 ? -16.302 -17.325 38.929 1.00 40.50 356 THR A N 1
ATOM 2607 C CA . THR A 1 356 ? -16.396 -18.526 39.758 1.00 40.50 356 THR A CA 1
ATOM 2608 C C . THR A 1 356 ? -16.611 -18.062 41.193 1.00 40.50 356 THR A C 1
ATOM 2610 O O . THR A 1 356 ? -15.763 -17.373 41.756 1.00 40.50 356 THR A O 1
ATOM 2613 N N . ALA A 1 357 ? -17.767 -18.384 41.774 1.00 47.41 357 ALA A N 1
ATOM 2614 C CA . ALA A 1 357 ? -18.068 -18.047 43.158 1.00 47.41 357 ALA A CA 1
ATOM 2615 C C . ALA A 1 357 ? -17.134 -18.826 44.099 1.00 47.41 357 ALA A C 1
ATOM 2617 O O . ALA 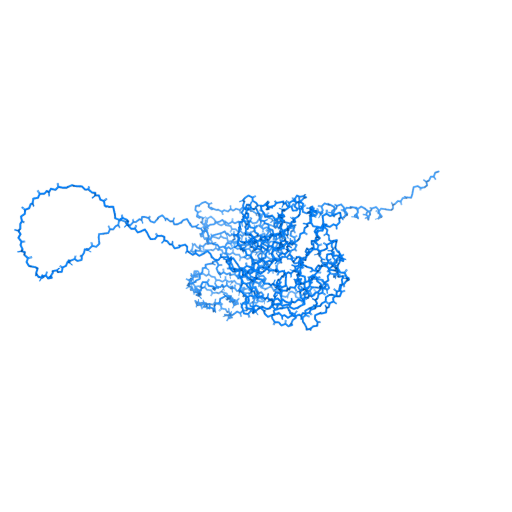A 1 357 ? -17.279 -20.034 44.289 1.00 47.41 357 ALA A O 1
ATOM 2618 N N . THR A 1 358 ? -16.170 -18.126 44.691 1.00 39.97 358 THR A N 1
ATOM 2619 C CA . THR A 1 358 ? -15.317 -18.647 45.760 1.00 39.97 358 THR A CA 1
ATOM 2620 C C . THR A 1 358 ? -16.149 -18.788 47.034 1.00 39.97 358 THR A C 1
ATOM 2622 O O . THR A 1 358 ? -16.609 -17.794 47.595 1.00 39.97 358 THR A O 1
ATOM 2625 N N . ALA A 1 359 ? -16.361 -20.021 47.498 1.00 44.56 359 ALA A N 1
ATOM 2626 C CA . ALA A 1 359 ? -16.996 -20.280 48.784 1.00 44.56 359 ALA A CA 1
ATOM 2627 C C . ALA A 1 359 ? -16.054 -19.871 49.929 1.00 44.56 359 ALA A C 1
ATOM 2629 O O . ALA A 1 359 ? -14.989 -20.458 50.122 1.00 44.56 359 ALA A O 1
ATOM 2630 N N . THR A 1 360 ? -16.457 -18.862 50.696 1.00 39.72 360 THR A N 1
ATOM 2631 C CA . THR A 1 360 ? -15.779 -18.430 51.921 1.00 39.72 360 THR A CA 1
ATOM 2632 C C . THR A 1 360 ? -16.048 -19.437 53.041 1.00 39.72 360 THR A C 1
ATOM 2634 O O . THR A 1 360 ? -17.187 -19.584 53.482 1.00 39.72 360 THR A O 1
ATOM 2637 N N . ALA A 1 361 ? -15.009 -20.116 53.533 1.00 48.66 361 ALA A N 1
ATOM 2638 C CA . ALA A 1 361 ? -15.078 -20.894 54.768 1.00 48.66 361 ALA A CA 1
ATOM 2639 C C . ALA A 1 361 ? -14.793 -19.983 55.976 1.00 48.66 361 ALA A C 1
ATOM 2641 O O . ALA A 1 361 ? -13.753 -19.329 56.037 1.00 48.66 361 ALA A O 1
ATOM 2642 N N . THR A 1 362 ? -15.700 -19.958 56.954 1.00 43.69 362 THR A N 1
ATOM 2643 C CA . THR A 1 362 ? -15.486 -19.345 58.276 1.00 43.69 362 THR A CA 1
ATOM 2644 C C . THR A 1 362 ? -15.338 -20.455 59.321 1.00 43.69 362 THR A C 1
ATOM 2646 O O . THR A 1 362 ? -16.145 -21.381 59.352 1.00 43.69 362 THR A O 1
ATOM 2649 N N . ALA A 1 363 ? -14.299 -20.384 60.158 1.00 47.25 363 ALA A N 1
ATOM 2650 C CA . ALA A 1 363 ? -13.982 -21.377 61.187 1.00 47.25 363 ALA A CA 1
ATOM 2651 C C . ALA A 1 363 ? -14.575 -21.063 62.582 1.00 47.25 363 ALA A C 1
ATOM 2653 O O . ALA A 1 363 ? -14.923 -19.919 62.876 1.00 47.25 363 ALA A O 1
ATOM 2654 N N . THR A 1 364 ? -14.450 -22.065 63.476 1.00 38.41 364 THR A N 1
ATOM 2655 C CA . THR A 1 364 ? -14.430 -22.053 64.971 1.00 38.41 364 THR A CA 1
ATOM 2656 C C . THR A 1 364 ? -15.796 -22.228 65.685 1.00 38.41 364 THR A C 1
ATOM 2658 O O . THR A 1 364 ? -16.761 -21.603 65.280 1.00 38.41 364 THR A O 1
ATOM 2661 N N . ALA A 1 365 ? -16.008 -23.023 66.754 1.00 41.22 365 ALA A N 1
ATOM 2662 C CA . ALA A 1 365 ? -15.141 -23.811 67.647 1.00 41.22 365 ALA A CA 1
ATOM 2663 C C . ALA A 1 365 ? -15.850 -25.043 68.289 1.00 41.22 365 ALA A C 1
ATOM 2665 O O . ALA A 1 365 ? -17.062 -25.064 68.471 1.00 41.22 365 ALA A O 1
ATOM 2666 N N . THR A 1 366 ? -15.014 -26.011 68.675 1.00 46.00 366 THR A N 1
ATOM 2667 C CA . THR A 1 366 ? -15.041 -27.048 69.732 1.00 46.00 366 THR A CA 1
ATOM 2668 C C . THR A 1 366 ? -16.241 -27.182 70.695 1.00 46.00 366 THR A C 1
ATOM 2670 O O . THR A 1 366 ? -16.501 -26.292 71.500 1.00 46.00 366 THR A O 1
ATOM 2673 N N . ALA A 1 367 ? -16.794 -28.402 70.783 1.00 44.38 367 ALA A N 1
ATOM 2674 C CA . ALA A 1 367 ? -17.222 -29.028 72.042 1.00 44.38 367 ALA A CA 1
ATOM 2675 C C . ALA A 1 367 ? -17.104 -30.564 71.958 1.00 44.38 367 ALA A C 1
ATOM 2677 O O . ALA A 1 367 ? -17.583 -31.194 71.017 1.00 44.38 367 ALA A O 1
ATOM 2678 N N . THR A 1 368 ? -16.447 -31.148 72.958 1.00 51.12 368 THR A N 1
ATOM 2679 C CA . THR A 1 368 ? -16.231 -32.586 73.153 1.00 51.12 368 THR A CA 1
ATOM 2680 C C . THR A 1 368 ? -17.355 -33.170 74.010 1.00 51.12 368 THR A C 1
ATOM 2682 O O . THR A 1 368 ? -17.568 -32.678 75.114 1.00 51.12 368 THR A O 1
ATOM 2685 N N . ALA A 1 369 ? -18.001 -34.253 73.567 1.00 47.00 369 ALA A N 1
ATOM 2686 C CA . ALA A 1 369 ? -18.558 -35.284 74.450 1.00 47.00 369 ALA A CA 1
ATOM 2687 C C . ALA A 1 369 ? -18.798 -36.597 73.686 1.00 47.00 369 ALA A C 1
ATOM 2689 O O . ALA A 1 369 ? -19.478 -36.648 72.665 1.00 47.00 369 ALA A O 1
ATOM 2690 N N . THR A 1 370 ? -18.209 -37.654 74.229 1.00 51.50 370 THR A N 1
ATOM 2691 C CA . THR A 1 370 ? -18.284 -39.062 73.840 1.00 51.50 370 THR A CA 1
ATOM 2692 C C . THR A 1 370 ? -19.634 -39.674 74.227 1.00 51.50 370 THR A C 1
ATOM 2694 O O . THR A 1 370 ? -20.009 -39.568 75.390 1.00 51.50 370 THR A O 1
ATOM 2697 N N . ALA A 1 371 ? -20.303 -40.394 73.318 1.00 46.53 371 ALA A N 1
ATOM 2698 C CA . ALA A 1 371 ? -21.027 -41.636 73.625 1.00 46.53 371 ALA A CA 1
ATOM 2699 C C . ALA A 1 371 ? -21.474 -42.365 72.346 1.00 46.53 371 ALA A C 1
ATOM 2701 O O . ALA A 1 371 ? -22.018 -41.789 71.409 1.00 46.53 371 ALA A O 1
ATOM 2702 N N . THR A 1 372 ? -21.214 -43.664 72.367 1.00 52.22 372 THR A N 1
ATOM 2703 C CA . THR A 1 372 ? -21.456 -44.718 71.387 1.00 52.22 372 THR A CA 1
ATOM 2704 C C . THR A 1 372 ? -22.939 -44.930 71.062 1.00 52.22 372 THR A C 1
ATOM 2706 O O . THR A 1 372 ? -23.739 -45.107 71.975 1.00 52.22 372 THR A O 1
ATOM 2709 N N . ALA A 1 373 ? -23.279 -45.065 69.777 1.00 44.34 373 ALA A N 1
ATOM 2710 C CA . ALA A 1 373 ? -24.342 -45.961 69.312 1.00 44.34 373 ALA A CA 1
ATOM 2711 C C . ALA A 1 373 ? -24.134 -46.296 67.827 1.00 44.34 373 ALA A C 1
ATOM 2713 O O . ALA A 1 373 ? -24.176 -45.434 66.954 1.00 44.34 373 ALA A O 1
ATOM 2714 N N . THR A 1 374 ? -23.889 -47.575 67.558 1.00 53.88 374 THR A N 1
ATOM 2715 C CA . THR A 1 374 ? -23.899 -48.184 66.230 1.00 53.88 374 THR A CA 1
ATOM 2716 C C . THR A 1 374 ? -25.325 -48.154 65.683 1.00 53.88 374 THR A C 1
ATOM 2718 O O . THR A 1 374 ? -26.216 -48.763 66.271 1.00 53.88 374 THR A O 1
ATOM 2721 N N . ALA A 1 375 ? -25.544 -47.483 64.553 1.00 46.00 375 ALA A N 1
ATOM 2722 C CA . ALA A 1 375 ? -26.769 -47.612 63.775 1.00 46.00 375 ALA A CA 1
ATOM 2723 C C . ALA A 1 375 ? -26.416 -47.802 62.297 1.00 46.00 375 ALA A C 1
ATOM 2725 O O . ALA A 1 375 ? -25.826 -46.943 61.643 1.00 46.00 375 ALA A O 1
ATOM 2726 N N . THR A 1 376 ? -26.756 -48.990 61.819 1.00 42.47 376 THR A N 1
ATOM 2727 C CA . THR A 1 376 ? -26.685 -49.471 60.445 1.00 42.47 376 THR A CA 1
ATOM 2728 C C . THR A 1 376 ? -27.526 -48.585 59.523 1.00 42.47 376 THR A C 1
ATOM 2730 O O . THR A 1 376 ? -28.705 -48.354 59.783 1.00 42.47 376 THR A O 1
ATOM 2733 N N . ALA A 1 377 ? -26.931 -48.105 58.431 1.00 40.31 377 ALA A N 1
ATOM 2734 C CA . ALA A 1 377 ? -27.650 -47.460 57.336 1.00 40.31 377 ALA A CA 1
ATOM 2735 C C . ALA A 1 377 ? -28.515 -48.482 56.583 1.00 40.31 377 ALA A C 1
ATOM 2737 O O . ALA A 1 377 ? -28.094 -49.627 56.444 1.00 40.31 377 ALA A O 1
ATOM 2738 N N . THR A 1 378 ? -29.662 -48.071 56.032 1.00 37.12 378 THR A N 1
ATOM 2739 C CA . THR A 1 378 ? -29.992 -48.203 54.593 1.00 37.12 378 THR A CA 1
ATOM 2740 C C . THR A 1 378 ? -31.256 -47.388 54.273 1.00 37.12 378 THR A C 1
ATOM 2742 O O . THR A 1 378 ? -32.143 -47.219 55.103 1.00 37.12 378 THR A O 1
ATOM 2745 N N . ALA A 1 379 ? -31.246 -46.823 53.068 1.00 41.91 379 ALA A N 1
ATOM 2746 C CA . ALA A 1 379 ? -31.937 -45.641 52.574 1.00 41.91 379 ALA A CA 1
ATOM 2747 C C . ALA A 1 379 ? -33.473 -45.688 52.478 1.00 41.91 379 ALA A C 1
ATOM 2749 O O . ALA A 1 379 ? -34.087 -46.718 52.215 1.00 41.91 379 ALA A O 1
ATOM 2750 N N . THR A 1 380 ? -34.081 -44.500 52.532 1.00 39.72 380 THR A N 1
ATOM 2751 C CA . THR A 1 380 ? -35.400 -44.228 51.946 1.00 39.72 380 THR A CA 1
ATOM 2752 C C . THR A 1 380 ? -35.294 -42.953 51.111 1.00 39.72 380 THR A C 1
ATOM 2754 O O . THR A 1 380 ? -34.938 -41.893 51.622 1.00 39.72 380 THR A O 1
ATOM 2757 N N . ALA A 1 381 ? -35.536 -43.072 49.804 1.00 46.75 381 ALA A N 1
ATOM 2758 C CA . ALA A 1 381 ? -35.522 -41.956 48.866 1.00 46.75 381 ALA A CA 1
ATOM 2759 C C . ALA A 1 381 ? -36.739 -41.052 49.101 1.00 46.75 381 ALA A C 1
ATOM 2761 O O . ALA A 1 381 ? -37.865 -41.541 49.157 1.00 46.75 381 ALA A O 1
ATOM 2762 N N . THR A 1 382 ? -36.520 -39.740 49.209 1.00 41.31 382 THR A N 1
ATOM 2763 C CA . THR A 1 382 ? -37.603 -38.747 49.218 1.00 41.31 382 THR A CA 1
ATOM 2764 C C . THR A 1 382 ? -37.242 -37.609 48.269 1.00 41.31 382 THR A C 1
ATOM 2766 O O . THR A 1 382 ? -36.162 -37.032 48.367 1.00 41.31 382 THR A O 1
ATOM 2769 N N . PHE A 1 383 ? -38.140 -37.339 47.321 1.00 46.44 383 PHE A N 1
ATOM 2770 C CA . PHE A 1 383 ? -38.015 -36.317 46.285 1.00 46.44 383 PHE A CA 1
ATOM 2771 C C . PHE A 1 383 ? -38.091 -34.906 46.881 1.00 46.44 383 PHE A C 1
ATOM 2773 O O . PHE A 1 383 ? -39.031 -34.581 47.606 1.00 46.44 383 PHE A O 1
ATOM 2780 N N . THR A 1 384 ? -37.120 -34.061 46.541 1.00 39.19 384 THR A N 1
ATOM 2781 C CA . THR A 1 384 ? -37.079 -32.641 46.909 1.00 39.19 384 THR A CA 1
ATOM 2782 C C . THR A 1 384 ? -37.859 -31.804 45.884 1.00 39.19 384 THR A C 1
ATOM 2784 O O . THR A 1 384 ? -37.611 -31.948 44.684 1.00 39.19 384 THR A O 1
ATOM 2787 N N . PRO A 1 385 ? -38.789 -30.926 46.306 1.00 49.31 385 PRO A N 1
ATOM 2788 C CA . PRO A 1 385 ? -39.545 -30.066 45.400 1.00 49.31 385 PRO A CA 1
ATOM 2789 C C . PRO A 1 385 ? -38.681 -28.949 44.799 1.00 49.31 385 PRO A C 1
ATOM 2791 O O . PRO A 1 385 ? -37.826 -28.360 45.461 1.00 49.31 385 PRO A O 1
ATOM 2794 N N . THR A 1 386 ? -38.943 -28.654 43.528 1.00 40.91 386 THR A N 1
ATOM 2795 C CA . THR A 1 386 ? -38.316 -27.600 42.724 1.00 40.91 386 THR A CA 1
ATOM 2796 C C . THR A 1 386 ? -38.639 -26.208 43.291 1.00 40.91 386 THR A C 1
ATOM 2798 O O . THR A 1 386 ? -39.821 -25.867 43.393 1.00 40.91 386 THR A O 1
ATOM 2801 N N . PRO A 1 387 ? -37.644 -25.367 43.637 1.00 43.69 387 PRO A N 1
ATOM 2802 C CA . PRO A 1 387 ? -37.907 -23.986 44.020 1.00 43.69 387 PRO A CA 1
ATOM 2803 C C . PRO A 1 387 ? -38.341 -23.166 42.800 1.00 43.69 387 PRO A C 1
ATOM 2805 O O . PRO A 1 387 ? -37.721 -23.193 41.738 1.00 43.69 387 PRO A O 1
ATOM 2808 N N . THR A 1 388 ? -39.440 -22.439 42.978 1.00 40.69 388 THR A N 1
ATOM 2809 C CA . THR A 1 388 ? -39.978 -21.469 42.019 1.00 40.69 388 THR A CA 1
ATOM 2810 C C . THR A 1 388 ? -39.084 -20.220 42.010 1.00 40.69 388 THR A C 1
ATOM 2812 O O . THR A 1 388 ? -38.809 -19.695 43.091 1.00 40.69 388 THR A O 1
ATOM 2815 N N . PRO A 1 389 ? -38.615 -19.724 40.849 1.00 41.94 389 PRO A N 1
ATOM 2816 C CA . PRO A 1 389 ? -37.807 -18.512 40.798 1.00 41.94 389 PRO A CA 1
ATOM 2817 C C . PRO A 1 389 ? -38.653 -17.274 41.118 1.00 41.94 389 PRO A C 1
ATOM 2819 O O . PRO A 1 389 ? -39.656 -16.988 40.464 1.00 41.94 389 PRO A O 1
ATOM 2822 N N . THR A 1 390 ? -38.219 -16.530 42.132 1.00 41.56 390 THR A N 1
ATOM 2823 C CA . THR A 1 390 ? -38.723 -15.198 42.482 1.00 41.56 390 THR A CA 1
ATOM 2824 C C . THR A 1 390 ? -38.279 -14.186 41.414 1.00 41.56 390 THR A C 1
ATOM 2826 O O . THR A 1 390 ? -37.094 -14.176 41.064 1.00 41.56 390 THR A O 1
ATOM 2829 N N . PRO A 1 391 ? -39.169 -13.321 40.885 1.00 39.44 391 PRO A N 1
ATOM 2830 C CA . PRO A 1 391 ? -38.789 -12.313 39.900 1.00 39.44 391 PRO A CA 1
ATOM 2831 C C . PRO A 1 391 ? -37.795 -11.320 40.515 1.00 39.44 391 PRO A C 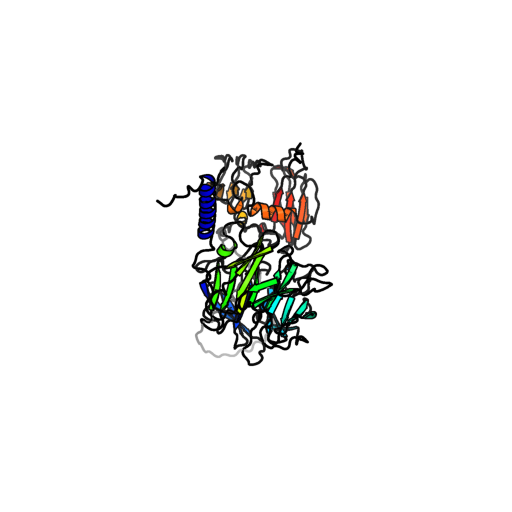1
ATOM 2833 O O . PRO A 1 391 ? -38.089 -10.633 41.492 1.00 39.44 391 PRO A O 1
ATOM 2836 N N . THR A 1 392 ? -36.596 -11.282 39.938 1.00 36.22 392 THR A N 1
ATOM 2837 C CA . THR A 1 392 ? -35.546 -10.304 40.249 1.00 36.22 392 THR A CA 1
ATOM 2838 C C . THR A 1 392 ? -35.897 -8.993 39.529 1.00 36.22 392 THR A C 1
ATOM 2840 O O . THR A 1 392 ? -36.346 -9.067 38.383 1.00 36.22 392 THR A O 1
ATOM 2843 N N . PRO A 1 393 ? -35.763 -7.810 40.163 1.00 35.69 393 PRO A N 1
ATOM 2844 C CA . PRO A 1 393 ? -36.170 -6.541 39.564 1.00 35.69 393 PRO A CA 1
ATOM 2845 C C . PRO A 1 393 ? -35.458 -6.305 38.232 1.00 35.69 393 PRO A C 1
ATOM 2847 O O . PRO A 1 393 ? -34.231 -6.336 38.155 1.00 35.69 393 PRO A O 1
ATOM 2850 N N . THR A 1 394 ? -36.260 -6.072 37.193 1.00 36.38 394 THR A N 1
ATOM 2851 C CA . THR A 1 394 ? -35.816 -5.704 35.850 1.00 36.38 394 THR A CA 1
ATOM 2852 C C . THR A 1 394 ? -34.919 -4.467 35.943 1.00 36.38 394 THR A C 1
ATOM 2854 O O . THR A 1 394 ? -35.411 -3.417 36.366 1.00 36.38 394 THR A O 1
ATOM 2857 N N . PRO A 1 395 ? -33.626 -4.545 35.578 1.00 31.78 395 PRO A N 1
ATOM 2858 C CA . PRO A 1 395 ? -32.817 -3.348 35.447 1.00 31.78 395 PRO A CA 1
ATOM 2859 C C . PRO A 1 395 ? -33.439 -2.484 34.351 1.00 31.78 395 PRO A C 1
ATOM 2861 O O . PRO A 1 395 ? -33.657 -2.940 33.227 1.00 31.78 395 PRO A O 1
ATOM 2864 N N . THR A 1 396 ? -33.761 -1.241 34.700 1.00 34.66 396 THR A N 1
ATOM 2865 C CA . THR A 1 396 ? -34.114 -0.203 33.734 1.00 34.66 396 THR A CA 1
ATOM 2866 C C . THR A 1 396 ? -33.005 -0.163 32.681 1.00 34.66 396 THR A C 1
ATOM 2868 O O . THR A 1 396 ? -31.846 0.009 33.068 1.00 34.66 396 THR A O 1
ATOM 2871 N N . PRO A 1 397 ? -33.303 -0.366 31.385 1.00 32.19 397 PRO A N 1
ATOM 2872 C CA . PRO A 1 397 ? -32.282 -0.352 30.355 1.00 32.19 397 PRO A CA 1
ATOM 2873 C C . PRO A 1 397 ? -31.673 1.047 30.303 1.00 32.19 397 PRO A C 1
ATOM 2875 O O . PRO A 1 397 ? -32.286 1.993 29.812 1.00 32.19 397 PRO A O 1
ATOM 2878 N N . THR A 1 398 ? -30.458 1.183 30.825 1.00 35.41 398 THR A N 1
ATOM 2879 C CA . THR A 1 398 ? -29.574 2.270 30.424 1.00 35.41 398 THR A CA 1
ATOM 2880 C C . THR A 1 398 ? -29.279 2.016 28.956 1.00 35.41 398 THR A C 1
ATOM 2882 O O . THR A 1 398 ? -28.672 0.997 28.620 1.00 35.41 398 THR A O 1
ATOM 2885 N N . ALA A 1 399 ? -29.795 2.886 28.086 1.00 31.53 399 ALA A N 1
ATOM 2886 C CA . ALA A 1 399 ? -29.526 2.817 26.661 1.00 31.53 399 ALA A CA 1
ATOM 2887 C C . ALA A 1 399 ? -28.004 2.692 26.456 1.00 31.53 399 ALA A C 1
ATOM 2889 O O . ALA A 1 399 ? -27.259 3.467 27.069 1.00 31.53 399 ALA A O 1
ATOM 2890 N N . PRO A 1 400 ? -27.522 1.718 25.660 1.00 32.03 400 PRO A N 1
ATOM 2891 C CA . PRO A 1 400 ? -26.125 1.713 25.258 1.00 32.03 400 PRO A CA 1
ATOM 2892 C C . PRO A 1 400 ? -25.814 3.069 24.624 1.00 32.03 400 PRO A C 1
ATOM 2894 O O . PRO A 1 400 ? -26.665 3.632 23.933 1.00 32.03 400 PRO A O 1
ATOM 2897 N N . ALA A 1 401 ? -24.616 3.603 24.875 1.00 28.38 401 ALA A N 1
ATOM 2898 C CA . ALA A 1 401 ? -24.119 4.718 24.086 1.00 28.38 401 ALA A CA 1
ATOM 2899 C C . ALA A 1 401 ? -24.232 4.298 22.616 1.00 28.38 401 ALA A C 1
ATOM 2901 O O . ALA A 1 401 ? -23.614 3.315 22.200 1.00 28.38 401 ALA A O 1
ATOM 2902 N N . LEU A 1 402 ? -25.113 4.976 21.881 1.00 30.91 402 LEU A N 1
ATOM 2903 C CA . LEU A 1 402 ? -25.331 4.723 20.473 1.00 30.91 402 LEU A CA 1
ATOM 2904 C C . LEU A 1 402 ? -24.075 5.226 19.765 1.00 30.91 402 LEU A C 1
ATOM 2906 O O . LEU A 1 402 ? -23.914 6.414 19.507 1.00 30.91 402 LEU A O 1
ATOM 2910 N N . ILE A 1 403 ? -23.125 4.323 19.550 1.00 32.69 403 ILE A N 1
ATOM 2911 C CA . ILE A 1 403 ? -22.033 4.557 18.618 1.00 32.69 403 ILE A CA 1
ATOM 2912 C C . ILE A 1 403 ? -22.727 4.686 17.262 1.00 32.69 403 ILE A C 1
ATOM 2914 O O . ILE A 1 403 ? -23.396 3.744 16.830 1.00 32.69 403 ILE A O 1
ATOM 2918 N N . CYS A 1 404 ? -22.663 5.875 16.662 1.00 32.84 404 CYS A N 1
ATOM 2919 C CA . CYS A 1 404 ? -23.177 6.148 15.321 1.00 32.84 404 CYS A CA 1
ATOM 2920 C C . CYS A 1 404 ? -22.780 4.991 14.381 1.00 32.84 404 CYS A C 1
ATOM 2922 O O . CYS A 1 404 ? -21.647 4.509 14.508 1.00 32.84 404 CYS A O 1
ATOM 2924 N N . PRO A 1 405 ? -23.666 4.497 13.491 1.00 41.62 405 PRO A N 1
ATOM 2925 C CA . PRO A 1 405 ? -23.328 3.379 12.617 1.00 41.62 405 PRO A CA 1
ATOM 2926 C C . PRO A 1 405 ? -22.025 3.695 11.883 1.00 41.62 405 PRO A C 1
ATOM 2928 O O . PRO A 1 405 ? -21.900 4.721 11.220 1.00 41.62 405 PRO A O 1
ATOM 2931 N N . THR A 1 406 ? -21.030 2.828 12.066 1.00 47.78 406 THR A N 1
ATOM 2932 C CA . THR A 1 406 ? -19.747 2.934 11.380 1.00 47.78 406 THR A CA 1
ATOM 2933 C C . THR A 1 406 ? -19.985 2.969 9.875 1.00 47.78 406 THR A C 1
ATOM 2935 O O . THR A 1 406 ? -20.811 2.202 9.370 1.00 47.78 406 THR A O 1
ATOM 2938 N N . ALA A 1 407 ? -19.245 3.838 9.188 1.00 57.50 407 ALA A N 1
ATOM 2939 C CA . ALA A 1 407 ? -19.184 3.953 7.736 1.00 57.50 407 ALA A CA 1
ATOM 2940 C C . ALA A 1 407 ? -19.143 2.593 7.024 1.00 57.50 407 ALA A C 1
ATOM 2942 O O . ALA A 1 407 ? -18.701 1.595 7.603 1.00 57.50 407 ALA A O 1
ATOM 2943 N N . TYR A 1 408 ? -19.530 2.561 5.745 1.00 65.06 408 TYR A N 1
ATOM 2944 C CA . TYR A 1 408 ? -19.280 1.380 4.924 1.00 65.06 408 TYR A CA 1
ATOM 2945 C C . TYR A 1 408 ? -17.781 1.021 4.968 1.00 65.06 408 TYR A C 1
ATOM 2947 O O . TYR A 1 408 ? -16.928 1.855 4.678 1.00 65.06 408 TYR A O 1
ATOM 2955 N N . SER A 1 409 ? -17.465 -0.195 5.418 1.00 54.97 409 SER A N 1
ATOM 2956 C CA . SER A 1 409 ? -16.134 -0.574 5.915 1.00 54.97 409 SER A CA 1
ATOM 2957 C C . SER A 1 409 ? -15.390 -1.538 4.992 1.00 54.97 409 SER A C 1
ATOM 2959 O O . SER A 1 409 ? -14.416 -2.165 5.403 1.00 54.97 409 SER A O 1
ATOM 2961 N N . SER A 1 410 ? -15.871 -1.724 3.763 1.00 60.56 410 SER A N 1
ATOM 2962 C CA . SER A 1 410 ? -15.194 -2.584 2.797 1.00 60.56 410 SER A CA 1
ATOM 2963 C C . SER A 1 410 ? -14.055 -1.836 2.113 1.00 60.56 410 SER A C 1
ATOM 2965 O O . SER A 1 410 ? -14.272 -0.768 1.543 1.00 60.56 410 SER A O 1
ATOM 2967 N N . ALA A 1 411 ? -12.863 -2.436 2.097 1.00 59.81 411 ALA A N 1
ATOM 2968 C CA . ALA A 1 411 ? -11.676 -1.891 1.433 1.00 59.81 411 ALA A CA 1
ATOM 2969 C C . ALA A 1 411 ? -11.784 -1.852 -0.107 1.00 59.81 411 ALA A C 1
ATOM 2971 O O . ALA A 1 411 ? -10.948 -1.245 -0.766 1.00 59.81 411 ALA A O 1
ATOM 2972 N N . ILE A 1 412 ? -12.819 -2.472 -0.690 1.00 73.69 412 ILE A N 1
ATOM 2973 C CA . ILE A 1 412 ? -12.967 -2.649 -2.146 1.00 73.69 412 ILE A CA 1
ATOM 2974 C C . ILE A 1 412 ? -13.102 -1.306 -2.869 1.00 73.69 412 ILE A C 1
ATOM 2976 O O . ILE A 1 412 ? -12.502 -1.110 -3.920 1.00 73.69 412 ILE A O 1
ATOM 2980 N N . CYS A 1 413 ? -13.880 -0.383 -2.302 1.00 77.50 413 CYS A N 1
ATOM 2981 C CA . CYS A 1 413 ? -13.979 0.986 -2.789 1.00 77.50 413 CYS A CA 1
ATOM 2982 C C . CYS A 1 413 ? -13.771 1.930 -1.614 1.00 77.50 413 CYS A C 1
ATOM 2984 O O . CYS A 1 413 ? -14.664 2.088 -0.781 1.00 77.50 413 CYS A O 1
ATOM 2986 N N . SER A 1 414 ? -12.588 2.546 -1.553 1.00 83.06 414 SER A N 1
ATOM 2987 C CA . SER A 1 414 ? -12.275 3.528 -0.517 1.00 83.06 414 SER A CA 1
ATOM 2988 C C . SER A 1 414 ? -13.256 4.693 -0.584 1.00 83.06 414 SER A C 1
ATOM 2990 O O . SER A 1 414 ? -13.427 5.314 -1.633 1.00 83.06 414 SER A O 1
ATOM 2992 N N . LEU A 1 415 ? -13.900 4.985 0.546 1.00 76.75 415 LEU A N 1
ATOM 2993 C CA . LEU A 1 415 ? -14.819 6.114 0.670 1.00 76.75 415 LEU A CA 1
ATOM 2994 C C . LEU A 1 415 ? -14.097 7.423 1.003 1.00 76.75 415 LEU A C 1
ATOM 2996 O O . LEU A 1 415 ? -14.710 8.482 0.912 1.00 76.75 415 LEU A O 1
ATOM 3000 N N . GLY A 1 416 ? -12.833 7.374 1.436 1.00 79.50 416 GLY A N 1
ATOM 3001 C CA . GLY A 1 416 ? -12.099 8.551 1.905 1.00 79.50 416 GLY A CA 1
ATOM 3002 C C . GLY A 1 416 ? -12.912 9.403 2.891 1.00 79.50 416 GLY A C 1
ATOM 3003 O O . GLY A 1 416 ? -13.564 8.897 3.805 1.00 79.50 416 GLY A O 1
ATOM 3004 N N . SER A 1 417 ? -12.934 10.713 2.670 1.00 81.25 417 SER A N 1
ATOM 3005 C CA . SER A 1 417 ? -13.659 11.698 3.481 1.00 81.25 417 SER A CA 1
ATOM 3006 C C . SER A 1 417 ? -15.183 11.522 3.452 1.00 81.25 417 SER A C 1
ATOM 3008 O O . SER A 1 417 ? -15.866 12.021 4.348 1.00 81.25 417 SER A O 1
ATOM 3010 N N . PHE A 1 418 ? -15.730 10.803 2.463 1.00 77.88 418 PHE A N 1
ATOM 3011 C CA . PHE A 1 418 ? -17.155 10.465 2.421 1.00 77.88 418 PHE A CA 1
ATOM 3012 C C . PHE A 1 418 ? -17.553 9.475 3.528 1.00 77.88 418 PHE A C 1
ATOM 3014 O O . PHE A 1 418 ? -18.696 9.521 3.972 1.00 77.88 418 PHE A O 1
ATOM 3021 N N . ALA A 1 419 ? -16.625 8.681 4.078 1.00 80.06 419 ALA A N 1
ATOM 3022 C CA . ALA A 1 419 ? -16.917 7.726 5.155 1.00 80.06 419 ALA A CA 1
ATOM 3023 C C . ALA A 1 419 ? -17.604 8.354 6.389 1.00 80.06 419 ALA A C 1
ATOM 3025 O O . ALA A 1 419 ? -18.255 7.659 7.158 1.00 80.06 419 ALA A O 1
ATOM 3026 N N . LYS A 1 420 ? -17.488 9.671 6.588 1.00 79.38 420 LYS A N 1
ATOM 3027 C CA . LYS A 1 420 ? -18.108 10.385 7.714 1.00 79.38 420 LYS A CA 1
ATOM 3028 C C . LYS A 1 420 ? -19.624 10.568 7.579 1.00 79.38 420 LYS A C 1
ATOM 3030 O O . LYS A 1 420 ? -20.265 10.929 8.558 1.00 79.38 420 LYS A O 1
ATOM 3035 N N . PHE A 1 421 ? -20.191 10.337 6.395 1.00 85.00 421 PHE A N 1
ATOM 3036 C CA . PHE A 1 421 ? -21.597 10.600 6.108 1.00 85.00 421 PHE A CA 1
ATOM 3037 C C . PHE A 1 421 ? -22.372 9.308 5.863 1.00 85.00 421 PHE A C 1
ATOM 3039 O O . PHE A 1 421 ? -21.975 8.473 5.051 1.00 85.00 421 PHE A O 1
ATOM 3046 N N . SER A 1 422 ? -23.539 9.191 6.492 1.00 85.69 422 SER A N 1
ATOM 3047 C CA . SER A 1 422 ? -24.511 8.135 6.185 1.00 85.69 422 SER A CA 1
ATOM 3048 C C . SER A 1 422 ? -25.214 8.388 4.853 1.00 85.69 422 SER A C 1
ATOM 3050 O O . SER A 1 422 ? -25.633 7.454 4.172 1.00 85.69 422 SER A O 1
ATOM 3052 N N . VAL A 1 423 ? -25.341 9.662 4.471 1.00 88.62 423 VAL A N 1
ATOM 3053 C CA . VAL A 1 423 ? -25.835 10.096 3.163 1.00 88.62 423 VAL A CA 1
ATOM 3054 C C . VAL A 1 423 ? -24.993 11.275 2.696 1.00 88.62 423 VAL A C 1
ATOM 3056 O O . VAL A 1 423 ? -24.892 12.270 3.405 1.00 88.62 423 VAL A O 1
ATOM 3059 N N . LEU A 1 424 ? -24.442 11.212 1.486 1.00 88.19 424 LEU A N 1
ATOM 3060 C CA . LEU A 1 424 ? -23.795 12.359 0.852 1.00 88.19 424 LEU A CA 1
ATOM 3061 C C . LEU A 1 424 ? -24.496 12.673 -0.465 1.00 88.19 424 LEU A C 1
ATOM 3063 O O . LEU A 1 424 ? -24.557 11.843 -1.371 1.00 88.19 424 LEU A O 1
ATOM 3067 N N . VAL A 1 425 ? -25.046 13.878 -0.557 1.00 87.12 425 VAL A N 1
ATOM 3068 C CA . VAL A 1 425 ? -25.751 14.356 -1.744 1.00 87.12 425 VAL A CA 1
ATOM 3069 C C . VAL A 1 425 ? -24.767 15.125 -2.613 1.00 87.12 425 VAL A C 1
ATOM 3071 O O . VAL A 1 425 ? -24.159 16.089 -2.155 1.00 87.12 425 VAL A O 1
ATOM 3074 N N . LEU A 1 426 ? -24.617 14.701 -3.868 1.00 80.06 426 LEU A N 1
ATOM 3075 C CA . LEU A 1 426 ? -23.676 15.277 -4.833 1.00 80.06 426 LEU A CA 1
ATOM 3076 C C . LEU A 1 426 ? -24.418 16.090 -5.881 1.00 80.06 426 LEU A C 1
ATOM 3078 O O . LEU A 1 426 ? -25.441 15.622 -6.363 1.00 80.06 426 LEU A O 1
ATOM 3082 N N . ASP A 1 427 ? -23.883 17.231 -6.306 1.00 74.62 427 ASP A N 1
ATOM 3083 C CA . ASP A 1 427 ? -24.372 17.935 -7.500 1.00 74.62 427 ASP A CA 1
ATOM 3084 C C . ASP A 1 427 ? -23.653 17.476 -8.778 1.00 74.62 427 ASP A C 1
ATOM 3086 O O . ASP A 1 427 ? -22.581 16.870 -8.727 1.00 74.62 427 ASP A O 1
ATOM 3090 N N . SER A 1 428 ? -24.210 17.770 -9.948 1.00 60.44 428 SER A N 1
ATOM 3091 C CA . SER A 1 428 ? -23.510 17.658 -11.225 1.00 60.44 428 SER A CA 1
ATOM 3092 C C . SER A 1 428 ? -24.045 18.693 -12.207 1.00 60.44 428 SER A C 1
ATOM 3094 O O . SER A 1 428 ? -25.247 18.779 -12.447 1.00 60.44 428 SER A O 1
ATOM 3096 N N . SER A 1 429 ? -23.138 19.398 -12.886 1.00 55.19 429 SER A N 1
ATOM 3097 C CA . SER A 1 429 ? -23.478 20.308 -13.991 1.00 55.19 429 SER A CA 1
ATOM 3098 C C . SER A 1 429 ? -24.134 19.599 -15.185 1.00 55.19 429 SER A C 1
ATOM 3100 O O . SER A 1 429 ? -24.721 20.253 -16.046 1.00 55.19 429 SER A O 1
ATOM 3102 N N . VAL A 1 430 ? -24.046 18.266 -15.234 1.00 49.44 430 VAL A N 1
ATOM 3103 C CA . VAL A 1 430 ? -24.602 17.408 -16.291 1.00 49.44 430 VAL A CA 1
ATOM 3104 C C . VAL A 1 430 ? -25.881 16.689 -15.830 1.00 49.44 430 VAL A C 1
ATOM 3106 O O . VAL A 1 430 ? -26.674 16.247 -16.658 1.00 49.44 430 VAL A O 1
ATOM 3109 N N . CYS A 1 431 ? -26.108 16.579 -14.518 1.00 53.06 431 CYS A N 1
ATOM 3110 C CA . CYS A 1 431 ? -27.281 15.957 -13.900 1.00 53.06 431 CYS A CA 1
ATOM 3111 C C . CYS A 1 431 ? -27.601 16.700 -12.593 1.00 53.06 431 CYS A C 1
ATOM 3113 O O . CYS A 1 431 ? -27.072 16.300 -11.554 1.00 53.06 431 CYS A O 1
ATOM 3115 N N . PRO A 1 432 ? -28.432 17.760 -12.609 1.00 57.81 432 PRO A N 1
ATOM 3116 C CA . PRO A 1 432 ? -28.820 18.425 -11.374 1.00 57.81 432 PRO A CA 1
ATOM 3117 C C . PRO A 1 432 ? -29.535 17.404 -10.493 1.00 57.81 432 PRO A C 1
ATOM 3119 O O . PRO A 1 432 ? -30.590 16.874 -10.852 1.00 57.81 432 PRO A O 1
ATOM 3122 N N . SER A 1 433 ? -28.919 17.075 -9.365 1.00 60.50 433 SER A N 1
ATOM 3123 C CA . SER A 1 433 ? -29.505 16.153 -8.411 1.00 60.50 433 SER A CA 1
ATOM 3124 C C . SER A 1 433 ? -30.524 16.911 -7.566 1.00 60.50 433 SER A C 1
ATOM 3126 O O . SER A 1 433 ? -30.313 18.052 -7.138 1.00 60.50 433 SER A O 1
ATOM 3128 N N . SER A 1 434 ? -31.671 16.273 -7.357 1.00 69.12 434 SER A N 1
ATOM 3129 C CA . SER A 1 434 ? -32.680 16.731 -6.416 1.00 69.12 434 SER A CA 1
ATOM 3130 C C . SER A 1 434 ? -32.933 15.609 -5.428 1.00 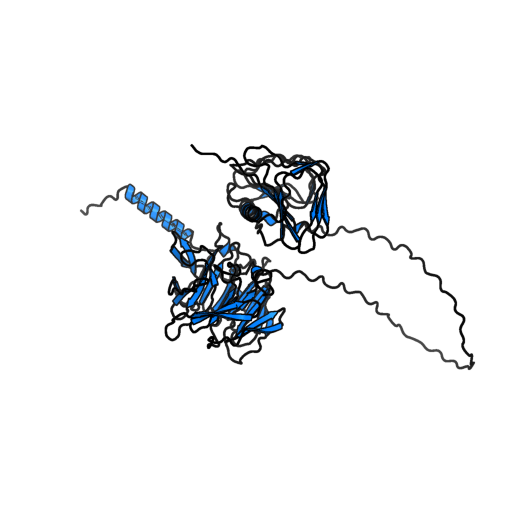69.12 434 SER A C 1
ATOM 3132 O O . SER A 1 434 ? -33.314 14.506 -5.823 1.00 69.12 434 SER A O 1
ATOM 3134 N N . VAL A 1 435 ? -32.681 15.882 -4.149 1.00 72.75 435 VAL A N 1
ATOM 3135 C CA . VAL A 1 435 ? -33.006 14.963 -3.058 1.00 72.75 435 VAL A CA 1
ATOM 3136 C C . VAL A 1 435 ? -34.142 15.557 -2.242 1.00 72.75 435 VAL A C 1
ATOM 3138 O O . VAL A 1 435 ? -34.050 16.683 -1.755 1.00 72.75 435 VAL A O 1
ATOM 3141 N N . ASP A 1 436 ? -35.207 14.769 -2.089 1.00 84.00 436 ASP A N 1
ATOM 3142 C CA . ASP A 1 436 ? -36.431 15.169 -1.405 1.00 84.00 436 ASP A CA 1
ATOM 3143 C C . ASP A 1 436 ? -36.758 14.200 -0.254 1.00 84.00 436 ASP A C 1
ATOM 3145 O O . ASP A 1 436 ? -37.411 13.170 -0.438 1.00 84.00 436 ASP A O 1
ATOM 3149 N N . PHE A 1 437 ? -36.351 14.552 0.970 1.00 84.69 437 PHE A N 1
ATOM 3150 C CA . PHE A 1 437 ? -36.782 13.846 2.184 1.00 84.69 437 PHE A CA 1
ATOM 3151 C C . PHE A 1 437 ? -38.110 14.427 2.661 1.00 84.69 437 PHE A C 1
ATOM 3153 O O . PHE A 1 437 ? -38.168 15.570 3.114 1.00 84.69 437 PHE A O 1
ATOM 3160 N N . SER A 1 438 ? -39.203 13.678 2.533 1.00 86.06 438 SER A N 1
ATOM 3161 C CA . SER A 1 438 ? -40.552 14.242 2.705 1.00 86.06 438 SER A CA 1
ATOM 3162 C C . SER A 1 438 ? -41.488 13.458 3.622 1.00 86.06 438 SER A C 1
ATOM 3164 O O . SER A 1 438 ? -42.620 13.898 3.838 1.00 86.06 438 SER A O 1
ATOM 3166 N N . SER A 1 439 ? -41.022 12.354 4.211 1.00 83.62 439 SER A N 1
ATOM 3167 C CA . SER A 1 439 ? -41.820 11.513 5.107 1.00 83.62 439 SER A CA 1
ATOM 3168 C C . SER A 1 439 ? -41.295 11.560 6.547 1.00 83.62 439 SER A C 1
ATOM 3170 O O . SER A 1 439 ? -40.107 11.307 6.749 1.00 83.62 439 SER A O 1
ATOM 3172 N N . PRO A 1 440 ? -42.157 11.798 7.557 1.00 77.62 440 PRO A N 1
ATOM 3173 C CA . PRO A 1 440 ? -41.752 11.800 8.966 1.00 77.62 440 PRO A CA 1
ATOM 3174 C C . PRO A 1 440 ? -41.263 10.432 9.464 1.00 77.62 440 PRO A C 1
ATOM 3176 O O . PRO A 1 440 ? -40.522 10.384 10.439 1.00 77.62 440 PRO A O 1
ATOM 3179 N N . ASP A 1 441 ? -41.632 9.346 8.779 1.00 82.06 441 ASP A N 1
ATOM 3180 C CA . ASP A 1 441 ? -41.176 7.986 9.096 1.00 82.06 441 ASP A CA 1
ATOM 3181 C C . ASP A 1 441 ? -39.742 7.716 8.603 1.00 82.06 441 ASP A C 1
ATOM 3183 O O . ASP A 1 441 ? -39.180 6.652 8.858 1.00 82.06 441 ASP A O 1
ATOM 3187 N N . THR A 1 442 ? -39.140 8.664 7.876 1.00 84.50 442 THR A N 1
ATOM 3188 C CA . THR A 1 442 ? -37.741 8.570 7.450 1.00 84.50 442 THR A CA 1
ATOM 3189 C C . THR A 1 442 ? -36.837 8.842 8.644 1.00 84.50 442 THR A C 1
ATOM 3191 O O . THR A 1 442 ? -36.898 9.923 9.232 1.00 84.50 442 THR A O 1
ATOM 3194 N N . LEU A 1 443 ? -35.972 7.883 8.967 1.00 86.44 443 LEU A N 1
ATOM 3195 C CA . LEU A 1 443 ? -34.901 8.028 9.946 1.00 86.44 443 LEU A CA 1
ATOM 3196 C C . LEU A 1 443 ? -33.557 7.899 9.229 1.00 86.44 443 LEU A C 1
ATOM 3198 O O . LEU A 1 443 ? -33.319 6.898 8.554 1.00 86.44 443 LEU A O 1
ATOM 3202 N N . VAL A 1 444 ? -32.684 8.886 9.406 1.00 87.75 444 VAL A N 1
ATOM 3203 C CA . VAL A 1 444 ? -31.268 8.785 9.041 1.00 87.75 444 VAL A CA 1
ATOM 3204 C C . VAL A 1 444 ? -30.455 8.747 10.325 1.00 87.75 444 VAL A C 1
ATOM 3206 O O . VAL A 1 444 ? -30.598 9.628 11.167 1.00 87.75 444 VAL A O 1
ATOM 3209 N N . GLN A 1 445 ? -29.637 7.711 10.482 1.00 83.12 445 GLN A N 1
ATOM 3210 C CA . GLN A 1 445 ? -28.710 7.573 11.604 1.00 83.12 445 GLN A CA 1
ATOM 3211 C C . GLN A 1 445 ? -27.307 7.903 11.104 1.00 83.12 445 GLN A C 1
ATOM 3213 O O . GLN A 1 445 ? -26.807 7.206 10.221 1.00 83.12 445 GLN A O 1
ATOM 3218 N N . GLY A 1 446 ? -26.708 8.966 11.632 1.00 83.06 446 GLY A N 1
ATOM 3219 C CA . GLY A 1 446 ? -25.464 9.585 11.177 1.00 83.06 446 GLY A CA 1
ATOM 3220 C C . GLY A 1 446 ? -25.663 10.815 10.290 1.00 83.06 446 GLY A C 1
ATOM 3221 O O . GLY A 1 446 ? -26.789 11.238 10.012 1.00 83.06 446 GLY A O 1
ATOM 3222 N N . ASP A 1 447 ? -24.542 11.401 9.876 1.00 90.12 447 ASP A N 1
ATOM 3223 C CA . ASP A 1 447 ? -24.527 12.720 9.249 1.00 90.12 447 ASP A CA 1
ATOM 3224 C C . ASP A 1 447 ? -24.993 12.677 7.787 1.00 90.12 447 ASP A C 1
ATOM 3226 O O . ASP A 1 447 ? -24.729 11.728 7.038 1.00 90.12 447 ASP A O 1
ATOM 3230 N N . ILE A 1 448 ? -25.659 13.751 7.362 1.00 92.06 448 ILE A N 1
ATOM 3231 C CA . ILE A 1 448 ? -26.062 13.997 5.977 1.00 92.06 448 ILE A CA 1
ATOM 3232 C C . ILE A 1 448 ? -25.201 15.127 5.422 1.00 92.06 448 ILE A C 1
ATOM 3234 O O . ILE A 1 448 ? -25.353 16.277 5.825 1.00 92.06 448 ILE A O 1
ATOM 3238 N N . GLY A 1 449 ? -24.334 14.824 4.464 1.00 91.25 449 GLY A N 1
ATOM 3239 C CA . GLY A 1 449 ? -23.540 15.825 3.759 1.00 91.25 449 GLY A CA 1
ATOM 3240 C C . GLY A 1 449 ? -24.270 16.347 2.522 1.00 91.25 449 GLY A C 1
ATOM 3241 O O . GLY A 1 449 ? -24.812 15.572 1.730 1.00 91.25 449 GLY A O 1
ATOM 3242 N N . LEU A 1 450 ? -24.265 17.661 2.328 1.00 90.69 450 LEU A N 1
ATOM 3243 C CA . LEU A 1 450 ? -24.825 18.332 1.158 1.00 90.69 450 LEU A CA 1
ATOM 3244 C C . LEU A 1 450 ? -23.697 19.064 0.430 1.00 90.69 450 LEU A C 1
ATOM 3246 O O . LEU A 1 450 ? -23.219 20.087 0.914 1.00 90.69 450 LEU A O 1
ATOM 3250 N N . CYS A 1 451 ? -23.265 18.542 -0.717 1.00 86.69 451 CYS A N 1
ATOM 3251 C CA . CYS A 1 451 ? -22.172 19.126 -1.493 1.00 86.69 451 CYS A CA 1
ATOM 3252 C C . CYS A 1 451 ? -22.563 20.438 -2.183 1.00 86.69 451 CYS A C 1
ATOM 3254 O O . CYS A 1 451 ? -23.741 20.678 -2.475 1.00 86.69 451 CYS A O 1
ATOM 3256 N N . GLY A 1 452 ? -21.568 21.262 -2.519 1.00 85.25 452 GLY A N 1
ATOM 3257 C CA . GLY A 1 452 ? -21.770 22.468 -3.316 1.00 85.25 452 GLY A CA 1
ATOM 3258 C C . GLY A 1 452 ? -22.536 22.186 -4.617 1.00 85.25 452 GLY A C 1
ATOM 3259 O O . GLY A 1 452 ? -22.257 21.218 -5.320 1.00 85.25 452 GLY A O 1
ATOM 3260 N N . GLY A 1 453 ? -23.523 23.028 -4.914 1.00 80.25 453 GLY A N 1
ATOM 3261 C CA . GLY A 1 453 ? -24.387 22.983 -6.096 1.00 80.25 453 GLY A CA 1
ATOM 3262 C C . GLY A 1 453 ? -25.686 22.200 -5.902 1.00 80.25 453 GLY A C 1
ATOM 3263 O O . GLY A 1 453 ? -26.624 22.372 -6.678 1.00 80.25 453 GLY A O 1
ATOM 3264 N N . THR A 1 454 ? -25.786 21.394 -4.840 1.00 83.81 454 THR A N 1
ATOM 3265 C CA . THR A 1 454 ? -26.938 20.507 -4.621 1.00 83.81 454 THR A CA 1
ATOM 3266 C C . THR A 1 454 ? -28.246 21.274 -4.484 1.00 83.81 454 THR A C 1
ATOM 3268 O O . THR A 1 454 ? -28.288 22.360 -3.903 1.00 83.81 454 THR A O 1
ATOM 3271 N N . SER A 1 455 ? -29.333 20.694 -4.995 1.00 84.75 455 SER A N 1
ATOM 3272 C CA . SER A 1 455 ? -30.672 21.289 -4.969 1.00 84.75 455 SER A CA 1
ATOM 3273 C C . SER A 1 455 ? -31.717 20.313 -4.413 1.00 84.75 455 SER A C 1
ATOM 3275 O O . SER A 1 455 ? -31.464 19.115 -4.288 1.00 84.75 455 SER A O 1
ATOM 3277 N N . GLY A 1 456 ? -32.903 20.809 -4.055 1.00 85.81 456 GLY A N 1
ATOM 3278 C CA . GLY A 1 456 ? -34.007 19.989 -3.535 1.00 85.81 456 GLY A CA 1
ATOM 3279 C C . GLY A 1 456 ? -34.520 20.465 -2.181 1.00 85.81 456 GLY A C 1
ATOM 3280 O O . GLY A 1 456 ? -34.291 21.614 -1.782 1.00 85.81 456 GLY A O 1
ATOM 3281 N N . ALA A 1 457 ? -35.253 19.600 -1.481 1.00 88.75 457 ALA A N 1
ATOM 3282 C CA . ALA A 1 457 ? -35.874 19.960 -0.217 1.00 88.75 457 ALA A CA 1
ATOM 3283 C C . ALA A 1 457 ? -35.907 18.822 0.812 1.00 88.75 457 ALA A C 1
ATOM 3285 O O . ALA A 1 457 ? -36.535 17.778 0.642 1.00 88.75 457 ALA A O 1
ATOM 3286 N N . ILE A 1 458 ? -35.346 19.106 1.981 1.00 91.12 458 ILE A N 1
ATOM 3287 C CA . ILE A 1 458 ? -35.463 18.286 3.180 1.00 91.12 458 ILE A CA 1
ATOM 3288 C C . ILE A 1 458 ? -36.678 18.789 3.963 1.00 91.12 458 ILE A C 1
ATOM 3290 O O . ILE A 1 458 ? -36.605 19.714 4.772 1.00 91.12 458 ILE A O 1
ATOM 3294 N N . LYS A 1 459 ? -37.841 18.219 3.651 1.00 90.81 459 LYS A N 1
ATOM 3295 C CA . LYS A 1 459 ? -39.148 18.653 4.154 1.00 90.81 459 LYS A CA 1
ATOM 3296 C C . LYS A 1 459 ? -39.484 18.015 5.499 1.00 90.81 459 LYS A C 1
ATOM 3298 O O . LYS A 1 459 ? -39.966 18.730 6.371 1.00 90.81 459 LYS A O 1
ATOM 3303 N N . LYS A 1 460 ? -39.296 16.697 5.652 1.00 89.75 460 LYS A N 1
ATOM 3304 C CA . LYS A 1 460 ? -39.651 15.923 6.862 1.00 89.75 460 LYS A CA 1
ATOM 3305 C C . LYS A 1 460 ? -38.785 14.665 6.970 1.00 89.75 460 LYS A C 1
ATOM 3307 O O . LYS A 1 460 ? -38.821 13.850 6.052 1.00 89.75 460 LYS A O 1
ATOM 3312 N N . LEU A 1 461 ? -38.056 14.521 8.076 1.00 91.38 461 LEU A N 1
ATOM 3313 C CA . LEU A 1 461 ? -37.370 13.302 8.533 1.00 91.38 461 LEU A CA 1
ATOM 3314 C C . LEU A 1 461 ? -36.908 13.480 9.988 1.00 91.38 461 LEU A C 1
ATOM 3316 O O . LEU A 1 461 ? -36.879 14.605 10.496 1.00 91.38 461 LEU A O 1
ATOM 3320 N N . THR A 1 462 ? -36.496 12.381 10.614 1.00 92.25 462 THR A N 1
ATOM 3321 C CA . THR A 1 462 ? -35.689 12.388 11.839 1.00 92.25 462 THR A CA 1
ATOM 3322 C C . THR A 1 462 ? -34.227 12.110 11.483 1.00 92.25 462 THR A C 1
ATOM 3324 O O . THR A 1 462 ? -33.950 11.158 10.754 1.00 92.25 462 THR A O 1
ATOM 3327 N N . VAL A 1 463 ? -33.304 12.926 11.986 1.00 92.06 463 VAL A N 1
ATOM 3328 C CA . VAL A 1 463 ? -31.853 12.759 11.838 1.00 92.06 463 VAL A CA 1
ATOM 3329 C C . VAL A 1 463 ? -31.249 12.523 13.215 1.00 92.06 463 VAL A C 1
ATOM 3331 O O . VAL A 1 463 ? -31.454 13.311 14.139 1.00 92.06 463 VAL A O 1
ATOM 3334 N N . ASP A 1 464 ? -30.524 11.423 13.345 1.00 90.25 464 ASP A N 1
ATOM 3335 C CA . ASP A 1 464 ? -29.693 11.101 14.497 1.00 90.25 464 ASP A CA 1
ATOM 3336 C C . ASP A 1 464 ? -28.226 11.341 14.128 1.00 90.25 464 ASP A C 1
ATOM 3338 O O . ASP A 1 464 ? -27.468 10.404 13.893 1.00 90.25 464 ASP A O 1
ATOM 3342 N N . GLY A 1 465 ? -27.903 12.616 13.907 1.00 88.75 465 GLY A N 1
ATOM 3343 C CA . GLY A 1 465 ? -26.695 13.106 13.244 1.00 88.75 465 GLY A CA 1
ATOM 3344 C C . GLY A 1 465 ? -26.887 14.539 12.741 1.00 88.75 465 GLY A C 1
ATOM 3345 O O . GLY A 1 465 ? -27.991 15.089 12.812 1.00 88.75 465 GLY A O 1
ATOM 3346 N N . ASP A 1 466 ? -25.825 15.152 12.229 1.00 92.12 466 ASP A N 1
ATOM 3347 C CA . ASP A 1 466 ? -25.858 16.513 11.696 1.00 92.12 466 ASP A CA 1
ATOM 3348 C C . ASP A 1 466 ? -26.212 16.545 10.202 1.00 92.12 466 ASP A C 1
ATOM 3350 O O . ASP A 1 466 ? -25.836 15.670 9.423 1.00 92.12 466 ASP A O 1
ATOM 3354 N N . ILE A 1 467 ? -26.903 17.601 9.765 1.00 94.44 467 ILE A N 1
ATOM 3355 C CA . ILE A 1 467 ? -26.940 17.963 8.342 1.00 94.44 467 ILE A CA 1
ATOM 3356 C C . ILE A 1 467 ? -25.811 18.957 8.094 1.00 94.44 467 ILE A C 1
ATOM 3358 O O . ILE A 1 467 ? -25.866 20.085 8.580 1.00 94.44 467 ILE A O 1
ATOM 3362 N N . VAL A 1 468 ? -24.814 18.566 7.310 1.00 93.94 468 VAL A N 1
ATOM 3363 C CA . VAL A 1 468 ? -23.623 19.369 7.029 1.00 93.94 468 VAL A CA 1
ATOM 3364 C C . VAL A 1 468 ? -23.710 19.955 5.624 1.00 93.94 468 VAL A C 1
ATOM 3366 O O . VAL A 1 468 ? -23.739 19.229 4.630 1.00 93.94 468 VAL A O 1
ATOM 3369 N N . ARG A 1 469 ? -23.757 21.283 5.527 1.00 92.31 469 ARG A N 1
ATOM 3370 C CA . ARG A 1 469 ? -23.786 22.022 4.264 1.00 92.31 469 ARG A CA 1
ATOM 3371 C C . ARG A 1 469 ? -22.384 22.431 3.858 1.00 92.31 469 ARG A C 1
ATOM 3373 O O . ARG A 1 469 ? -21.654 23.025 4.651 1.00 92.31 469 ARG A O 1
ATOM 3380 N N . ASP A 1 470 ? -22.055 22.171 2.601 1.00 89.00 470 ASP A N 1
ATOM 3381 C CA . ASP A 1 470 ? -20.822 22.650 2.002 1.00 89.00 470 ASP A CA 1
ATOM 3382 C C . ASP A 1 470 ? -20.813 24.182 1.906 1.00 89.00 470 ASP A C 1
ATOM 3384 O O . ASP A 1 470 ? -21.730 24.812 1.365 1.00 89.00 470 ASP A O 1
ATOM 3388 N N . THR A 1 471 ? -19.755 24.770 2.450 1.00 86.88 471 THR A N 1
ATOM 3389 C CA . THR A 1 471 ? -19.478 26.211 2.443 1.00 86.88 471 THR A CA 1
ATOM 3390 C C . THR A 1 471 ? -18.655 26.648 1.239 1.00 86.88 471 THR A C 1
ATOM 3392 O O . THR A 1 471 ? -18.545 27.849 0.976 1.00 86.88 471 THR A O 1
ATOM 3395 N N . THR A 1 472 ? -18.088 25.705 0.484 1.00 82.25 472 THR A N 1
ATOM 3396 C CA . THR A 1 472 ? -17.317 26.034 -0.712 1.00 82.25 472 THR A CA 1
ATOM 3397 C C . THR A 1 472 ? -18.242 26.459 -1.854 1.00 82.25 472 THR A C 1
ATOM 3399 O O . THR A 1 472 ? -19.340 25.916 -2.000 1.00 82.25 472 THR A O 1
ATOM 3402 N N . PRO A 1 473 ? -17.855 27.448 -2.686 1.00 79.62 473 PRO A N 1
ATOM 3403 C CA . PRO A 1 473 ? -18.662 27.847 -3.835 1.00 79.62 473 PRO A CA 1
ATOM 3404 C C . PRO A 1 473 ? -18.950 26.657 -4.773 1.00 79.62 473 PRO A C 1
ATOM 3406 O O . PRO A 1 473 ? -18.022 25.921 -5.110 1.00 79.62 473 PRO A O 1
ATOM 3409 N N . PRO A 1 474 ? -20.199 26.485 -5.252 1.00 73.00 474 PRO A N 1
ATOM 3410 C CA . PRO A 1 474 ? -21.301 27.456 -5.223 1.00 73.00 474 PRO A CA 1
ATOM 3411 C C . PRO A 1 474 ? -22.190 27.427 -3.959 1.00 73.00 474 PRO A C 1
ATOM 3413 O O . PRO A 1 474 ? -23.188 28.143 -3.921 1.00 73.00 474 PRO A O 1
ATOM 3416 N N . GLY A 1 475 ? -21.840 26.653 -2.928 1.00 78.19 475 GLY A N 1
ATOM 3417 C CA . GLY A 1 475 ? -22.660 26.437 -1.732 1.00 78.19 475 GLY A CA 1
ATOM 3418 C C . GLY A 1 475 ? -23.857 25.523 -2.003 1.00 78.19 475 GLY A C 1
ATOM 3419 O O . GLY A 1 475 ? -24.038 25.035 -3.116 1.00 78.19 475 GLY A O 1
ATOM 3420 N N . THR A 1 476 ? -24.688 25.265 -0.996 1.00 85.62 476 THR A N 1
ATOM 3421 C CA . THR A 1 476 ? -25.856 24.370 -1.123 1.00 85.62 476 THR A CA 1
ATOM 3422 C C . THR A 1 476 ? -27.148 25.147 -1.402 1.00 85.62 476 THR A C 1
ATOM 3424 O O . THR A 1 476 ? -27.423 26.161 -0.765 1.00 85.62 476 THR A O 1
ATOM 3427 N N . ASN A 1 477 ? -27.979 24.647 -2.322 1.00 85.94 477 ASN A N 1
ATOM 3428 C CA . ASN A 1 477 ? -29.301 25.194 -2.671 1.00 85.94 477 ASN A CA 1
ATOM 3429 C C . ASN A 1 477 ? -30.443 24.264 -2.216 1.00 85.94 477 ASN A C 1
ATOM 3431 O O . ASN A 1 477 ? -31.471 24.125 -2.886 1.00 85.94 477 ASN A O 1
ATOM 3435 N N . VAL A 1 478 ? -30.268 23.604 -1.071 1.00 88.00 478 VAL A N 1
ATOM 3436 C CA . VAL A 1 478 ? -31.253 22.684 -0.492 1.00 88.00 478 VAL A CA 1
ATOM 3437 C C . VAL A 1 478 ? -32.084 23.407 0.568 1.00 88.00 478 VAL A C 1
ATOM 3439 O O . VAL A 1 478 ? -31.546 23.981 1.514 1.00 88.00 478 VAL A O 1
ATOM 3442 N N . THR A 1 479 ? -33.413 23.364 0.443 1.00 91.00 479 THR A N 1
ATOM 3443 C CA . THR A 1 479 ? -34.311 23.950 1.453 1.00 91.00 479 THR A CA 1
ATOM 3444 C C . THR A 1 479 ? -34.541 22.964 2.596 1.00 91.00 479 THR A C 1
ATOM 3446 O O . THR A 1 479 ? -35.037 21.865 2.359 1.00 91.00 479 THR A O 1
ATOM 3449 N N . ILE A 1 480 ? -34.240 23.356 3.836 1.00 92.62 480 ILE A N 1
ATOM 3450 C CA . ILE A 1 480 ? -34.466 22.531 5.033 1.00 92.62 480 ILE A CA 1
ATOM 3451 C C . ILE A 1 480 ? -35.638 23.116 5.830 1.00 92.62 480 ILE A C 1
ATOM 3453 O O . ILE A 1 480 ? -35.630 24.289 6.197 1.00 92.62 480 ILE A O 1
ATOM 3457 N N . SER A 1 481 ? -36.673 22.308 6.054 1.00 93.25 481 SER A N 1
ATOM 3458 C CA . SER A 1 481 ? -37.904 22.693 6.755 1.00 93.25 481 SER A CA 1
ATOM 3459 C C . SER A 1 481 ? -37.768 22.601 8.281 1.00 93.25 481 SER A C 1
ATOM 3461 O O . SER A 1 481 ? -37.033 21.769 8.803 1.00 93.25 481 SER A O 1
ATOM 3463 N N . ASN A 1 482 ? -38.582 23.367 9.014 1.00 90.62 482 ASN A N 1
ATOM 3464 C CA . ASN A 1 482 ? -38.698 23.281 10.482 1.00 90.62 482 ASN A CA 1
ATOM 3465 C C . ASN A 1 482 ? -39.329 21.960 10.978 1.00 90.62 482 ASN A C 1
ATOM 3467 O O . ASN A 1 482 ? -39.338 21.665 12.179 1.00 90.62 482 ASN A O 1
ATOM 3471 N N . ASP A 1 483 ? -39.886 21.170 10.060 1.00 91.62 483 ASP A N 1
ATOM 3472 C CA . ASP A 1 483 ? -40.430 19.844 10.354 1.00 91.62 483 ASP A CA 1
ATOM 3473 C C . ASP A 1 483 ? -39.345 18.752 10.416 1.00 91.62 483 ASP A C 1
ATOM 3475 O O . ASP A 1 483 ? -39.650 17.630 10.821 1.00 91.62 483 ASP A O 1
ATOM 3479 N N . VAL A 1 484 ? -38.090 19.064 10.071 1.00 93.44 484 VAL A N 1
ATOM 3480 C CA . VAL A 1 484 ? -36.943 18.175 10.310 1.00 93.44 484 VAL A CA 1
ATOM 3481 C C . VAL A 1 484 ? -36.673 18.086 11.811 1.00 93.44 484 VAL A C 1
ATOM 3483 O O . VAL A 1 484 ? -36.653 19.101 12.512 1.00 93.44 484 VAL A O 1
ATOM 3486 N N . LYS A 1 485 ? -36.506 16.866 12.325 1.00 94.62 485 LYS A N 1
ATOM 3487 C CA . LYS A 1 485 ? -36.232 16.605 13.742 1.00 94.62 485 LYS A CA 1
ATOM 3488 C C . LYS A 1 485 ? -34.818 16.079 13.904 1.00 94.62 485 LYS A C 1
ATOM 3490 O O . LYS A 1 485 ? -34.437 15.151 13.207 1.00 94.62 485 LYS A O 1
ATOM 3495 N N . PHE A 1 486 ? -34.084 16.654 14.846 1.00 93.31 486 PHE A N 1
ATOM 3496 C CA . PHE A 1 486 ? -32.756 16.203 15.242 1.00 93.31 486 PHE A CA 1
ATOM 3497 C C . PHE A 1 486 ? -32.839 15.547 16.617 1.00 93.31 486 PHE A C 1
ATOM 3499 O O . PHE A 1 486 ? -33.601 16.009 17.476 1.00 93.31 486 PHE A O 1
ATOM 3506 N N . THR A 1 487 ? -32.073 14.484 16.837 1.00 91.56 487 THR A N 1
ATOM 3507 C CA . THR A 1 487 ? -31.837 13.972 18.191 1.00 91.56 487 THR A CA 1
ATOM 3508 C C . THR A 1 487 ? -30.983 14.967 18.992 1.00 91.56 487 THR A C 1
ATOM 3510 O O . THR A 1 487 ? -30.406 15.918 18.458 1.00 91.56 487 THR A O 1
ATOM 3513 N N . THR A 1 488 ? -30.976 14.824 20.319 1.00 88.94 488 THR A N 1
ATOM 3514 C CA . THR A 1 488 ? -30.341 15.794 21.222 1.00 88.94 488 THR A CA 1
ATOM 3515 C C . THR A 1 488 ? -28.856 15.973 20.905 1.00 88.94 488 THR A C 1
ATOM 3517 O O . THR A 1 488 ? -28.102 15.011 20.967 1.00 88.94 488 THR A O 1
ATOM 3520 N N . GLY A 1 489 ? -28.435 17.218 20.669 1.00 83.25 489 GLY A N 1
ATOM 3521 C CA . GLY A 1 489 ? -27.033 17.566 20.402 1.00 83.25 489 GLY A CA 1
ATOM 3522 C C . GLY A 1 489 ? -26.693 17.744 18.922 1.00 83.25 489 GLY A C 1
ATOM 3523 O O . GLY A 1 489 ? -25.588 18.188 18.632 1.00 83.25 489 GLY A O 1
ATOM 3524 N N . HIS A 1 490 ? -27.645 17.481 18.025 1.00 91.19 490 HIS A N 1
ATOM 3525 C CA . HIS A 1 490 ? -27.459 17.584 16.581 1.00 91.19 490 HIS A CA 1
ATOM 3526 C C . HIS A 1 490 ? -28.211 18.762 15.958 1.00 91.19 490 HIS A C 1
ATOM 3528 O O . HIS A 1 490 ? -29.143 19.324 16.546 1.00 91.19 490 HIS A O 1
ATOM 3534 N N . GLY A 1 491 ? -27.815 19.133 14.744 1.00 93.19 491 GLY A N 1
ATOM 3535 C CA . GLY A 1 491 ? -28.448 20.210 14.000 1.00 93.19 491 GLY A CA 1
ATOM 3536 C C . GLY A 1 491 ? -27.911 20.387 12.587 1.00 93.19 491 GLY A C 1
ATOM 3537 O O . GLY A 1 491 ? -27.460 19.453 11.930 1.00 93.19 491 GLY A O 1
ATOM 3538 N N . ILE A 1 492 ? -28.005 21.621 12.098 1.00 95.44 492 ILE A N 1
ATOM 3539 C CA . ILE A 1 492 ? -27.456 22.009 10.799 1.00 95.44 492 ILE A CA 1
ATOM 3540 C C . ILE A 1 492 ? -26.082 22.629 11.039 1.00 95.44 492 ILE A C 1
ATOM 3542 O O . ILE A 1 492 ? -25.967 23.574 11.819 1.00 95.44 492 ILE A O 1
ATOM 3546 N N . GLN A 1 493 ? -25.072 22.117 10.345 1.00 93.88 493 GLN A N 1
ATOM 3547 C CA . GLN A 1 493 ? -23.695 22.594 10.381 1.00 93.88 493 GLN A CA 1
ATOM 3548 C C . GLN A 1 493 ? -23.288 23.132 9.010 1.00 93.88 493 GLN A C 1
ATOM 3550 O O . GLN A 1 493 ? -23.733 22.632 7.979 1.00 93.88 493 GLN A O 1
ATOM 3555 N N . ASP A 1 494 ? -22.400 24.120 9.000 1.00 91.75 494 ASP A N 1
ATOM 3556 C CA . ASP A 1 494 ? -21.777 24.661 7.791 1.00 91.75 494 ASP A CA 1
ATOM 3557 C C . ASP A 1 494 ? -20.279 24.339 7.837 1.00 91.75 494 ASP A C 1
ATOM 3559 O O . ASP A 1 494 ? -19.587 24.764 8.763 1.00 91.75 494 ASP A O 1
ATOM 3563 N N . GLN A 1 495 ? -19.779 23.552 6.882 1.00 88.62 495 GLN A N 1
ATOM 3564 C CA . GLN A 1 495 ? -18.384 23.089 6.849 1.00 88.62 495 GLN A CA 1
ATOM 3565 C C . GLN A 1 495 ? -17.842 23.060 5.415 1.00 88.62 495 GLN A C 1
ATOM 3567 O O . GLN A 1 495 ? -18.594 23.130 4.447 1.00 88.62 495 GLN A O 1
ATOM 3572 N N . ASP A 1 496 ? -16.524 23.004 5.251 1.00 86.31 496 ASP A N 1
ATOM 3573 C CA . ASP A 1 496 ? -15.903 22.749 3.946 1.00 86.31 496 ASP A CA 1
ATOM 3574 C C . ASP A 1 496 ? -15.981 21.245 3.647 1.00 86.31 496 ASP A C 1
ATOM 3576 O O . ASP A 1 496 ? -15.411 20.439 4.385 1.00 86.31 496 ASP A O 1
ATOM 3580 N N . LEU A 1 497 ? -16.698 20.867 2.583 1.00 86.19 497 LEU A N 1
ATOM 3581 C CA . LEU A 1 497 ? -16.826 19.469 2.158 1.00 86.19 497 LEU A CA 1
ATOM 3582 C C . LEU A 1 497 ? -15.999 19.139 0.907 1.00 86.19 497 LEU A C 1
ATOM 3584 O O . LEU A 1 497 ? -16.187 18.076 0.319 1.00 86.19 497 LEU A O 1
ATOM 3588 N N . SER A 1 498 ? -15.062 19.994 0.495 1.00 80.88 498 SER A N 1
ATOM 3589 C CA . SER A 1 498 ? -14.293 19.838 -0.749 1.00 80.88 498 SER A CA 1
ATOM 3590 C C . SER A 1 498 ? -13.532 18.515 -0.863 1.00 80.88 498 SER A C 1
ATOM 3592 O O . SER A 1 498 ? -13.446 17.976 -1.964 1.00 80.88 498 SER A O 1
ATOM 3594 N N . ALA A 1 499 ? -13.043 17.940 0.239 1.00 79.38 499 ALA A N 1
ATOM 3595 C CA . ALA A 1 499 ? -12.407 16.619 0.222 1.00 79.38 499 ALA A CA 1
ATOM 3596 C C . ALA A 1 499 ? -13.414 15.497 -0.111 1.00 79.38 499 ALA A C 1
ATOM 3598 O O . ALA A 1 499 ? -13.167 14.651 -0.970 1.00 79.38 499 ALA A O 1
ATOM 3599 N N . ALA A 1 500 ? -14.602 15.536 0.501 1.00 82.25 500 ALA A N 1
ATOM 3600 C CA . ALA A 1 500 ? -15.656 14.560 0.239 1.00 82.25 500 ALA A CA 1
ATOM 3601 C C . ALA A 1 500 ? -16.296 14.763 -1.147 1.00 82.25 500 ALA A C 1
ATOM 3603 O O . ALA A 1 500 ? -16.524 13.790 -1.859 1.00 82.25 500 ALA A O 1
ATOM 3604 N N . CYS A 1 501 ? -16.555 16.012 -1.545 1.00 78.81 501 CYS A N 1
ATOM 3605 C CA . CYS A 1 501 ? -17.378 16.400 -2.697 1.00 78.81 501 CYS A CA 1
ATOM 3606 C C . CYS A 1 501 ? -16.590 16.736 -3.980 1.00 78.81 501 CYS A C 1
ATOM 3608 O O . CYS A 1 501 ? -17.121 16.610 -5.092 1.00 78.81 501 CYS A O 1
ATOM 3610 N N . GLY A 1 502 ? -15.325 17.141 -3.836 1.00 72.44 502 GLY A N 1
ATOM 3611 C CA . GLY A 1 502 ? -14.487 17.723 -4.885 1.00 72.44 502 GLY A CA 1
ATOM 3612 C C . GLY A 1 502 ? -14.751 19.220 -5.071 1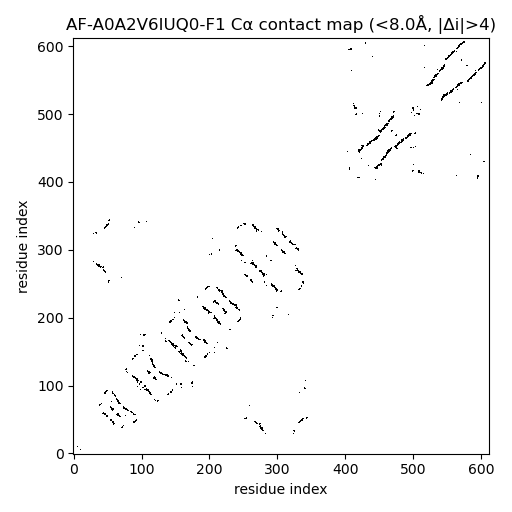.00 72.44 502 GLY A C 1
ATOM 3613 O O . GLY A 1 502 ? -15.899 19.667 -5.036 1.00 72.44 502 GLY A O 1
ATOM 3614 N N . ALA A 1 503 ? -13.702 20.014 -5.307 1.00 58.19 503 ALA A N 1
ATOM 3615 C CA . ALA A 1 503 ? -13.845 21.447 -5.573 1.00 58.19 503 ALA A CA 1
ATOM 3616 C C . ALA A 1 503 ? -14.672 21.684 -6.852 1.00 58.19 503 ALA A C 1
ATOM 3618 O O . ALA A 1 503 ? -14.369 21.132 -7.911 1.00 58.19 503 ALA A O 1
ATOM 3619 N N . GLY A 1 504 ? -15.737 22.490 -6.759 1.00 52.56 504 GLY A N 1
ATOM 3620 C CA . GLY A 1 504 ? -16.599 22.813 -7.903 1.00 52.56 504 GLY A CA 1
ATOM 3621 C C . GLY A 1 504 ? -17.373 21.622 -8.489 1.00 52.56 504 GLY A C 1
ATOM 3622 O O . GLY A 1 504 ? -17.804 21.690 -9.639 1.00 52.56 504 GLY A O 1
ATOM 3623 N N . GLY A 1 505 ? -17.537 20.528 -7.732 1.00 51.28 505 GLY A N 1
ATOM 3624 C CA . GLY A 1 505 ? -18.316 19.362 -8.157 1.00 51.28 505 GLY A CA 1
ATOM 3625 C C . GLY A 1 505 ? -17.559 18.346 -9.024 1.00 51.28 505 GLY A C 1
ATOM 3626 O O . GLY A 1 505 ? -18.191 17.477 -9.623 1.00 51.28 505 GLY A O 1
ATOM 3627 N N . THR A 1 506 ? -16.224 18.396 -9.085 1.00 49.84 506 THR A N 1
ATOM 3628 C CA . THR A 1 506 ? -15.396 17.407 -9.805 1.00 49.84 506 THR A CA 1
ATOM 3629 C C . THR A 1 506 ? -14.341 16.775 -8.893 1.00 49.84 506 THR A C 1
ATOM 3631 O O . THR A 1 506 ? -13.651 17.492 -8.178 1.00 49.84 506 THR A O 1
ATOM 3634 N N . GLY A 1 507 ? -14.191 15.443 -8.940 1.00 59.97 507 GLY A N 1
ATOM 3635 C CA . GLY A 1 507 ? -13.013 14.729 -8.412 1.00 59.97 507 GLY A CA 1
ATOM 3636 C C . GLY A 1 507 ? -12.927 14.439 -6.902 1.00 59.97 507 GLY A C 1
ATOM 3637 O O . GLY A 1 507 ? -11.842 14.099 -6.450 1.00 59.97 507 GLY A O 1
ATOM 3638 N N . GLY A 1 508 ? -14.007 14.571 -6.119 1.00 71.12 508 GLY A N 1
ATOM 3639 C CA . GLY A 1 508 ? -13.998 14.230 -4.682 1.00 71.12 508 GLY A CA 1
ATOM 3640 C C . GLY A 1 508 ? -13.994 12.728 -4.383 1.00 71.12 508 GLY A C 1
ATOM 3641 O O . GLY A 1 508 ? -14.393 11.929 -5.236 1.00 71.12 508 GLY A O 1
ATOM 3642 N N . ASP A 1 509 ? -13.629 12.359 -3.148 1.00 79.94 509 ASP A N 1
ATOM 3643 C CA . ASP A 1 509 ? -13.527 10.963 -2.680 1.00 79.94 509 ASP A CA 1
ATOM 3644 C C . ASP A 1 509 ? -14.793 10.145 -2.984 1.00 79.94 509 ASP A C 1
ATOM 3646 O O . ASP A 1 509 ? -14.719 9.010 -3.454 1.00 79.94 509 ASP A O 1
ATOM 3650 N N . CYS A 1 510 ? -15.974 10.751 -2.824 1.00 79.12 510 CYS A N 1
ATOM 3651 C CA . CYS A 1 510 ? -17.252 10.102 -3.122 1.00 79.12 510 CYS A CA 1
ATOM 3652 C C . CYS A 1 510 ? -17.418 9.690 -4.594 1.00 79.12 510 CYS A C 1
ATOM 3654 O O . CYS A 1 510 ? -18.041 8.671 -4.887 1.00 79.12 510 CYS A O 1
ATOM 3656 N N . ARG A 1 511 ? -16.865 10.460 -5.541 1.00 77.88 511 ARG A N 1
ATOM 3657 C CA . ARG A 1 511 ? -16.968 10.169 -6.977 1.00 77.88 511 ARG A CA 1
ATOM 3658 C C . ARG A 1 511 ? -15.988 9.085 -7.369 1.00 77.88 511 ARG A C 1
ATOM 3660 O O . ARG A 1 511 ? -16.346 8.249 -8.187 1.00 77.88 511 ARG A O 1
ATOM 3667 N N . ASN A 1 512 ? -14.808 9.065 -6.756 1.00 78.88 512 ASN A N 1
ATOM 3668 C CA . ASN A 1 512 ? -13.844 7.982 -6.931 1.00 78.88 512 ASN A CA 1
ATOM 3669 C C . ASN A 1 512 ? -14.424 6.668 -6.384 1.00 78.88 512 ASN A C 1
ATOM 3671 O O . ASN A 1 512 ? -14.409 5.654 -7.079 1.00 78.88 512 ASN A O 1
ATOM 3675 N N . ALA A 1 513 ? -15.046 6.709 -5.200 1.00 80.75 513 ALA A N 1
ATOM 3676 C CA . ALA A 1 513 ? -15.757 5.572 -4.617 1.00 80.75 513 ALA A CA 1
ATOM 3677 C C . ALA A 1 513 ? -16.923 5.100 -5.503 1.00 80.75 513 ALA A C 1
ATOM 3679 O O . ALA A 1 513 ? -17.068 3.907 -5.761 1.00 80.75 513 ALA A O 1
ATOM 3680 N N . SER A 1 514 ? -17.729 6.034 -6.018 1.00 83.31 514 SER A N 1
ATOM 3681 C CA . SER A 1 514 ? -18.851 5.739 -6.918 1.00 83.31 514 SER A CA 1
ATOM 3682 C C . SER A 1 514 ? -18.387 5.175 -8.266 1.00 83.31 514 SER A C 1
ATOM 3684 O O . SER A 1 514 ? -18.992 4.233 -8.776 1.00 83.31 514 SER A O 1
ATOM 3686 N N . GLN A 1 515 ? -17.292 5.686 -8.837 1.00 81.19 515 GLN A N 1
ATOM 3687 C CA . GLN A 1 515 ? -16.686 5.154 -10.063 1.00 81.19 515 GLN A CA 1
ATOM 3688 C C . GLN A 1 515 ? -16.116 3.753 -9.847 1.00 81.19 515 GLN A C 1
ATOM 3690 O O . GLN A 1 515 ? -16.373 2.875 -10.667 1.00 81.19 515 GLN A O 1
ATOM 3695 N N . CYS A 1 516 ? -15.412 3.532 -8.732 1.00 84.69 516 CYS A N 1
ATOM 3696 C CA . CYS A 1 516 ? -14.967 2.206 -8.313 1.00 84.69 516 CYS A CA 1
ATOM 3697 C C . CYS A 1 516 ? -16.154 1.247 -8.242 1.00 84.69 516 CYS A C 1
ATOM 3699 O O . CYS A 1 516 ? -16.172 0.249 -8.956 1.00 84.69 516 CYS A O 1
ATOM 3701 N N . ALA A 1 517 ? -17.187 1.598 -7.467 1.00 86.50 517 ALA A N 1
ATOM 3702 C CA . ALA A 1 517 ? -18.361 0.759 -7.273 1.00 86.50 517 ALA A CA 1
ATOM 3703 C C . ALA A 1 517 ? -19.043 0.439 -8.608 1.00 86.50 517 ALA A C 1
ATOM 3705 O O . ALA A 1 517 ? -19.321 -0.724 -8.888 1.00 86.50 517 ALA A O 1
ATOM 3706 N N . SER A 1 518 ? -19.234 1.445 -9.467 1.00 85.75 518 SER A N 1
ATOM 3707 C CA . SER A 1 518 ? -19.848 1.296 -10.796 1.00 85.75 518 SER A CA 1
ATOM 3708 C C . SER A 1 518 ? -19.018 0.442 -11.761 1.00 85.75 518 SER A C 1
ATOM 3710 O O . SER A 1 518 ? -19.579 -0.154 -12.676 1.00 85.75 518 SER A O 1
ATOM 3712 N N . GLY A 1 519 ? -17.694 0.395 -11.581 1.00 81.69 519 GLY A N 1
ATOM 3713 C CA . GLY A 1 519 ? -16.779 -0.413 -12.387 1.00 81.69 519 GLY A CA 1
ATOM 3714 C C . GLY A 1 519 ? -16.736 -1.891 -11.992 1.00 81.69 519 GLY A C 1
ATOM 3715 O O . GLY A 1 519 ? -16.186 -2.700 -12.741 1.00 81.69 519 GLY A O 1
ATOM 3716 N N . LEU A 1 520 ? -17.310 -2.262 -10.843 1.00 85.81 520 LEU A N 1
ATOM 3717 C CA . LEU A 1 520 ? -17.314 -3.647 -10.383 1.00 85.81 520 LEU A CA 1
ATOM 3718 C C . LEU A 1 520 ? -18.326 -4.496 -11.169 1.00 85.81 520 LEU A C 1
ATOM 3720 O O . LEU A 1 520 ? -19.456 -4.059 -11.411 1.00 85.81 520 LEU A O 1
ATOM 3724 N N . PRO A 1 521 ? -17.962 -5.736 -11.540 1.00 89.44 521 PRO A N 1
ATOM 3725 C CA . PRO A 1 521 ? -18.859 -6.624 -12.264 1.00 89.44 521 PRO A CA 1
ATOM 3726 C C . PRO A 1 521 ? -20.042 -7.042 -11.384 1.00 89.44 521 PRO A C 1
ATOM 3728 O O . PRO A 1 521 ? -19.866 -7.461 -10.241 1.00 89.44 521 PRO A O 1
ATOM 3731 N N . CYS A 1 522 ? -21.252 -6.974 -11.942 1.00 90.25 522 CYS A N 1
ATOM 3732 C CA . CYS A 1 522 ? -22.471 -7.403 -11.263 1.00 90.25 522 CYS A CA 1
ATOM 3733 C C . CYS A 1 522 ? -22.397 -8.894 -10.907 1.00 90.25 522 CYS A C 1
ATOM 3735 O O . CYS A 1 522 ? -22.253 -9.739 -11.793 1.00 90.25 522 CYS A O 1
ATOM 3737 N N . THR A 1 523 ? -22.568 -9.232 -9.630 1.00 93.00 523 THR A N 1
ATOM 3738 C CA . THR A 1 523 ? -22.774 -10.621 -9.199 1.00 93.00 523 THR A CA 1
ATOM 3739 C C . THR A 1 523 ? -24.243 -11.019 -9.315 1.00 93.00 523 THR A C 1
ATOM 3741 O O . THR A 1 523 ? -24.550 -12.190 -9.530 1.00 93.00 523 THR A O 1
ATOM 3744 N N . GLN A 1 524 ? -25.157 -10.046 -9.222 1.00 91.75 524 GLN A N 1
ATOM 3745 C CA . GLN A 1 524 ? -26.593 -10.231 -9.423 1.00 91.75 524 GLN A CA 1
ATOM 3746 C C . GLN A 1 524 ? -27.153 -9.075 -10.256 1.00 91.75 524 GLN A C 1
ATOM 3748 O O . GLN A 1 524 ? -26.928 -7.907 -9.948 1.00 91.75 524 GLN A O 1
ATOM 3753 N N . ASN A 1 525 ? -27.911 -9.405 -11.301 1.00 92.06 525 ASN A N 1
ATOM 3754 C CA . ASN A 1 525 ? -28.615 -8.436 -12.140 1.00 92.06 525 ASN A CA 1
ATOM 3755 C C . ASN A 1 525 ? -30.115 -8.535 -11.876 1.00 92.06 525 ASN A C 1
ATOM 3757 O O . ASN A 1 525 ? -30.714 -9.588 -12.087 1.00 92.06 525 ASN A O 1
ATOM 3761 N N . VAL A 1 526 ? -30.708 -7.437 -11.417 1.00 87.50 526 VAL A N 1
ATOM 3762 C CA . VAL A 1 526 ? -32.086 -7.410 -10.902 1.00 87.50 526 VAL A CA 1
ATOM 3763 C C . VAL A 1 526 ? -33.040 -6.713 -11.871 1.00 87.50 526 VAL A C 1
ATOM 3765 O O . VAL A 1 526 ? -34.237 -6.990 -11.872 1.00 87.50 526 VAL A O 1
ATOM 3768 N N . GLY A 1 527 ? -32.522 -5.826 -12.723 1.00 88.00 527 GLY A N 1
ATOM 3769 C CA . GLY A 1 527 ? -33.358 -4.955 -13.543 1.00 88.00 527 GLY A CA 1
ATOM 3770 C C . GLY A 1 527 ? -34.090 -3.931 -12.674 1.00 88.00 527 GLY A C 1
ATOM 3771 O O . GLY A 1 527 ? -33.486 -3.339 -11.782 1.00 88.00 527 GLY A O 1
ATOM 3772 N N . ASP A 1 528 ? -35.378 -3.705 -12.932 1.00 88.38 528 ASP A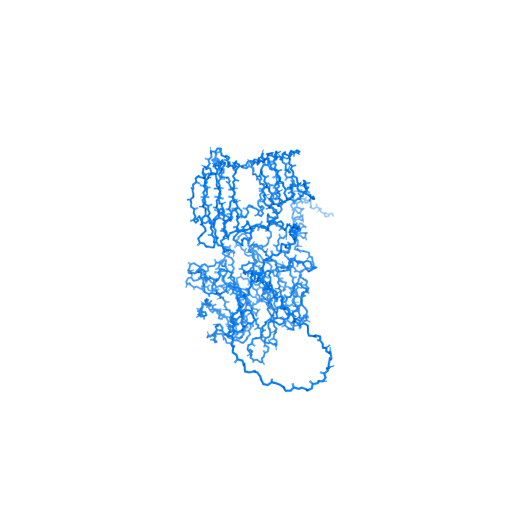 N 1
ATOM 3773 C CA . ASP A 1 528 ? -36.185 -2.759 -12.156 1.00 88.38 528 ASP A CA 1
ATOM 3774 C C . ASP A 1 528 ? -36.718 -3.390 -10.861 1.00 88.38 528 ASP A C 1
ATOM 3776 O O . ASP A 1 528 ? -37.455 -4.378 -10.871 1.00 88.38 528 ASP A O 1
ATOM 3780 N N . LEU A 1 529 ? -36.414 -2.760 -9.730 1.00 91.06 529 LEU A N 1
ATOM 3781 C CA . LEU A 1 529 ? -36.897 -3.139 -8.412 1.00 91.06 529 LEU A CA 1
ATOM 3782 C C . LEU A 1 529 ? -38.242 -2.455 -8.121 1.00 91.06 529 LEU A C 1
ATOM 3784 O O . LEU A 1 529 ? -38.296 -1.299 -7.698 1.00 91.06 529 LEU A O 1
ATOM 3788 N N . THR A 1 530 ? -39.338 -3.182 -8.352 1.00 92.06 530 THR A N 1
ATOM 3789 C CA . THR A 1 530 ? -40.722 -2.666 -8.239 1.00 92.06 530 THR A CA 1
ATOM 3790 C C . THR A 1 530 ? -41.545 -3.297 -7.111 1.00 92.06 530 THR A C 1
ATOM 3792 O O . THR A 1 530 ? -42.620 -2.806 -6.766 1.00 92.06 530 THR A O 1
ATOM 3795 N N . THR A 1 531 ? -41.042 -4.366 -6.491 1.00 93.88 531 THR A N 1
ATOM 3796 C CA . THR A 1 531 ? -41.693 -5.080 -5.382 1.00 93.88 531 THR A CA 1
ATOM 3797 C C . THR A 1 531 ? -40.687 -5.455 -4.297 1.00 93.88 531 THR A C 1
ATOM 3799 O O . THR A 1 531 ? -39.479 -5.358 -4.504 1.00 93.88 531 THR A O 1
ATOM 3802 N N . SER A 1 532 ? -41.176 -5.922 -3.142 1.00 95.56 532 SER A N 1
ATOM 3803 C CA . SER A 1 532 ? -40.325 -6.507 -2.097 1.00 95.56 532 SER A CA 1
ATOM 3804 C C . SER A 1 532 ? -39.393 -7.575 -2.675 1.00 95.56 532 SER A C 1
ATOM 3806 O O . SER A 1 532 ? -39.826 -8.390 -3.492 1.00 95.56 532 SER A O 1
ATOM 3808 N N . MET A 1 533 ? -38.137 -7.582 -2.238 1.00 95.94 533 MET A N 1
ATOM 3809 C CA . MET A 1 533 ? -37.121 -8.507 -2.735 1.00 95.94 533 MET A CA 1
ATOM 3810 C C . MET A 1 533 ? -36.139 -8.880 -1.628 1.00 95.94 533 MET A C 1
ATOM 3812 O O . MET A 1 533 ? -35.811 -8.058 -0.768 1.00 95.94 533 MET A O 1
ATOM 3816 N N . THR A 1 534 ? -35.666 -10.124 -1.674 1.00 96.06 534 THR A N 1
ATOM 3817 C CA . THR A 1 534 ? -34.575 -10.618 -0.837 1.00 96.06 534 THR A CA 1
ATOM 3818 C C . THR A 1 534 ? -33.315 -10.750 -1.681 1.00 96.06 534 THR A C 1
ATOM 3820 O O . THR A 1 534 ? -33.306 -11.484 -2.664 1.00 96.06 534 THR A O 1
ATOM 3823 N N . PHE A 1 535 ? -32.259 -10.056 -1.274 1.00 96.50 535 PHE A N 1
ATOM 3824 C CA . PHE A 1 535 ? -30.908 -10.202 -1.795 1.00 96.50 535 PHE A CA 1
ATOM 3825 C C . PHE A 1 535 ? -30.150 -11.148 -0.875 1.00 96.50 535 PHE A C 1
ATOM 3827 O O . PHE A 1 535 ? -29.963 -10.846 0.305 1.00 96.50 535 PHE A O 1
ATOM 3834 N N . THR A 1 536 ? -29.756 -12.305 -1.397 1.00 94.62 536 THR A N 1
ATOM 3835 C CA . THR A 1 536 ? -28.993 -13.303 -0.643 1.00 94.62 536 THR A CA 1
ATOM 3836 C C . THR A 1 536 ? -27.536 -13.256 -1.074 1.00 94.62 536 THR A C 1
ATOM 3838 O O . THR A 1 536 ? -27.245 -13.310 -2.269 1.00 94.62 536 THR A O 1
ATOM 3841 N N . GLY A 1 537 ? -26.645 -13.139 -0.096 1.00 89.62 537 GLY A N 1
ATOM 3842 C CA . GLY A 1 537 ? -25.208 -13.120 -0.282 1.00 89.62 537 GLY A CA 1
ATOM 3843 C C . GLY A 1 537 ? -24.676 -14.492 -0.668 1.00 89.62 537 GLY A C 1
ATOM 3844 O O . GLY A 1 537 ? -25.187 -15.514 -0.203 1.00 89.62 537 GLY A O 1
ATOM 3845 N N . ASN A 1 538 ? -23.667 -14.518 -1.533 1.00 83.94 538 ASN A N 1
ATOM 3846 C CA . ASN A 1 538 ? -22.971 -15.737 -1.946 1.00 83.94 538 ASN A CA 1
ATOM 3847 C C . ASN A 1 538 ? -21.557 -15.871 -1.344 1.00 83.94 538 ASN A C 1
ATOM 3849 O O . ASN A 1 538 ? -20.807 -16.753 -1.761 1.00 83.94 538 ASN A O 1
ATOM 3853 N N . GLY A 1 539 ? -21.231 -15.070 -0.324 1.00 80.19 539 GLY A N 1
ATOM 3854 C CA . GLY A 1 539 ? -19.929 -15.004 0.335 1.00 80.19 539 GLY A CA 1
ATOM 3855 C C . GLY A 1 539 ? -19.028 -13.935 -0.289 1.00 80.19 539 GLY A C 1
ATOM 3856 O O . GLY A 1 539 ? -18.847 -13.898 -1.504 1.00 80.19 539 GLY A O 1
ATOM 3857 N N . GLY A 1 540 ? -18.404 -13.091 0.538 1.00 87.56 540 GLY A N 1
ATOM 3858 C CA . GLY A 1 540 ? -17.477 -12.056 0.067 1.00 87.56 540 GLY A CA 1
ATOM 3859 C C . GLY A 1 540 ? -18.193 -10.863 -0.578 1.00 87.56 540 GLY A C 1
ATOM 3860 O O . GLY A 1 540 ? -19.087 -10.274 0.023 1.00 87.56 540 GLY A O 1
ATOM 3861 N N . LEU A 1 541 ? -17.779 -10.447 -1.778 1.00 91.50 541 LEU A N 1
ATOM 3862 C CA . LEU A 1 541 ? -18.341 -9.272 -2.455 1.00 91.50 541 LEU A CA 1
ATOM 3863 C C . LEU A 1 541 ? -19.609 -9.613 -3.254 1.00 91.50 541 LEU A C 1
ATOM 3865 O O . LEU A 1 541 ? -19.576 -10.417 -4.182 1.00 91.50 541 LEU A O 1
ATOM 3869 N N . ASN A 1 542 ? -20.693 -8.893 -2.976 1.00 94.31 542 ASN A N 1
ATOM 3870 C CA . ASN A 1 542 ? -21.973 -8.984 -3.669 1.00 94.31 542 ASN A CA 1
ATOM 3871 C C . ASN A 1 542 ? -22.273 -7.660 -4.383 1.00 94.31 542 ASN A C 1
ATOM 3873 O O . ASN A 1 542 ? -22.605 -6.670 -3.736 1.00 94.31 542 ASN A O 1
ATOM 3877 N N . VAL A 1 543 ? -22.190 -7.629 -5.713 1.00 94.31 543 VAL A N 1
ATOM 3878 C CA . VAL A 1 543 ? -22.505 -6.440 -6.520 1.00 94.31 543 VAL A CA 1
ATOM 3879 C C . VAL A 1 543 ? -23.880 -6.618 -7.156 1.00 94.31 543 VAL A C 1
ATOM 3881 O O . VAL A 1 543 ? -24.058 -7.417 -8.078 1.00 94.31 543 VAL A O 1
ATOM 3884 N N . ILE A 1 544 ? -24.862 -5.884 -6.647 1.00 95.81 544 ILE A N 1
ATOM 3885 C CA . ILE A 1 544 ? -26.261 -5.952 -7.056 1.00 95.81 544 ILE A CA 1
ATOM 3886 C C . ILE A 1 544 ? -26.553 -4.801 -8.013 1.00 95.81 544 ILE A C 1
ATOM 3888 O O . ILE A 1 544 ? -26.588 -3.639 -7.612 1.00 95.81 544 ILE A O 1
ATOM 3892 N N . CYS A 1 545 ? -26.785 -5.124 -9.278 1.00 92.25 545 CYS A N 1
ATOM 3893 C CA . CYS A 1 545 ? -27.072 -4.139 -10.311 1.00 92.25 545 CYS A CA 1
ATOM 3894 C C . CYS A 1 545 ? -28.581 -3.983 -10.509 1.00 92.25 545 CYS A C 1
ATOM 3896 O O . CYS A 1 545 ? -29.296 -4.941 -10.829 1.00 92.25 545 CYS A O 1
ATOM 3898 N N . ILE A 1 546 ? -29.053 -2.755 -10.297 1.00 91.31 546 ILE A N 1
ATOM 3899 C CA . ILE A 1 546 ? -30.456 -2.352 -10.340 1.00 91.31 546 ILE A CA 1
ATOM 3900 C C . ILE A 1 546 ? -30.597 -1.216 -11.354 1.00 91.31 546 ILE A C 1
ATOM 3902 O O . ILE A 1 546 ? -29.909 -0.201 -11.279 1.00 91.31 546 ILE A O 1
ATOM 3906 N N . ASN A 1 547 ? -31.541 -1.354 -12.277 1.00 86.19 547 ASN A N 1
ATOM 3907 C CA . ASN A 1 547 ? -31.829 -0.320 -13.264 1.00 86.19 547 ASN A CA 1
ATOM 3908 C C . ASN A 1 547 ? -32.599 0.832 -12.609 1.00 86.19 547 ASN A C 1
ATOM 3910 O O . ASN A 1 547 ? -32.170 1.980 -12.639 1.00 86.19 547 ASN A O 1
ATOM 3914 N N . ASN A 1 548 ? -33.724 0.540 -11.958 1.00 85.50 548 ASN A N 1
ATOM 3915 C CA . ASN A 1 548 ? -34.530 1.546 -11.276 1.00 85.50 548 ASN A CA 1
ATOM 3916 C C . ASN A 1 548 ? -35.153 0.998 -9.988 1.00 85.50 548 ASN A C 1
ATOM 3918 O O . ASN A 1 548 ? -35.488 -0.178 -9.913 1.00 85.50 548 ASN A O 1
ATOM 3922 N N . ILE A 1 549 ? -35.360 1.860 -8.993 1.00 88.00 549 ILE A N 1
ATOM 3923 C CA . ILE A 1 549 ? -36.093 1.540 -7.764 1.00 88.00 549 ILE A CA 1
ATOM 3924 C C . ILE A 1 549 ? -37.416 2.296 -7.786 1.00 88.00 549 ILE A C 1
ATOM 3926 O O . ILE A 1 549 ? -37.436 3.524 -7.829 1.00 88.00 549 ILE A O 1
ATOM 3930 N N . ASN A 1 550 ? -38.527 1.570 -7.729 1.00 88.94 550 ASN A N 1
ATOM 3931 C CA . ASN A 1 550 ? -39.858 2.142 -7.568 1.00 88.94 550 ASN A CA 1
ATOM 3932 C C . ASN A 1 550 ? -40.660 1.298 -6.579 1.00 88.94 550 ASN A C 1
ATOM 3934 O O . ASN A 1 550 ? -41.434 0.419 -6.953 1.00 88.94 550 ASN A O 1
ATOM 3938 N N . LEU A 1 551 ? -40.428 1.552 -5.297 1.00 90.12 551 LEU A N 1
ATOM 3939 C CA . LEU A 1 551 ? -40.976 0.789 -4.193 1.00 90.12 551 LEU A CA 1
ATOM 3940 C C . LEU A 1 551 ? -41.932 1.636 -3.360 1.00 90.12 551 LEU A C 1
ATOM 3942 O O . LEU A 1 551 ? -41.615 2.747 -2.930 1.00 90.12 551 LEU A O 1
ATOM 3946 N N . VAL A 1 552 ? -43.097 1.062 -3.068 1.00 89.69 552 VAL A N 1
ATOM 3947 C CA . VAL A 1 552 ? -44.114 1.658 -2.200 1.00 89.69 552 VAL A CA 1
ATOM 3948 C C . VAL A 1 552 ? -44.582 0.603 -1.205 1.00 89.69 552 VAL A C 1
ATOM 3950 O O . VAL A 1 552 ? -45.076 -0.443 -1.618 1.00 89.69 552 VAL A O 1
ATOM 3953 N N . LYS A 1 553 ? -44.446 0.869 0.102 1.00 89.69 553 LYS A N 1
ATOM 3954 C CA . LYS A 1 553 ? -44.821 -0.067 1.186 1.00 89.69 553 LYS A CA 1
ATOM 3955 C C . LYS A 1 553 ? -44.185 -1.458 1.028 1.00 89.69 553 LYS A C 1
ATOM 3957 O O . LYS A 1 553 ? -44.808 -2.473 1.339 1.00 89.69 553 LYS A O 1
ATOM 3962 N N . ALA A 1 554 ? -42.962 -1.502 0.508 1.00 91.50 554 ALA A N 1
ATOM 3963 C CA . ALA A 1 554 ? -42.235 -2.733 0.219 1.00 91.50 554 ALA A CA 1
ATOM 3964 C C . ALA A 1 554 ? -41.201 -3.050 1.306 1.00 91.50 554 ALA A C 1
ATOM 3966 O O . ALA A 1 554 ? -40.827 -2.190 2.104 1.00 91.50 554 ALA A O 1
ATOM 3967 N N . THR A 1 555 ? -40.720 -4.292 1.321 1.00 92.31 555 THR A N 1
ATOM 3968 C CA . THR A 1 555 ? -39.601 -4.717 2.168 1.00 92.31 555 THR A CA 1
ATOM 3969 C C . THR A 1 555 ? -38.426 -5.158 1.303 1.00 92.31 555 THR A C 1
ATOM 3971 O O . THR A 1 555 ? -38.577 -6.044 0.464 1.00 92.31 555 THR A O 1
ATOM 3974 N N . ILE A 1 556 ? -37.259 -4.558 1.527 1.00 95.94 556 ILE A N 1
ATOM 3975 C CA . ILE A 1 556 ? -35.979 -5.061 1.028 1.00 95.94 556 ILE A CA 1
ATOM 3976 C C . ILE A 1 556 ? -35.370 -5.911 2.138 1.00 95.94 556 ILE A C 1
ATOM 3978 O O . ILE A 1 556 ? -35.205 -5.437 3.261 1.00 95.94 556 ILE A O 1
ATOM 3982 N N . THR A 1 557 ? -35.029 -7.160 1.846 1.00 96.19 557 THR A N 1
ATOM 3983 C CA . THR A 1 557 ? -34.271 -8.008 2.770 1.00 96.19 557 THR A CA 1
ATOM 3984 C C . THR A 1 557 ? -32.874 -8.215 2.216 1.00 96.19 557 THR A C 1
ATOM 3986 O O . THR A 1 557 ? -32.735 -8.668 1.088 1.00 96.19 557 THR A O 1
ATOM 3989 N N . ILE A 1 558 ? -31.847 -7.905 2.999 1.00 96.94 558 ILE A N 1
ATOM 3990 C CA . ILE A 1 558 ? -30.453 -8.189 2.655 1.00 96.94 558 ILE A CA 1
ATOM 3991 C C . ILE A 1 558 ? -29.985 -9.254 3.633 1.00 96.94 558 ILE A C 1
ATOM 3993 O O . ILE A 1 558 ? -29.965 -9.034 4.844 1.00 96.94 558 ILE A O 1
ATOM 3997 N N . GLN A 1 559 ? -29.689 -10.430 3.103 1.00 95.62 559 GLN A N 1
ATOM 3998 C CA . GLN A 1 559 ? -29.314 -11.601 3.871 1.00 95.62 559 GLN A CA 1
ATOM 3999 C C . GLN A 1 559 ? -27.924 -12.045 3.450 1.00 95.62 559 GLN A C 1
ATOM 4001 O O . GLN A 1 559 ? -27.712 -12.321 2.278 1.00 95.62 559 GLN A O 1
ATOM 4006 N N . GLY A 1 560 ? -27.012 -12.199 4.397 1.00 92.50 560 GLY A N 1
ATOM 4007 C CA . GLY A 1 560 ? -25.662 -12.694 4.149 1.00 92.50 560 GLY A CA 1
ATOM 4008 C C . GLY A 1 560 ? -25.015 -13.196 5.434 1.00 92.50 560 GLY A C 1
ATOM 4009 O O . GLY A 1 560 ? -25.624 -13.166 6.504 1.00 92.50 560 GLY A O 1
ATOM 4010 N N . GLY A 1 561 ? -23.798 -13.702 5.315 1.00 86.44 561 GLY A N 1
ATOM 4011 C CA . GLY A 1 561 ? -22.917 -14.009 6.428 1.00 86.44 561 GLY A CA 1
ATOM 4012 C C . GLY A 1 561 ? -22.047 -12.815 6.840 1.00 86.44 561 GLY A C 1
ATOM 4013 O O . GLY A 1 561 ? -22.017 -11.783 6.172 1.00 86.44 561 GLY A O 1
ATOM 4014 N N . PRO A 1 562 ? -21.263 -12.968 7.919 1.00 81.12 562 PRO A N 1
ATOM 4015 C CA . PRO A 1 562 ? -20.428 -11.896 8.460 1.00 81.12 562 PRO A CA 1
ATOM 4016 C C . PRO A 1 562 ? -19.300 -11.450 7.518 1.00 81.12 562 PRO A C 1
ATOM 4018 O O . PRO A 1 562 ? -18.756 -10.371 7.718 1.00 81.12 562 PRO A O 1
ATOM 4021 N N . SER A 1 563 ? -18.955 -12.241 6.498 1.00 82.81 563 SER A N 1
ATOM 4022 C CA . SER A 1 563 ? -17.980 -11.882 5.460 1.00 82.81 563 SER A CA 1
ATOM 4023 C C . SER A 1 563 ? -18.607 -11.254 4.212 1.00 82.81 563 SER A C 1
ATOM 4025 O O . SER A 1 563 ? -17.873 -10.849 3.312 1.00 82.81 563 SER A O 1
ATOM 4027 N N . ASP A 1 564 ? -19.939 -11.184 4.123 1.00 90.75 564 ASP A N 1
ATOM 4028 C CA . ASP A 1 564 ? -20.605 -10.607 2.960 1.00 90.75 564 ASP A CA 1
ATOM 4029 C C . ASP A 1 564 ? -20.550 -9.080 2.993 1.00 90.75 564 ASP A C 1
ATOM 4031 O O . ASP A 1 564 ? -20.892 -8.440 3.983 1.00 90.75 564 ASP A O 1
ATOM 4035 N N . THR A 1 565 ? -20.166 -8.486 1.874 1.00 91.00 565 THR A N 1
ATOM 4036 C CA . THR A 1 565 ? -20.308 -7.060 1.588 1.00 91.00 565 THR A CA 1
ATOM 4037 C C . THR A 1 565 ? -21.256 -6.902 0.411 1.00 91.00 565 THR A C 1
ATOM 4039 O O . THR A 1 565 ? -21.170 -7.669 -0.544 1.00 91.00 565 THR A O 1
ATOM 4042 N N . PHE A 1 566 ? -22.141 -5.912 0.451 1.00 94.62 566 PHE A N 1
ATOM 4043 C CA . PHE A 1 566 ? -23.075 -5.597 -0.621 1.00 94.62 566 PHE A CA 1
ATOM 4044 C C . PHE A 1 566 ? -22.801 -4.213 -1.196 1.00 94.62 566 PHE A C 1
ATOM 4046 O O . PHE A 1 566 ? -22.761 -3.224 -0.468 1.00 94.62 566 PHE A O 1
ATOM 4053 N N . ILE A 1 567 ? -22.692 -4.141 -2.518 1.00 93.88 567 ILE A N 1
ATOM 4054 C CA . ILE A 1 567 ? -22.696 -2.901 -3.287 1.00 93.88 567 ILE A CA 1
ATOM 4055 C C . ILE A 1 567 ? -23.931 -2.929 -4.176 1.00 93.88 567 ILE A C 1
ATOM 4057 O O . ILE A 1 567 ? -24.039 -3.758 -5.075 1.00 93.88 567 ILE A O 1
ATOM 4061 N N . PHE A 1 568 ? -24.867 -2.022 -3.931 1.00 94.75 568 PHE A N 1
ATOM 4062 C CA . PHE A 1 568 ? -26.031 -1.816 -4.780 1.00 94.75 568 PHE A CA 1
ATOM 4063 C C . PHE A 1 568 ? -25.719 -0.712 -5.782 1.00 94.75 568 PHE A C 1
ATOM 4065 O O . PHE A 1 568 ? -25.740 0.466 -5.428 1.00 94.75 568 PHE A O 1
ATOM 4072 N N . ASN A 1 569 ? -25.437 -1.093 -7.025 1.00 91.81 569 ASN A N 1
ATOM 4073 C CA . ASN A 1 569 ? -25.270 -0.160 -8.133 1.00 91.81 569 ASN A CA 1
ATOM 4074 C C . ASN A 1 569 ? -26.632 0.112 -8.765 1.00 91.81 569 ASN A C 1
ATOM 4076 O O . ASN A 1 569 ? -27.189 -0.743 -9.455 1.00 91.81 569 ASN A O 1
ATOM 4080 N N . VAL A 1 570 ? -27.161 1.308 -8.527 1.00 89.75 570 VAL A N 1
ATOM 4081 C CA . VAL A 1 570 ? -28.434 1.770 -9.081 1.00 89.75 570 VAL A CA 1
ATOM 4082 C C . VAL A 1 570 ? -28.128 2.794 -10.172 1.00 89.75 570 VAL A C 1
ATOM 4084 O O . VAL A 1 570 ? -27.512 3.810 -9.871 1.00 89.75 570 VAL A O 1
ATOM 4087 N N . THR A 1 571 ? -28.491 2.534 -11.431 1.00 77.62 571 THR A N 1
ATOM 4088 C CA . THR A 1 571 ? -28.004 3.327 -12.588 1.00 77.62 571 THR A CA 1
ATOM 4089 C C . THR A 1 571 ? -29.035 4.267 -13.224 1.00 77.62 571 THR A C 1
ATOM 4091 O O . THR A 1 571 ? -28.679 5.126 -14.035 1.00 77.62 571 THR A O 1
ATOM 4094 N N . GLY A 1 572 ? -30.321 4.088 -12.913 1.00 70.31 572 GLY A N 1
ATOM 4095 C CA . GLY A 1 572 ? -31.432 4.753 -13.602 1.00 70.31 572 GLY A CA 1
ATOM 4096 C C . GLY A 1 572 ? -31.900 4.008 -14.867 1.00 70.31 572 GLY A C 1
ATOM 4097 O O . GLY A 1 572 ? -31.191 3.145 -15.386 1.00 70.31 572 GLY A O 1
ATOM 4098 N N . PRO A 1 573 ? -33.083 4.354 -15.414 1.00 59.12 573 PRO A N 1
ATOM 4099 C CA . PRO A 1 573 ? -33.695 3.745 -16.613 1.00 59.12 573 PRO A CA 1
ATOM 4100 C C . PRO A 1 573 ? -32.948 4.031 -17.935 1.00 59.12 573 PRO A C 1
ATOM 4102 O O . PRO A 1 573 ? -33.479 3.763 -19.012 1.00 59.12 573 PRO A O 1
ATOM 4105 N N . GLY A 1 574 ? -31.741 4.595 -17.874 1.00 56.75 574 GLY A N 1
ATOM 4106 C CA . GLY A 1 574 ? -30.930 4.956 -19.031 1.00 56.75 574 GLY A CA 1
ATOM 4107 C C . GLY A 1 574 ? -31.106 6.398 -19.520 1.00 56.75 574 GLY A C 1
ATOM 4108 O O . GLY A 1 574 ? -31.888 7.198 -19.003 1.00 56.75 574 GLY A O 1
ATOM 4109 N N . VAL A 1 575 ? -30.317 6.729 -20.542 1.00 48.69 575 VAL A N 1
ATOM 4110 C CA . VAL A 1 575 ? -30.197 8.068 -21.126 1.00 48.69 575 VAL A CA 1
ATOM 4111 C C . VAL A 1 575 ? -31.528 8.536 -21.733 1.00 48.69 575 VAL A C 1
ATOM 4113 O O . VAL A 1 575 ? -32.077 7.882 -22.614 1.00 48.69 575 VAL A O 1
ATOM 4116 N N . GLY A 1 576 ? -32.022 9.704 -21.306 1.00 47.75 576 GLY A N 1
ATOM 4117 C CA . GLY A 1 576 ? -33.199 10.360 -21.899 1.00 47.75 576 GLY A CA 1
ATOM 4118 C C . GLY A 1 576 ? -34.548 10.031 -21.249 1.00 47.75 576 GLY A C 1
ATOM 4119 O O . GLY A 1 576 ? -35.571 10.533 -21.712 1.00 47.75 576 GLY A O 1
ATOM 4120 N N . VAL A 1 577 ? -34.570 9.248 -20.166 1.00 52.69 577 VAL A N 1
ATOM 4121 C CA . VAL A 1 577 ? -35.787 8.973 -19.388 1.00 52.69 577 VAL A CA 1
ATOM 4122 C C . VAL A 1 577 ? -35.694 9.699 -18.040 1.00 52.69 577 VAL A C 1
ATOM 4124 O O . VAL A 1 577 ? -34.843 9.344 -17.224 1.00 52.69 577 VAL A O 1
ATOM 4127 N N . PRO A 1 578 ? -36.545 10.706 -17.760 1.00 54.59 578 PRO A N 1
ATOM 4128 C CA . PRO A 1 578 ? -36.666 11.252 -16.416 1.00 54.59 578 PRO A CA 1
ATOM 4129 C C . PRO A 1 578 ? -37.139 10.133 -15.492 1.00 54.59 578 PRO A C 1
ATOM 4131 O O . PRO A 1 578 ? -38.266 9.655 -15.621 1.00 54.59 578 PRO A O 1
ATOM 4134 N N . ALA A 1 579 ? -36.293 9.700 -14.567 1.00 60.22 579 ALA A N 1
ATOM 4135 C CA . ALA A 1 579 ? -36.721 8.802 -13.510 1.00 60.22 579 ALA A CA 1
ATOM 4136 C C . ALA A 1 579 ? -36.255 9.295 -12.163 1.00 60.22 579 ALA A C 1
ATOM 4138 O O . ALA A 1 579 ? -35.114 9.702 -11.968 1.00 60.22 579 ALA A O 1
ATOM 4139 N N . SER A 1 580 ? -37.184 9.197 -11.230 1.00 71.06 580 SER A N 1
ATOM 4140 C CA . SER A 1 580 ? -36.911 9.261 -9.813 1.00 71.06 580 SER A CA 1
ATOM 4141 C C . SER A 1 580 ? -36.800 7.833 -9.303 1.00 71.06 580 SER A C 1
ATOM 4143 O O . SER A 1 580 ? -37.649 6.996 -9.615 1.00 71.06 580 SER A O 1
ATOM 4145 N N . HIS A 1 581 ? -35.788 7.570 -8.486 1.00 80.81 581 HIS A N 1
ATOM 4146 C CA . HIS A 1 581 ? -35.812 6.405 -7.618 1.00 80.81 581 HIS A CA 1
ATOM 4147 C C . HIS A 1 581 ? -36.792 6.692 -6.483 1.00 80.81 581 HIS A C 1
ATOM 4149 O O . HIS A 1 581 ? -36.609 7.635 -5.714 1.00 80.81 581 HIS A O 1
ATOM 4155 N N . ILE A 1 582 ? -37.874 5.922 -6.416 1.00 84.50 582 ILE A N 1
ATOM 4156 C CA . ILE A 1 582 ? -38.945 6.121 -5.443 1.00 84.50 582 ILE A CA 1
ATOM 4157 C C . ILE A 1 582 ? -38.818 5.049 -4.371 1.00 84.50 582 ILE A C 1
ATOM 4159 O O . ILE A 1 582 ? -38.972 3.861 -4.642 1.00 84.50 582 ILE A O 1
ATOM 4163 N N . LEU A 1 583 ? -38.576 5.488 -3.139 1.00 87.31 583 LEU A N 1
ATOM 4164 C CA . LEU A 1 583 ? -38.641 4.657 -1.944 1.00 87.31 583 LEU A CA 1
ATOM 4165 C C . LEU A 1 583 ? -39.660 5.281 -0.991 1.00 87.31 583 LEU A C 1
ATOM 4167 O O . LEU A 1 583 ? -39.336 6.159 -0.197 1.00 87.31 583 LEU A O 1
ATOM 4171 N N . ASN A 1 584 ? -40.918 4.854 -1.087 1.00 84.62 584 ASN A N 1
ATOM 4172 C CA . ASN A 1 584 ? -41.997 5.370 -0.251 1.00 84.62 584 ASN A CA 1
ATOM 4173 C C . ASN A 1 584 ? -42.420 4.331 0.792 1.00 84.62 584 ASN A C 1
ATOM 4175 O O . ASN A 1 584 ? -43.020 3.310 0.451 1.00 84.62 584 ASN A O 1
ATOM 4179 N N . ASN A 1 585 ? -42.140 4.608 2.067 1.00 83.56 585 ASN A N 1
ATOM 4180 C CA . ASN A 1 585 ? -42.425 3.700 3.181 1.00 83.56 585 ASN A CA 1
ATOM 4181 C C . ASN A 1 585 ? -41.818 2.299 2.961 1.00 83.56 585 ASN A C 1
ATOM 4183 O O . ASN A 1 585 ? -42.495 1.276 3.078 1.00 83.56 585 ASN A O 1
ATOM 4187 N N . VAL A 1 586 ? -40.551 2.264 2.542 1.00 86.12 586 VAL A N 1
ATOM 4188 C CA . VAL A 1 586 ? -39.802 1.023 2.322 1.00 86.12 586 VAL A CA 1
ATOM 4189 C C . VAL A 1 586 ? -39.109 0.631 3.616 1.00 86.12 586 VAL A C 1
ATOM 4191 O O . VAL A 1 586 ? -38.428 1.447 4.231 1.00 86.12 586 VAL A O 1
ATOM 4194 N N . LYS A 1 587 ? -39.260 -0.631 4.013 1.00 87.00 587 LYS A N 1
ATOM 4195 C CA . LYS A 1 587 ? -38.539 -1.204 5.147 1.00 87.00 587 LYS A CA 1
ATOM 4196 C C . LYS A 1 587 ? -37.339 -1.999 4.649 1.00 87.00 587 LYS A C 1
ATOM 4198 O O . LYS A 1 587 ? -37.507 -2.917 3.852 1.00 87.00 587 LYS A O 1
ATOM 4203 N N . THR A 1 588 ? -36.156 -1.725 5.183 1.00 88.88 588 THR A N 1
ATOM 4204 C CA . THR A 1 588 ? -34.981 -2.579 4.971 1.00 88.88 588 THR A CA 1
ATOM 4205 C C . THR A 1 588 ? -34.809 -3.511 6.166 1.00 88.88 588 THR A C 1
ATOM 4207 O O . THR A 1 588 ? -34.875 -3.082 7.314 1.00 88.88 588 THR A O 1
ATOM 4210 N N . THR A 1 589 ? -34.639 -4.804 5.904 1.00 92.25 589 THR A N 1
ATOM 4211 C CA . THR A 1 589 ? -34.397 -5.839 6.916 1.00 92.25 589 THR A CA 1
ATOM 4212 C C . THR A 1 589 ? -33.045 -6.478 6.642 1.00 92.25 589 THR A C 1
ATOM 4214 O O . THR A 1 589 ? -32.832 -7.007 5.554 1.00 92.25 589 THR A O 1
ATOM 4217 N N . LEU A 1 590 ? -32.145 -6.438 7.621 1.00 92.75 590 LEU A N 1
ATOM 4218 C CA . LEU A 1 590 ? -30.822 -7.051 7.531 1.00 92.75 590 LEU A CA 1
ATOM 4219 C C . LEU A 1 590 ? -30.817 -8.383 8.286 1.00 92.75 590 LEU A C 1
ATOM 4221 O O . LEU A 1 590 ? -31.315 -8.457 9.409 1.00 92.75 590 LEU A O 1
ATOM 4225 N N . VAL A 1 591 ? -30.277 -9.433 7.668 1.00 94.12 591 VAL A N 1
ATOM 4226 C CA . VAL A 1 591 ? -30.176 -10.778 8.251 1.00 94.12 591 VAL A CA 1
ATOM 4227 C C . VAL A 1 591 ? -28.733 -11.257 8.127 1.00 94.12 591 VAL A C 1
ATOM 4229 O O . VAL A 1 591 ? -28.279 -11.560 7.030 1.00 94.12 591 VAL A O 1
ATOM 4232 N N . GLY A 1 592 ? -28.013 -11.315 9.250 1.00 88.75 592 GLY A N 1
ATOM 4233 C CA . GLY A 1 592 ? -26.621 -11.792 9.299 1.00 88.75 592 GLY A CA 1
ATOM 4234 C C . GLY A 1 592 ? -25.568 -10.829 8.732 1.00 88.75 592 GLY A C 1
ATOM 4235 O O . GLY A 1 592 ? -24.390 -11.173 8.713 1.00 88.75 592 GLY A O 1
ATOM 4236 N N . VAL A 1 593 ? -25.981 -9.622 8.333 1.00 88.94 593 VAL A N 1
ATOM 4237 C CA . VAL A 1 593 ? -25.128 -8.549 7.796 1.00 88.94 593 VAL A CA 1
ATOM 4238 C C . VAL A 1 593 ? -25.346 -7.252 8.569 1.00 88.94 593 VAL A C 1
ATOM 4240 O O . VAL A 1 593 ? -26.457 -6.977 9.029 1.00 88.94 593 VAL A O 1
ATOM 4243 N N . ASN A 1 594 ? -24.296 -6.445 8.691 1.00 85.81 594 ASN A N 1
ATOM 4244 C CA . ASN A 1 594 ? -24.328 -5.144 9.353 1.00 85.81 594 ASN A CA 1
ATOM 4245 C C . ASN A 1 594 ? -24.511 -3.996 8.344 1.00 85.81 594 ASN A C 1
ATOM 4247 O O . ASN A 1 594 ? -24.100 -4.127 7.190 1.00 85.81 594 ASN A O 1
ATOM 4251 N N . PRO A 1 595 ? -25.060 -2.837 8.761 1.00 82.75 595 PRO A N 1
ATOM 4252 C CA . PRO A 1 595 ? -25.163 -1.655 7.900 1.00 82.75 595 PRO A CA 1
ATOM 4253 C C . PRO A 1 595 ? -23.829 -1.219 7.271 1.00 82.75 595 PRO A C 1
ATOM 4255 O O . PRO A 1 595 ? -23.806 -0.855 6.101 1.00 82.75 595 PRO A O 1
ATOM 4258 N N . SER A 1 596 ? -22.713 -1.340 8.000 1.00 81.31 596 SER A N 1
ATOM 4259 C CA . SER A 1 596 ? -21.360 -1.030 7.504 1.00 81.31 596 SER A CA 1
ATOM 4260 C C . SER A 1 596 ? -20.887 -1.937 6.362 1.00 81.31 596 SER A C 1
ATOM 4262 O O . SER A 1 596 ? -19.873 -1.668 5.729 1.00 81.31 596 SER A O 1
ATOM 4264 N N . GLN A 1 597 ? -21.608 -3.014 6.063 1.00 88.06 597 GLN A N 1
ATOM 4265 C CA . GLN A 1 597 ? -21.285 -3.925 4.968 1.00 88.06 597 GLN A CA 1
ATOM 4266 C C . GLN A 1 597 ? -22.060 -3.586 3.693 1.00 88.06 597 GLN A C 1
ATOM 4268 O O . GLN A 1 597 ? -21.966 -4.323 2.717 1.00 88.06 597 GLN A O 1
ATOM 4273 N N . ILE A 1 598 ? -22.855 -2.510 3.686 1.00 90.56 598 ILE A N 1
ATOM 4274 C CA . ILE A 1 598 ? -23.773 -2.186 2.593 1.00 90.56 598 ILE A CA 1
ATOM 4275 C C . ILE A 1 598 ? -23.487 -0.785 2.051 1.00 90.56 598 ILE A C 1
ATOM 4277 O O . ILE A 1 598 ? -23.628 0.205 2.763 1.00 90.56 598 ILE A O 1
ATOM 4281 N N . LEU A 1 599 ? -23.145 -0.703 0.767 1.00 90.50 599 LEU A N 1
ATOM 4282 C CA . LEU A 1 599 ? -23.007 0.545 0.023 1.00 90.50 599 LEU A CA 1
ATOM 4283 C C . LEU A 1 599 ? -24.138 0.666 -0.998 1.00 90.50 599 LEU A C 1
ATOM 4285 O O . LEU A 1 599 ? -24.298 -0.193 -1.863 1.00 90.50 599 LEU A O 1
ATOM 4289 N N . TRP A 1 600 ? -24.892 1.762 -0.933 1.00 91.31 600 TRP A N 1
ATOM 4290 C CA . TRP A 1 600 ? -25.842 2.145 -1.977 1.00 91.31 600 TRP A CA 1
ATOM 4291 C C . TRP A 1 600 ? -25.193 3.175 -2.898 1.00 91.31 600 TRP A C 1
ATOM 4293 O O . TRP A 1 600 ? -25.128 4.358 -2.574 1.00 91.31 600 TRP A O 1
ATOM 4303 N N . ASN A 1 601 ? -24.712 2.717 -4.051 1.00 89.75 601 ASN A N 1
ATOM 4304 C CA . ASN A 1 601 ? -24.154 3.571 -5.090 1.00 89.75 601 ASN A CA 1
ATOM 4305 C C . ASN A 1 601 ? -25.249 3.925 -6.105 1.00 89.75 601 ASN A C 1
ATOM 4307 O O . ASN A 1 601 ? -25.542 3.165 -7.030 1.00 89.75 601 ASN A O 1
ATOM 4311 N N . VAL A 1 602 ? -25.877 5.083 -5.907 1.00 85.62 602 VAL A N 1
ATOM 4312 C CA . VAL A 1 602 ? -26.952 5.578 -6.772 1.00 85.62 602 VAL A CA 1
ATOM 4313 C C . VAL A 1 602 ? -26.375 6.576 -7.770 1.00 85.62 602 VAL A C 1
ATOM 4315 O O . VAL A 1 602 ? -25.985 7.684 -7.410 1.00 85.62 602 VAL A O 1
ATOM 4318 N N . THR A 1 603 ? -26.320 6.170 -9.032 1.00 75.25 603 THR A N 1
ATOM 4319 C CA . THR A 1 603 ? -25.753 6.930 -10.149 1.00 75.25 603 THR A CA 1
ATOM 4320 C C . THR A 1 603 ? -26.825 7.237 -11.190 1.00 75.25 603 THR A C 1
ATOM 4322 O O . THR A 1 603 ? -27.796 6.501 -11.342 1.00 75.25 603 THR A O 1
ATOM 4325 N N . PHE A 1 604 ? -26.647 8.337 -11.920 1.00 62.25 604 PHE A N 1
ATOM 4326 C CA . PHE A 1 604 ? -27.495 8.704 -13.051 1.00 62.25 604 PHE A CA 1
ATOM 4327 C C . PHE A 1 604 ? -26.595 8.971 -14.262 1.00 62.25 604 PHE A C 1
ATOM 4329 O O . PHE A 1 604 ? -25.655 9.761 -14.166 1.00 62.25 604 PHE A O 1
ATOM 4336 N N . LEU A 1 605 ? -26.846 8.307 -15.394 1.00 45.38 605 LEU A N 1
ATOM 4337 C CA . LEU A 1 605 ? -26.078 8.505 -16.631 1.00 45.38 605 LEU A CA 1
ATOM 4338 C C . LEU A 1 605 ? -26.755 9.557 -17.539 1.00 45.38 605 LEU A C 1
ATOM 4340 O O . LEU A 1 605 ? -27.925 9.387 -17.892 1.00 45.38 605 LEU A O 1
ATOM 4344 N N . PRO A 1 606 ? -26.057 10.629 -17.967 1.00 41.38 606 PRO A N 1
ATOM 4345 C CA . PRO A 1 606 ? -26.621 11.625 -18.875 1.00 41.38 606 PRO A CA 1
ATOM 4346 C C . PRO A 1 606 ? -26.634 11.192 -20.348 1.00 41.38 606 PRO A C 1
ATOM 4348 O O . PRO A 1 606 ? -25.739 10.501 -20.830 1.00 41.38 606 PRO A O 1
ATOM 4351 N N . MET A 1 607 ? -27.626 11.722 -21.078 1.00 35.41 607 MET A N 1
ATOM 4352 C CA . MET A 1 607 ? -27.369 12.646 -22.195 1.00 35.41 607 MET A CA 1
ATOM 4353 C C . MET A 1 607 ? -26.063 12.420 -22.967 1.00 35.41 607 MET A C 1
ATOM 4355 O O . MET A 1 607 ? -25.123 13.167 -22.710 1.00 35.41 607 MET A O 1
ATOM 4359 N N . ALA A 1 608 ? -25.989 11.509 -23.944 1.00 29.16 608 ALA A N 1
ATOM 4360 C CA . ALA A 1 608 ? -25.022 11.693 -25.024 1.00 29.16 608 ALA A CA 1
ATOM 4361 C C . ALA A 1 608 ? -25.419 12.975 -25.775 1.00 29.16 608 ALA A C 1
ATOM 4363 O O . ALA A 1 608 ? -26.251 12.957 -26.678 1.00 29.16 608 ALA A O 1
ATOM 4364 N N . ALA A 1 609 ? -24.886 14.117 -25.341 1.00 29.62 609 ALA A N 1
ATOM 4365 C CA . ALA A 1 609 ? -24.908 15.331 -26.131 1.00 29.62 609 ALA A CA 1
ATOM 4366 C C . ALA A 1 609 ? -23.953 15.102 -27.305 1.00 29.62 609 ALA A C 1
ATOM 4368 O O . ALA A 1 609 ? -22.748 15.341 -27.203 1.00 29.62 609 ALA A O 1
ATOM 4369 N N . GLU A 1 610 ? -24.490 14.583 -28.409 1.00 27.27 610 GLU A N 1
ATOM 4370 C CA . GLU A 1 610 ? -23.864 14.739 -29.714 1.00 27.27 610 GLU A CA 1
ATOM 4371 C C . GLU A 1 610 ? -23.615 16.237 -29.917 1.00 27.27 610 GLU A C 1
ATOM 4373 O O . GLU A 1 610 ? -24.541 17.034 -30.076 1.00 27.27 610 GLU A O 1
ATOM 4378 N N . ARG A 1 611 ? -22.342 16.636 -29.838 1.00 23.66 611 ARG A N 1
ATOM 4379 C CA . ARG A 1 611 ? -21.904 17.922 -30.367 1.00 23.66 611 ARG A CA 1
ATOM 4380 C C . ARG A 1 611 ? -21.976 17.820 -31.888 1.00 23.66 611 ARG A C 1
ATOM 4382 O O . ARG A 1 611 ? -21.257 17.005 -32.462 1.00 23.66 611 ARG A O 1
ATOM 4389 N N . ASN A 1 612 ? -22.784 18.674 -32.504 1.00 28.06 612 ASN A N 1
ATOM 4390 C CA . ASN A 1 612 ? -22.382 19.349 -33.735 1.00 28.06 612 ASN A CA 1
ATOM 4391 C C . ASN A 1 612 ? -21.924 20.754 -33.366 1.00 28.06 612 ASN A C 1
ATOM 4393 O O . ASN A 1 612 ? -22.667 21.418 -32.605 1.00 28.06 612 ASN A O 1
#

pLDDT: mean 80.01, std 19.73, range [23.66, 98.75]

Foldseek 3Di:
DDDDDDDDPVNVVVVVVVVVVVVVVVVPPADDLQPFDFQAQPAAQWFAWEFAQAWIWTDHFQAQFIWTAALRRDTDTFAGDPDDRGGAHKYKYFQFPQLPPPQFPADFRWMWIDAQLWIWTADRHDIDTLEDNHPPQHGRYLWAKYFFPEDGPDPPALRRFIWIAHQQFWIWTATNNRDIDTQDGDPDDVRWGKYAKDQAAAPQFPQHRWIWIWTQVQQAIKTFGGPDRRDIDTRLDGAHRWAHKAAQAQQFFFHNCDPDNHGFFKWWAARPDSRTIITDHPCSQVPPPPGPHRWMWIAHQAQDPRRATWTWHADPRGIDIDHHHDGDHHGIHYMYGHDHRRDDDDPDPDPDPDDDDDDDDDDDDDDDDDDDDDDDDDDDDDDDDDDDDDDDDDPDDPDPPPPQAFFQDDPLFDQPLVRQALAEDAADPQDADEDEQADQDAEAGGEYEYEERHAYENHHYEYAYEDEWAPAPPTGHYHYHPNYHYDPPYYYHYDHCCQNQNHPRPDHSNVSSLVSLVPDDAPEEDEAAEAADEAEFPFAEHEYEYAAAHYALHEHEYEYAARYAYEYEYEYVDEPDDDDRDDHNYHYHYHNYGPSRYHYNHHYDYDPPPDD

Solvent-accessible surface area (backbone atoms only — not comparable to full-atom values): 33021 Å² total; per-residue (Å²): 136,85,82,79,80,78,77,48,72,68,58,50,51,51,54,50,49,54,49,50,53,52,47,48,51,64,74,62,62,65,68,72,95,71,35,56,36,85,52,28,74,71,52,62,33,21,26,12,26,32,33,24,51,89,44,37,35,39,21,28,22,75,52,44,42,31,26,34,41,50,73,84,30,52,60,44,87,45,33,62,54,92,67,84,91,62,67,36,46,35,27,36,34,62,33,31,47,71,20,12,72,91,56,28,60,33,59,51,54,32,33,36,34,29,54,35,36,28,33,33,32,32,55,95,48,46,69,42,86,51,36,62,76,40,87,80,35,84,44,54,37,52,32,15,3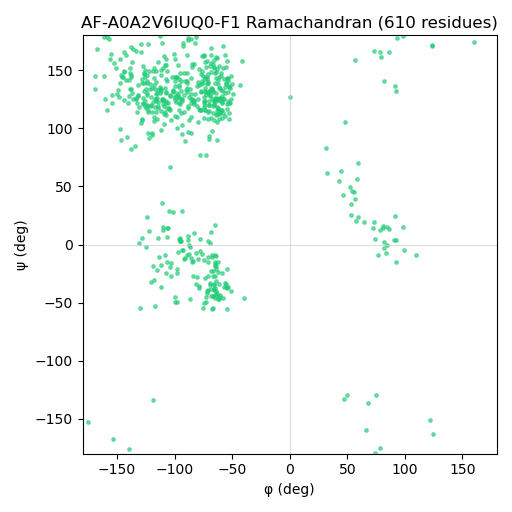9,30,59,32,90,82,24,60,69,47,78,70,20,73,20,22,19,34,38,38,34,21,17,81,29,30,30,32,38,30,41,46,84,38,54,77,42,84,60,48,67,50,92,58,64,97,76,38,40,22,19,28,35,28,53,37,53,73,75,51,39,92,63,29,44,14,38,35,33,15,22,25,71,72,24,21,30,30,36,31,39,35,51,94,73,31,51,76,42,76,68,76,44,75,39,49,32,12,31,27,40,42,60,38,46,71,73,74,38,35,31,35,77,50,82,92,67,38,36,26,23,36,37,38,15,20,30,69,72,78,18,29,33,31,34,30,48,34,60,72,42,50,53,70,79,93,35,46,42,57,28,36,39,37,38,23,23,48,45,53,94,82,22,35,31,26,36,38,43,67,54,97,66,37,82,43,78,40,76,48,53,65,57,69,74,35,38,29,50,34,44,25,49,25,36,69,54,35,64,76,84,74,84,73,82,76,78,78,82,75,81,76,84,78,83,83,85,81,84,89,83,91,85,90,82,90,84,90,79,93,76,85,85,84,89,80,92,77,89,80,82,83,82,79,86,76,88,72,84,79,77,77,80,73,74,72,84,78,71,65,73,61,40,63,69,56,81,88,41,58,35,65,64,34,41,73,36,70,40,73,45,64,28,35,103,80,52,81,37,69,54,71,42,70,43,72,87,42,73,42,65,30,23,36,36,36,21,30,60,18,33,42,34,42,46,18,29,36,27,49,32,36,42,35,34,15,64,46,69,81,19,56,58,57,48,74,40,90,62,45,40,55,43,94,94,41,46,80,43,80,42,80,40,45,66,26,42,13,68,80,48,48,88,8,29,42,54,55,21,44,51,48,55,67,69,53,74,64,72,40,83,64,45,64,42,60,64,59,47,75,49,73,53,86,64,40,82,36,27,38,34,30,30,39,41,49,30,65,72,25,43,43,33,44,35,31,49,86,67,29,34,39,37,37,36,30,42,44,82,44,66,87,53,95,73,75,74,39,75,43,71,56,44,80,44,70,41,61,44,58,74,30,34,48,43,79,42,79,46,78,60,64,65,85,74,78,80,128

Secondary structure (DSSP, 8-state):
--------HHHHHHHHHHHHHHHHHHHS--S-TT-SEEEE-SSSSEEEEEEETTEEEEEESSSSEEEEE-TTS-EEEEEE----SS-----EEEPPGGGSTTT-S--TT-EEEEETTEEEEEETTEEEEEE-SPTT---SS---EEE-SS--SSTTS--S-EEEE-TTSEEEEE-TT--EEEEEE----TT--EEEEEEPPTTSGGGTTSEEEEETTTTEEEEEPPTTT--EEEEEEE-TTEEEEEEPPSS---B--STTT--EEEEEEE-SSS-EEEEEETHHHH-STT-STT-EEEEESB-STT---EEEEEETTEEEEEE-SSPPPSBEEEEEEB-TTSPPPP---PPP------------------------------PPPPPPPPPPPPPP--------------TTS--GGGGGEEEEE---TTS--EEEEEEEEEEEESEEEE-TT-EEEEEEEEEES-EEEE-STT--EEEE-TT-EE-TT--EEEE--HHHH-GGGSS-HHHHHHHHHHHSPPSEEEEEE-S-EEEE--SSEEEEEEEEEEEES-EEEEE--TT-EEEEEE--S-TT-----EEESPEEEEES--GGGEEEEE----------